Protein 6NFX (pdb70)

Solvent-accessible surface area: 20212 Å² total

Nearest PDB structures (foldseek):
  6nfx-assembly1_A  TM=1.002E+00  e=2.511E-95  Homo sapiens
  4c5i-assembly1_A  TM=9.944E-01  e=3.119E-81  Homo sapiens
  4c5i-assembly2_B  TM=9.873E-01  e=2.219E-81  Homo sapiens
  3feo-assembly1_A  TM=9.848E-01  e=4.596E-79  Homo sapiens
  3feo-assembly2_B  TM=9.878E-01  e=1.586E-76  Homo sapiens

Sequence (429 aa):
FSWGNYINSNSFIAAPVTCFKHAPMGTCWGDISENVRVEVPNTDCSLPTKVFWIAGIVKLAGYNALLRYEGFENDSGLDFWCNICGSDIHPVGWCAASGKPLVPPRTIQHKYTNWKAFLVKRLTGAKTLPPDFSQKVSESMQYPFKPCMRVEVVDKRHLCRTRVAVVESVIGGRLRLVYEESEDRTDDFWCHMHSPLIHHIGWSRSIGHRFKRSDGHFDTPPHLFAKVKEVDQSGEWFKEGMKLEAIDPLNLSTICVATIRKVLADGFLMIGIDGSDGSDWFFCYHATSPSIFPVGFCEINMIELTPPRGYTKLPFKWFDYLRETGSIAAPVKLFNKDVPNHGFRVGMKLEAVDLMEPRLICVATVTRIIHRLLRIHFDGWEEEYDQWVDCESPDLYPVGWCQLTGYQLQPPAKTLDSASAQFAASALVT

B-factor: mean 36.68, std 8.84, range [23.2, 81.95]

Secondary structure (P-SEA, 3-state):
ccaaaaaaaacccccccccccccccccccccccccbbbbcccccccccccccbbbbbcccccccccccccccccccccccccccccccccccccccccccccccccccccccccaaaaaaaaacbbbbcccaaaaaaaaaacccccccbbbbbcccccccbbbbbbbccccccccccccccccccccccccccccccccccccccccccccccccccccccccccbbbbbcccccccccccbbbbbccccccccccccccccccccccccccccccccccbbbbccccccccccccccccbbbbbcccccccccccaaaaaaaacccccccccccccccccccccbbbbbbbccccccccccccccccccccccccccccccccbbbbccccccccccccccccbbbbbcccccccaaaaaaaaccccc

Organism: Homo sapiens (NCBI:txid9606)

Radius of gyration: 26.08 Å; Cα contacts (8 Å, |Δi|>4): 891; chains: 1; bounding box: 41×86×46 Å

Structure (mmCIF, N/CA/C/O backbone):
data_6NFX
#
_entry.id   6NFX
#
_cell.length_a   68.607
_cell.length_b   124.724
_cell.length_c   70.057
_cell.angle_alpha   90.000
_cell.angle_beta   92.880
_cell.angle_gamma   90.000
#
_symmetry.space_group_name_H-M   'C 1 2 1'
#
loop_
_entity.id
_entity.type
_entity.pdbx_description
1 polymer 'MBT domain-containing protein 1,Enhancer of polycomb homolog 1'
2 non-polymer 'UNKNOWN ATOM OR ION'
3 non-polymer 'SODIUM ION'
4 non-polymer GLYCEROL
5 water water
#
loop_
_atom_site.group_PDB
_atom_site.id
_atom_site.type_symbol
_atom_site.label_atom_id
_atom_site.label_alt_id
_atom_site.label_comp_id
_atom_site.label_asym_id
_atom_site.label_entity_id
_atom_site.label_seq_id
_atom_site.pdbx_PDB_ins_code
_atom_site.Cartn_x
_atom_site.Cartn_y
_atom_site.Cartn_z
_atom_site.occupancy
_atom_site.B_iso_or_equiv
_atom_site.auth_seq_id
_atom_site.auth_comp_id
_atom_site.auth_asym_id
_atom_site.auth_atom_id
_atom_site.pdbx_PDB_model_num
ATOM 1 N N . PHE A 1 3 ? -9.886 -43.755 25.318 1.00 54.73 141 PHE A N 1
ATOM 2 C CA . PHE A 1 3 ? -9.634 -43.305 23.913 1.00 44.24 141 PHE A CA 1
ATOM 3 C C . PHE A 1 3 ? -8.534 -44.145 23.252 1.00 40.93 141 PHE A C 1
ATOM 4 O O . PHE A 1 3 ? -7.448 -44.387 23.813 1.00 41.08 141 PHE A O 1
ATOM 12 N N . SER A 1 4 ? -8.766 -44.515 22.000 1.00 37.79 142 SER A N 1
ATOM 13 C CA . SER A 1 4 ? -7.831 -45.324 21.184 1.00 38.04 142 SER A CA 1
ATOM 14 C C . SER A 1 4 ? -7.657 -44.619 19.844 1.00 34.65 142 SER A C 1
ATOM 15 O O . SER A 1 4 ? -8.651 -44.470 19.132 1.00 33.33 142 SER A O 1
ATOM 18 N N . TRP A 1 5 ? -6.455 -44.170 19.514 1.00 29.90 143 TRP A N 1
ATOM 19 C CA . TRP A 1 5 ? -6.212 -43.579 18.181 1.00 30.59 143 TRP A CA 1
ATOM 20 C C . TRP A 1 5 ? -6.652 -44.535 17.071 1.00 28.67 143 TRP A C 1
ATOM 21 O O . TRP A 1 5 ? -7.253 -44.073 16.091 1.00 28.26 143 TRP A O 1
ATOM 32 N N . GLY A 1 6 ? -6.282 -45.811 17.181 1.00 33.60 144 GLY A N 1
ATOM 33 C CA . GLY A 1 6 ? -6.554 -46.825 16.140 1.00 34.92 144 GLY A CA 1
ATOM 34 C C . GLY A 1 6 ? -8.045 -46.913 15.793 1.00 35.70 144 GLY A C 1
ATOM 35 O O . GLY A 1 6 ? -8.385 -46.859 14.575 1.00 36.70 144 GLY A O 1
ATOM 36 N N . ASN A 1 7 ? -8.895 -46.960 16.819 1.00 36.19 145 ASN A N 1
ATOM 37 C CA . ASN A 1 7 ? -10.372 -47.078 16.713 1.00 35.95 145 ASN A CA 1
ATOM 38 C C . ASN A 1 7 ? -10.948 -45.780 16.159 1.00 38.81 145 ASN A C 1
ATOM 39 O O . ASN A 1 7 ? -11.810 -45.845 15.244 1.00 31.65 145 ASN A O 1
ATOM 44 N N . TYR A 1 8 ? -10.471 -44.636 16.666 1.00 34.90 146 TYR A N 1
ATOM 45 C CA . TYR A 1 8 ? -10.869 -43.305 16.153 1.00 33.28 146 TYR A CA 1
ATOM 46 C C . TYR A 1 8 ? -10.530 -43.236 14.665 1.00 35.65 146 TYR A C 1
ATOM 47 O O . TYR A 1 8 ? -11.363 -42.775 13.868 1.00 36.74 146 TYR A O 1
ATOM 56 N N . ILE A 1 9 ? -9.327 -43.674 14.291 1.00 33.10 147 ILE A N 1
ATOM 57 C CA . ILE A 1 9 ? -8.901 -43.563 12.867 1.00 32.07 147 ILE A CA 1
ATOM 58 C C . ILE A 1 9 ? -9.707 -44.566 12.027 1.00 29.37 147 ILE A C 1
ATOM 59 O O . ILE A 1 9 ? -10.137 -44.189 10.922 1.00 33.63 147 ILE A O 1
ATOM 64 N N . ASN A 1 10 ? -9.881 -45.793 12.507 1.00 34.65 148 ASN A N 1
ATOM 65 C CA . ASN A 1 10 ? -10.546 -46.861 11.705 1.00 37.94 148 ASN A CA 1
ATOM 66 C C . ASN A 1 10 ? -12.025 -46.528 11.564 1.00 38.09 148 ASN A C 1
ATOM 67 O O . ASN A 1 10 ? -12.480 -46.545 10.426 1.00 38.12 148 ASN A O 1
ATOM 72 N N . SER A 1 11 ? -12.693 -46.111 12.639 1.00 38.36 149 SER A N 1
ATOM 73 C CA . SER A 1 11 ? -14.138 -45.742 12.618 1.00 41.50 149 SER A CA 1
ATOM 74 C C . SER A 1 11 ? -14.427 -44.582 11.674 1.00 42.61 149 SER A C 1
ATOM 75 O O . SER A 1 11 ? -15.533 -44.565 11.113 1.00 39.10 149 SER A O 1
ATOM 78 N N . ASN A 1 12 ? -13.498 -43.642 11.499 1.00 37.75 150 ASN A N 1
ATOM 79 C CA . ASN A 1 12 ? -13.810 -42.371 10.791 1.00 37.29 150 ASN A CA 1
ATOM 80 C C . ASN A 1 12 ? -13.077 -42.310 9.450 1.00 39.17 150 ASN A C 1
ATOM 81 O O . ASN A 1 12 ? -13.246 -41.301 8.764 1.00 40.13 150 ASN A O 1
ATOM 86 N N . SER A 1 13 ? -12.291 -43.331 9.101 1.00 38.32 151 SER A N 1
ATOM 87 C CA . SER A 1 13 ? -11.448 -43.359 7.874 1.00 41.57 151 SER A CA 1
ATOM 88 C C . SER A 1 13 ? -10.499 -42.150 7.874 1.00 43.18 151 SER A C 1
ATOM 89 O O . SER A 1 13 ? -10.312 -41.557 6.830 1.00 46.73 151 SER A O 1
ATOM 92 N N . PHE A 1 14 ? -9.941 -41.783 9.022 1.00 39.39 152 PHE A N 1
ATOM 93 C CA . PHE A 1 14 ? -9.013 -40.632 9.122 1.00 36.71 152 PHE A CA 1
ATOM 94 C C . PHE A 1 14 ? -7.648 -41.039 8.555 1.00 35.99 152 PHE A C 1
ATOM 95 O O . PHE A 1 14 ? -7.299 -42.244 8.572 1.00 36.32 152 PHE A O 1
ATOM 103 N N . ILE A 1 15 ? -6.874 -40.040 8.145 1.00 33.80 153 ILE A N 1
ATOM 104 C CA . ILE A 1 15 ? -5.431 -40.155 7.817 1.00 38.49 153 ILE A CA 1
ATOM 105 C C . ILE A 1 15 ? -4.623 -39.388 8.873 1.00 39.61 153 ILE A C 1
ATOM 106 O O . ILE A 1 15 ? -5.071 -38.292 9.273 1.00 35.03 153 ILE A O 1
ATOM 111 N N . ALA A 1 16 ? -3.480 -39.945 9.280 1.00 33.54 154 ALA A N 1
ATOM 112 C CA . ALA A 1 16 ? -2.504 -39.356 10.226 1.00 35.82 154 ALA A CA 1
ATOM 113 C C . ALA A 1 16 ? -1.300 -38.825 9.437 1.00 34.08 154 ALA A C 1
ATOM 114 O O . ALA A 1 16 ? -0.865 -39.465 8.473 1.00 35.52 154 ALA A O 1
ATOM 116 N N . ALA A 1 17 ? -0.709 -37.732 9.878 1.00 30.78 155 ALA A N 1
ATOM 117 C CA . ALA A 1 17 ? 0.574 -37.232 9.332 1.00 29.14 155 ALA A CA 1
ATOM 118 C C . ALA A 1 17 ? 1.670 -38.263 9.625 1.00 30.33 155 ALA A C 1
ATOM 119 O O . ALA A 1 17 ? 1.840 -38.740 10.755 1.00 27.69 155 ALA A O 1
ATOM 121 N N . PRO A 1 18 ? 2.387 -38.747 8.587 1.00 30.68 156 PRO A N 1
ATOM 122 C CA . PRO A 1 18 ? 3.516 -39.649 8.796 1.00 29.89 156 PRO A CA 1
ATOM 123 C C . PRO A 1 18 ? 4.566 -39.017 9.697 1.00 28.06 156 PRO A C 1
ATOM 124 O O . PRO A 1 18 ? 4.650 -37.776 9.740 1.00 28.66 156 PRO A O 1
ATOM 128 N N . VAL A 1 19 ? 5.327 -39.877 10.356 1.00 26.66 157 VAL A N 1
ATOM 129 C CA . VAL A 1 19 ? 6.426 -39.520 11.304 1.00 30.58 157 VAL A CA 1
ATOM 130 C C . VAL A 1 19 ? 7.410 -38.602 10.578 1.00 36.02 157 VAL A C 1
ATOM 131 O O . VAL A 1 19 ? 7.929 -37.639 11.222 1.00 33.43 157 VAL A O 1
ATOM 135 N N . THR A 1 20 ? 7.651 -38.874 9.294 1.00 33.86 158 THR A N 1
ATOM 136 C CA . THR A 1 20 ? 8.654 -38.117 8.494 1.00 34.63 158 THR A CA 1
ATOM 137 C C . THR A 1 20 ? 8.195 -36.684 8.251 1.00 37.12 158 THR A C 1
ATOM 138 O O . THR A 1 20 ? 9.059 -35.894 7.879 1.00 43.02 158 THR A O 1
ATOM 142 N N . CYS A 1 21 ? 6.931 -36.324 8.486 1.00 37.31 159 CYS A N 1
ATOM 143 C CA . CYS A 1 21 ? 6.470 -34.920 8.349 1.00 36.12 159 CYS A CA 1
ATOM 144 C C . CYS A 1 21 ? 7.102 -34.037 9.430 1.00 36.86 159 CYS A C 1
ATOM 145 O O . CYS A 1 21 ? 7.080 -32.811 9.260 1.00 41.83 159 CYS A O 1
ATOM 148 N N . PHE A 1 22 ? 7.546 -34.628 10.524 1.00 35.58 160 PHE A N 1
ATOM 149 C CA . PHE A 1 22 ? 7.876 -33.916 11.779 1.00 39.86 160 PHE A CA 1
ATOM 150 C C . PHE A 1 22 ? 9.404 -33.797 11.938 1.00 46.46 160 PHE A C 1
ATOM 151 O O . PHE A 1 22 ? 10.004 -34.791 12.420 1.00 38.49 160 PHE A O 1
ATOM 159 N N . LYS A 1 23 ? 9.957 -32.595 11.664 1.00 43.98 161 LYS A N 1
ATOM 160 C CA . LYS A 1 23 ? 11.417 -32.261 11.718 1.00 49.36 161 LYS A CA 1
ATOM 161 C C . LYS A 1 23 ? 12.061 -32.787 13.022 1.00 44.84 161 LYS A C 1
ATOM 162 O O . LYS A 1 23 ? 13.167 -33.268 12.961 1.00 47.09 161 LYS A O 1
ATOM 165 N N . HIS A 1 24 ? 11.384 -32.705 14.165 1.00 37.10 162 HIS A N 1
ATOM 166 C CA . HIS A 1 24 ? 11.939 -32.914 15.536 1.00 36.85 162 HIS A CA 1
ATOM 167 C C . HIS A 1 24 ? 11.484 -34.259 16.121 1.00 40.86 162 HIS A C 1
ATOM 168 O O . HIS A 1 24 ? 11.803 -34.564 17.283 1.00 40.69 162 HIS A O 1
ATOM 175 N N . ALA A 1 25 ? 10.707 -35.048 15.389 1.00 42.85 163 ALA A N 1
ATOM 176 C CA . ALA A 1 25 ? 10.103 -36.276 15.961 1.00 48.03 163 ALA A CA 1
ATOM 177 C C . ALA A 1 25 ? 11.173 -37.351 16.188 1.00 42.13 163 ALA A C 1
ATOM 178 O O . ALA A 1 25 ? 12.013 -37.594 15.319 1.00 37.31 163 ALA A O 1
ATOM 180 N N . PRO A 1 26 ? 11.116 -38.104 17.310 1.00 38.29 164 PRO A N 1
ATOM 181 C CA . PRO A 1 26 ? 11.898 -39.338 17.464 1.00 37.26 164 PRO A CA 1
ATOM 182 C C . PRO A 1 26 ? 11.745 -40.300 16.266 1.00 37.11 164 PRO A C 1
ATOM 183 O O . PRO A 1 26 ? 10.620 -40.538 15.830 1.00 31.39 164 PRO A O 1
ATOM 187 N N . MET A 1 27 ? 12.882 -40.734 15.711 1.00 33.66 165 MET A N 1
ATOM 188 C CA . MET A 1 27 ? 13.056 -41.621 14.525 1.00 35.14 165 MET A CA 1
ATOM 189 C C . MET A 1 27 ? 12.628 -40.931 13.218 1.00 35.51 165 MET A C 1
ATOM 190 O O . MET A 1 27 ? 12.534 -41.645 12.223 1.00 35.82 165 MET A O 1
ATOM 195 N N . GLY A 1 28 ? 12.287 -39.638 13.204 1.00 39.96 166 GLY A N 1
ATOM 196 C CA . GLY A 1 28 ? 11.956 -38.920 11.952 1.00 47.05 166 GLY A CA 1
ATOM 197 C C . GLY A 1 28 ? 12.938 -39.249 10.830 1.00 50.32 166 GLY A C 1
ATOM 198 O O . GLY A 1 28 ? 12.481 -39.515 9.693 1.00 58.27 166 GLY A O 1
ATOM 199 N N . THR A 1 29 ? 14.236 -39.294 11.154 1.00 46.86 167 THR A N 1
ATOM 200 C CA . THR A 1 29 ? 15.385 -39.446 10.219 1.00 53.17 167 THR A CA 1
ATOM 201 C C . THR A 1 29 ? 15.801 -40.924 10.110 1.00 58.02 167 THR A C 1
ATOM 202 O O . THR A 1 29 ? 16.899 -41.173 9.595 1.00 66.85 167 THR A O 1
ATOM 206 N N . CYS A 1 30 ? 14.965 -41.876 10.534 1.00 50.63 168 CYS A N 1
ATOM 207 C CA . CYS A 1 30 ? 15.247 -43.335 10.435 1.00 55.54 168 CYS A CA 1
ATOM 208 C C . CYS A 1 30 ? 13.964 -44.059 10.062 1.00 49.61 168 CYS A C 1
ATOM 209 O O . CYS A 1 30 ? 13.783 -45.219 10.499 1.00 55.78 168 CYS A O 1
ATOM 212 N N . TRP A 1 31 ? 13.100 -43.381 9.318 1.00 45.62 169 TRP A N 1
ATOM 213 C CA . TRP A 1 31 ? 11.707 -43.835 9.104 1.00 44.79 169 TRP A CA 1
ATOM 214 C C . TRP A 1 31 ? 11.550 -44.394 7.698 1.00 45.13 169 TRP A C 1
ATOM 215 O O . TRP A 1 31 ? 10.435 -44.909 7.376 1.00 45.87 169 TRP A O 1
ATOM 226 N N . GLY A 1 32 ? 12.627 -44.330 6.912 1.00 47.53 170 GLY A N 1
ATOM 227 C CA . GLY A 1 32 ? 12.659 -44.844 5.535 1.00 44.90 170 GLY A CA 1
ATOM 228 C C . GLY A 1 32 ? 12.289 -46.302 5.494 1.00 48.05 170 GLY A C 1
ATOM 229 O O . GLY A 1 32 ? 11.646 -46.678 4.534 1.00 56.63 170 GLY A O 1
ATOM 230 N N . ASP A 1 33 ? 12.670 -47.084 6.514 1.00 50.40 171 ASP A N 1
ATOM 231 C CA . ASP A 1 33 ? 12.406 -48.551 6.572 1.00 55.54 171 ASP A CA 1
ATOM 232 C C . ASP A 1 33 ? 10.932 -48.859 6.882 1.00 57.39 171 ASP A C 1
ATOM 233 O O . ASP A 1 33 ? 10.586 -50.035 6.782 1.00 61.15 171 ASP A O 1
ATOM 235 N N . ILE A 1 34 ? 10.100 -47.890 7.294 1.00 47.76 172 ILE A N 1
ATOM 236 C CA . ILE A 1 34 ? 8.749 -48.189 7.856 1.00 39.30 172 ILE A CA 1
ATOM 237 C C . ILE A 1 34 ? 7.700 -47.836 6.812 1.00 39.77 172 ILE A C 1
ATOM 238 O O . ILE A 1 34 ? 7.528 -46.659 6.520 1.00 39.62 172 ILE A O 1
ATOM 243 N N . SER A 1 35 ? 6.958 -48.817 6.308 1.00 39.77 173 SER A N 1
ATOM 244 C CA . SER A 1 35 ? 5.847 -48.565 5.356 1.00 34.19 173 SER A CA 1
ATOM 245 C C . SER A 1 35 ? 4.886 -49.738 5.425 1.00 31.63 173 SER A C 1
ATOM 246 O O . 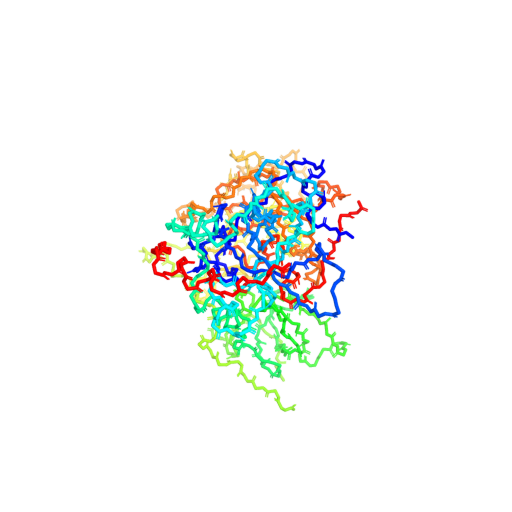SER A 1 35 ? 5.209 -50.721 6.140 1.00 30.04 173 SER A O 1
ATOM 249 N N . GLU A 1 36 ? 3.770 -49.625 4.711 1.00 27.49 174 GLU A N 1
ATOM 250 C CA . GLU A 1 36 ? 2.782 -50.714 4.555 1.00 32.39 174 GLU A CA 1
ATOM 251 C C . GLU A 1 36 ? 3.531 -51.934 3.980 1.00 33.93 174 GLU A C 1
ATOM 252 O O . GLU A 1 36 ? 4.514 -51.725 3.248 1.00 33.79 174 GLU A O 1
ATOM 258 N N . ASN A 1 37 ? 3.171 -53.145 4.402 1.00 33.32 175 ASN A N 1
ATOM 259 C CA . ASN A 1 37 ? 3.721 -54.452 3.920 1.00 39.75 175 ASN A CA 1
ATOM 260 C C . ASN A 1 37 ? 5.059 -54.816 4.574 1.00 34.99 175 ASN A C 1
ATOM 261 O O . ASN A 1 37 ? 5.481 -55.973 4.392 1.00 37.98 175 ASN A O 1
ATOM 266 N N . VAL A 1 38 ? 5.696 -53.929 5.340 1.00 28.98 176 VAL A N 1
ATOM 267 C CA . VAL A 1 38 ? 6.791 -54.341 6.252 1.00 28.21 176 VAL A CA 1
ATOM 268 C C . VAL A 1 38 ? 6.225 -55.456 7.135 1.00 27.28 176 VAL A C 1
ATOM 269 O O . VAL A 1 38 ? 5.059 -55.341 7.577 1.00 28.89 176 VAL A O 1
ATOM 273 N N . ARG A 1 39 ? 7.017 -56.482 7.389 1.00 27.92 177 ARG A N 1
ATOM 274 C CA . ARG A 1 39 ? 6.635 -57.659 8.201 1.00 29.65 177 ARG A CA 1
ATOM 275 C C . ARG A 1 39 ? 7.468 -57.585 9.454 1.00 25.95 177 ARG A C 1
ATOM 276 O O . ARG A 1 39 ? 8.667 -57.222 9.356 1.00 26.41 177 ARG A O 1
ATOM 284 N N . VAL A 1 40 ? 6.868 -58.001 10.561 1.00 24.74 178 VAL A N 1
ATOM 285 C CA . VAL A 1 40 ? 7.466 -58.012 11.921 1.00 27.66 178 VAL A CA 1
ATOM 286 C C . VAL A 1 40 ? 7.086 -59.326 12.591 1.00 29.35 178 VAL A C 1
ATOM 287 O O . VAL A 1 40 ? 6.094 -59.977 12.145 1.00 29.05 178 VAL A O 1
ATOM 291 N N . GLU A 1 41 ? 7.815 -59.657 13.647 1.00 29.11 179 GLU A N 1
ATOM 292 C CA . GLU A 1 41 ? 7.461 -60.738 14.591 1.00 32.70 179 GLU A CA 1
ATOM 293 C C . GLU A 1 41 ? 6.888 -60.061 15.831 1.00 34.87 179 GLU A C 1
ATOM 294 O O . GLU A 1 41 ? 7.484 -59.040 16.338 1.00 31.76 179 GLU A O 1
ATOM 300 N N . VAL A 1 42 ? 5.735 -60.575 16.249 1.00 29.05 180 VAL A N 1
ATOM 301 C CA . VAL A 1 42 ? 4.923 -59.962 17.343 1.00 30.55 180 VAL A CA 1
ATOM 302 C C . VAL A 1 42 ? 4.261 -61.119 18.079 1.00 28.99 180 VAL A C 1
ATOM 303 O O . VAL A 1 42 ? 4.131 -62.223 17.532 1.00 30.30 180 VAL A O 1
ATOM 307 N N . PRO A 1 43 ? 3.850 -60.908 19.339 1.00 28.78 181 PRO A N 1
ATOM 308 C CA . PRO A 1 43 ? 3.187 -61.969 20.091 1.00 29.17 181 PRO A CA 1
ATOM 309 C C . PRO A 1 43 ? 1.908 -62.405 19.364 1.00 30.62 181 PRO A C 1
ATOM 310 O O . PRO A 1 43 ? 1.206 -61.579 18.757 1.00 28.98 181 PRO A O 1
ATOM 314 N N . ASN A 1 44 ? 1.684 -63.710 19.380 1.00 29.48 182 ASN A N 1
ATOM 315 C CA . ASN A 1 44 ? 0.482 -64.344 18.827 1.00 33.57 182 ASN A CA 1
ATOM 316 C C . ASN A 1 44 ? -0.519 -64.381 19.987 1.00 31.97 182 ASN A C 1
ATOM 317 O O . ASN A 1 44 ? -0.347 -65.243 20.837 1.00 34.47 182 ASN A O 1
ATOM 322 N N . THR A 1 45 ? -1.497 -63.482 20.012 1.00 32.92 183 THR A N 1
ATOM 323 C CA . THR A 1 45 ? -2.568 -63.465 21.047 1.00 35.46 183 THR A CA 1
ATOM 324 C C . THR A 1 45 ? -3.703 -64.426 20.661 1.00 36.07 183 THR A C 1
ATOM 325 O O . THR A 1 45 ? -4.630 -64.545 21.460 1.00 38.79 183 THR A O 1
ATOM 329 N N . ASP A 1 46 ? -3.658 -65.065 19.474 1.00 35.22 184 ASP A N 1
ATOM 330 C CA . ASP A 1 46 ? -4.710 -65.999 18.997 1.00 31.28 184 ASP A CA 1
ATOM 331 C C . ASP A 1 46 ? -4.270 -67.436 19.311 1.00 33.66 184 ASP A C 1
ATOM 332 O O . ASP A 1 46 ? -4.137 -68.246 18.392 1.00 38.02 184 ASP A O 1
ATOM 337 N N . CYS A 1 47 ? -4.075 -67.732 20.591 1.00 39.88 185 CYS A N 1
ATOM 338 C CA . CYS A 1 47 ? -3.444 -68.964 21.140 1.00 45.32 185 CYS A CA 1
ATOM 339 C C . CYS A 1 47 ? -4.000 -69.163 22.556 1.00 49.51 185 CYS A C 1
ATOM 340 O O . CYS A 1 47 ? -4.174 -68.141 23.229 1.00 48.97 185 CYS A O 1
ATOM 343 N N . SER A 1 48 ? -4.239 -70.386 23.018 1.00 50.75 186 SER A N 1
ATOM 344 C CA . SER A 1 48 ? -4.494 -70.661 24.465 1.00 54.73 186 SER A CA 1
ATOM 345 C C . SER A 1 48 ? -3.368 -71.572 24.945 1.00 55.10 186 SER A C 1
ATOM 346 O O . SER A 1 48 ? -3.616 -72.745 25.179 1.00 63.52 186 SER A O 1
ATOM 348 N N . LEU A 1 49 ? -2.142 -71.066 24.954 1.00 57.92 187 LEU A N 1
ATOM 349 C CA . LEU A 1 49 ? -0.955 -71.856 25.361 1.00 56.58 187 LEU A CA 1
ATOM 350 C C . LEU A 1 49 ? -0.462 -71.307 26.685 1.00 55.68 187 LEU A C 1
ATOM 351 O O . LEU A 1 49 ? -0.616 -70.117 26.932 1.00 52.12 187 LEU A O 1
ATOM 356 N N . PRO A 1 50 ? 0.131 -72.153 27.561 1.00 67.66 188 PRO A N 1
ATOM 357 C CA . PRO A 1 50 ? 0.678 -71.682 28.836 1.00 72.13 188 PRO A CA 1
ATOM 358 C C . PRO A 1 50 ? 1.644 -70.499 28.647 1.00 73.01 188 PRO A C 1
ATOM 359 O O . PRO A 1 50 ? 1.571 -69.567 29.423 1.00 78.26 188 PRO A O 1
ATOM 363 N N . THR A 1 51 ? 2.469 -70.540 27.593 1.00 64.71 189 THR A N 1
ATOM 364 C CA . THR A 1 51 ? 3.609 -69.609 27.368 1.00 60.15 189 THR A CA 1
ATOM 365 C C . THR A 1 51 ? 3.305 -68.580 26.265 1.00 57.16 189 THR A C 1
ATOM 366 O O . THR A 1 51 ? 2.416 -68.807 25.435 1.00 48.44 189 THR A O 1
ATOM 370 N N . LYS A 1 52 ? 4.081 -67.502 26.230 1.00 48.00 190 LYS A N 1
ATOM 371 C CA . LYS A 1 52 ? 3.991 -66.456 25.190 1.00 48.95 190 LYS A CA 1
ATOM 372 C C . LYS A 1 52 ? 4.619 -66.993 23.889 1.00 50.20 190 LYS A C 1
ATOM 373 O O . LYS A 1 52 ? 5.751 -67.533 23.947 1.00 55.80 190 LYS A O 1
ATOM 379 N N . VAL A 1 53 ? 3.899 -66.908 22.764 1.00 43.33 191 VAL A N 1
ATOM 380 C CA . VAL A 1 53 ? 4.391 -67.379 21.429 1.00 41.12 191 VAL A CA 1
ATOM 381 C C . VAL A 1 53 ? 4.238 -66.238 20.419 1.00 39.98 191 VAL A C 1
ATOM 382 O O . VAL A 1 53 ? 3.533 -65.256 20.709 1.00 32.23 191 VAL A O 1
ATOM 386 N N . PHE A 1 54 ? 4.852 -66.371 19.245 1.00 36.51 192 PHE A N 1
ATOM 387 C CA . PHE A 1 54 ? 4.949 -65.250 18.285 1.00 33.42 192 PHE A CA 1
ATOM 388 C C . PHE A 1 54 ? 4.423 -65.704 16.932 1.00 30.67 192 PHE A C 1
ATOM 389 O O . PHE A 1 54 ? 4.260 -66.893 16.700 1.00 28.20 192 PHE A O 1
ATOM 397 N N . TRP A 1 55 ? 4.099 -64.718 16.097 1.00 32.13 193 TRP A N 1
ATOM 398 C CA . TRP A 1 55 ? 3.852 -64.969 14.670 1.00 29.65 193 TRP A CA 1
ATOM 399 C C . TRP A 1 55 ? 4.308 -63.765 13.855 1.00 28.71 193 TRP A C 1
ATOM 400 O O . TRP A 1 55 ? 4.693 -62.777 14.461 1.00 29.62 193 TRP A O 1
ATOM 411 N N . ILE A 1 56 ? 4.257 -63.894 12.528 1.00 27.38 194 ILE A N 1
ATOM 412 C CA . ILE A 1 56 ? 4.566 -62.818 11.552 1.00 28.95 194 ILE A CA 1
ATOM 413 C C . ILE A 1 56 ? 3.290 -62.004 11.353 1.00 26.59 194 ILE A C 1
ATOM 414 O O . ILE A 1 56 ? 2.220 -62.594 11.258 1.00 26.36 194 ILE A O 1
ATOM 419 N N . ALA A 1 57 ? 3.413 -60.693 11.263 1.00 26.12 195 ALA A N 1
ATOM 420 C CA . ALA A 1 57 ? 2.315 -59.808 10.867 1.00 28.32 195 ALA A CA 1
ATOM 421 C C . ALA A 1 57 ? 2.868 -58.756 9.913 1.00 29.46 195 ALA A C 1
ATOM 422 O O . ALA A 1 57 ? 4.075 -58.458 9.992 1.00 30.20 195 ALA A O 1
ATOM 424 N N . GLY A 1 58 ? 2.009 -58.291 9.017 1.00 27.45 196 GLY A N 1
ATOM 425 C CA . GLY A 1 58 ? 2.298 -57.239 8.033 1.00 29.03 196 GLY A CA 1
ATOM 426 C C . GLY A 1 58 ? 1.536 -55.971 8.368 1.00 28.75 196 GLY A C 1
ATOM 427 O O . GLY A 1 58 ? 0.421 -56.069 8.917 1.00 28.44 196 GLY A O 1
ATOM 428 N N . ILE A 1 59 ? 2.103 -54.821 8.013 1.00 27.95 197 ILE A N 1
ATOM 429 C CA . ILE A 1 59 ? 1.513 -53.494 8.289 1.00 29.10 197 ILE A CA 1
ATOM 430 C C . ILE A 1 59 ? 0.457 -53.268 7.202 1.00 31.74 197 ILE A C 1
ATOM 431 O O . ILE A 1 59 ? 0.837 -53.184 6.020 1.00 32.75 197 ILE A O 1
ATOM 436 N N . VAL A 1 60 ? -0.807 -53.233 7.591 1.00 27.67 198 VAL A N 1
ATOM 437 C CA . VAL A 1 60 ? -1.984 -52.954 6.716 1.00 30.84 198 VAL A CA 1
ATOM 438 C C . VAL A 1 60 ? -2.079 -51.425 6.560 1.00 34.52 198 VAL A C 1
ATOM 439 O O . VAL A 1 60 ? -2.446 -50.968 5.494 1.00 36.92 198 VAL A O 1
ATOM 443 N N . LYS A 1 61 ? -1.807 -50.682 7.642 1.00 33.92 199 LYS A N 1
ATOM 444 C CA . LYS A 1 61 ? -2.030 -49.217 7.762 1.00 35.52 199 LYS A CA 1
ATOM 445 C C . LYS A 1 61 ? -1.030 -48.658 8.767 1.00 30.92 199 LYS A C 1
ATOM 446 O O . LYS A 1 61 ? -0.775 -49.318 9.756 1.00 31.49 199 LYS A O 1
ATOM 452 N N . LEU A 1 62 ? -0.479 -47.481 8.489 1.00 33.03 200 LEU A N 1
ATOM 453 C CA . LEU A 1 62 ? 0.411 -46.717 9.390 1.00 37.12 200 LEU A CA 1
ATOM 454 C C . LEU A 1 62 ? -0.282 -45.415 9.765 1.00 33.46 200 LEU A C 1
ATOM 455 O O . LEU A 1 62 ? -0.808 -44.731 8.861 1.00 35.84 200 LEU A O 1
ATOM 460 N N . ALA A 1 63 ? -0.307 -45.103 11.049 1.00 31.80 201 ALA A N 1
ATOM 461 C CA . ALA A 1 63 ? -0.845 -43.835 11.579 1.00 30.42 201 ALA A CA 1
ATOM 462 C C . ALA A 1 63 ? 0.181 -43.267 12.557 1.00 29.00 201 ALA A C 1
ATOM 463 O O . ALA A 1 63 ? 0.215 -43.714 13.714 1.00 27.74 201 ALA A O 1
ATOM 465 N N . GLY A 1 64 ? 1.058 -42.393 12.070 1.00 27.13 202 GLY A N 1
ATOM 466 C CA . GLY A 1 64 ? 2.256 -41.994 12.825 1.00 27.35 202 GLY A CA 1
ATOM 467 C C . GLY A 1 64 ? 3.074 -43.219 13.219 1.00 27.37 202 GLY A C 1
ATOM 468 O O . GLY A 1 64 ? 3.476 -44.019 12.320 1.00 29.91 202 GLY A O 1
ATOM 469 N N . TYR A 1 65 ? 3.359 -43.351 14.512 1.00 26.91 203 TYR A N 1
ATOM 470 C CA . TYR A 1 65 ? 4.079 -44.500 15.106 1.00 31.10 203 TYR A CA 1
ATOM 471 C C . TYR A 1 65 ? 3.176 -45.749 15.217 1.00 30.74 203 TYR A C 1
ATOM 472 O O . TYR A 1 65 ? 3.708 -46.827 15.471 1.00 30.38 203 TYR A O 1
ATOM 481 N N . ASN A 1 66 ? 1.870 -45.613 15.030 1.00 29.27 204 ASN A N 1
ATOM 482 C CA . ASN A 1 66 ? 0.906 -46.723 15.228 1.00 31.32 204 ASN A CA 1
ATOM 483 C C . ASN A 1 66 ? 0.711 -47.478 13.919 1.00 29.64 204 ASN A C 1
ATOM 484 O O . ASN A 1 66 ? 0.584 -46.858 12.869 1.00 33.50 204 ASN A O 1
ATOM 489 N N . ALA A 1 67 ? 0.779 -48.791 13.993 1.00 27.17 205 ALA A N 1
ATOM 490 C CA . ALA A 1 67 ? 0.618 -49.691 12.839 1.00 29.23 205 ALA A CA 1
ATOM 491 C C . ALA A 1 67 ? -0.572 -50.611 13.094 1.00 27.54 205 ALA A C 1
ATOM 492 O O . ALA A 1 67 ? -0.664 -51.224 14.208 1.00 29.55 205 ALA A O 1
ATOM 494 N N . LEU A 1 68 ? -1.434 -50.738 12.094 1.00 29.24 206 LEU A N 1
ATOM 495 C CA . LEU A 1 68 ? -2.477 -51.781 12.059 1.00 28.65 206 LEU A CA 1
ATOM 496 C C . LEU A 1 68 ? -1.838 -53.039 11.466 1.00 29.07 206 LEU A C 1
ATOM 497 O O . LEU A 1 68 ? -1.393 -52.960 10.302 1.00 27.19 206 LEU A O 1
ATOM 502 N N . LEU A 1 69 ? -1.753 -54.115 12.259 1.00 27.11 207 LEU A N 1
ATOM 503 C CA . LEU A 1 69 ? -1.072 -55.380 11.864 1.00 29.56 207 LEU A CA 1
ATOM 504 C C . LEU A 1 69 ? -2.070 -56.482 11.517 1.00 29.61 207 LEU A C 1
ATOM 505 O O . LEU A 1 69 ? -3.148 -56.535 12.177 1.00 25.77 207 LEU A O 1
ATOM 510 N N . ARG A 1 70 ? -1.747 -57.280 10.487 1.00 26.30 208 ARG A N 1
ATOM 511 C CA . ARG A 1 70 ? -2.511 -58.490 10.144 1.00 25.85 208 ARG A CA 1
ATOM 512 C C . ARG A 1 70 ? -1.568 -59.676 10.204 1.00 28.18 208 ARG A C 1
ATOM 513 O O . ARG A 1 70 ? -0.554 -59.616 9.527 1.00 26.93 208 ARG A O 1
ATOM 521 N N . TYR A 1 71 ? -1.891 -60.697 11.017 1.00 27.39 209 TYR A N 1
ATOM 522 C CA . TYR A 1 71 ? -1.133 -61.968 11.071 1.00 25.77 209 TYR A CA 1
ATOM 523 C C . TYR A 1 71 ? -0.977 -62.533 9.658 1.00 27.64 209 TYR A C 1
ATOM 524 O O . TYR A 1 71 ? -1.979 -62.558 8.863 1.00 23.65 209 TYR A O 1
ATOM 533 N N . GLU A 1 72 ? 0.233 -63.031 9.359 1.00 26.14 210 GLU A N 1
ATOM 534 C CA . GLU A 1 72 ? 0.515 -63.677 8.048 1.00 25.76 210 GLU A CA 1
ATOM 535 C C . GLU A 1 72 ? -0.345 -64.932 7.843 1.00 27.38 210 GLU A C 1
ATOM 536 O O . GLU A 1 72 ? -0.374 -65.809 8.739 1.00 27.48 210 GLU A O 1
ATOM 542 N N . GLY A 1 73 ? -1.030 -65.018 6.696 1.00 25.63 211 GLY A N 1
ATOM 543 C CA . GLY A 1 73 ? -1.906 -66.157 6.372 1.00 26.28 211 GLY A CA 1
ATOM 544 C C . GLY A 1 73 ? -3.368 -65.795 6.490 1.00 29.51 211 GLY A C 1
ATOM 545 O O . GLY A 1 73 ? -4.192 -66.563 6.004 1.00 28.25 211 GLY A O 1
ATOM 546 N N . PHE A 1 74 ? -3.712 -64.655 7.110 1.00 30.67 212 PHE A N 1
ATOM 547 C CA . PHE A 1 74 ? -5.112 -64.154 7.074 1.00 28.93 212 PHE A CA 1
ATOM 548 C C . PHE A 1 74 ? -5.472 -63.614 5.686 1.00 27.75 212 PHE A C 1
ATOM 549 O O . PHE A 1 74 ? -6.695 -63.612 5.365 1.00 28.04 212 PHE A O 1
ATOM 557 N N . GLU A 1 75 ? -4.476 -63.218 4.881 1.00 29.08 213 GLU A N 1
ATOM 558 C CA . GLU A 1 75 ? -4.646 -62.705 3.491 1.00 31.40 213 GLU A CA 1
ATOM 559 C C . GLU A 1 75 ? -5.557 -61.464 3.553 1.00 30.59 213 GLU A C 1
ATOM 560 O O . GLU A 1 75 ? -5.116 -60.456 4.113 1.00 28.64 213 GLU A O 1
ATOM 566 N N . ASN A 1 76 ? -6.817 -61.545 3.114 1.00 33.39 214 ASN A N 1
ATOM 567 C CA . ASN A 1 76 ? -7.746 -60.369 3.074 1.00 35.57 214 ASN A CA 1
ATOM 568 C C . ASN A 1 76 ? -8.655 -60.359 4.303 1.00 33.67 214 ASN A C 1
ATOM 569 O O . ASN A 1 76 ? -9.411 -59.418 4.453 1.00 38.46 214 ASN A O 1
ATOM 574 N N . ASP A 1 77 ? -8.571 -61.359 5.171 1.00 35.61 215 ASP A N 1
ATOM 575 C CA . ASP A 1 77 ? -9.418 -61.481 6.383 1.00 32.41 215 ASP A CA 1
ATOM 576 C C . ASP A 1 77 ? -8.907 -60.518 7.469 1.00 36.09 215 ASP A C 1
ATOM 577 O O . ASP A 1 77 ? -7.814 -60.735 8.047 1.00 33.95 215 ASP A O 1
ATOM 582 N N . SER A 1 78 ? -9.686 -59.463 7.734 1.00 36.71 216 SER A N 1
ATOM 583 C CA . SER A 1 78 ? -9.318 -58.335 8.627 1.00 37.51 216 SER A CA 1
ATOM 584 C C . SER A 1 78 ? -9.844 -58.601 10.032 1.00 35.30 216 SER A C 1
ATOM 585 O O . SER A 1 78 ? -9.651 -57.754 10.851 1.00 34.15 216 SER A O 1
ATOM 588 N N . GLY A 1 79 ? -10.500 -59.735 10.276 1.00 37.09 217 GLY A N 1
ATOM 589 C CA . GLY A 1 79 ? -11.229 -59.973 11.538 1.00 38.94 217 GLY A CA 1
ATOM 590 C C . GLY A 1 79 ? -10.342 -59.912 12.766 1.00 41.34 217 GLY A C 1
ATOM 591 O O . GLY A 1 79 ? -10.869 -59.656 13.877 1.00 38.33 217 GLY A O 1
ATOM 592 N N . LEU A 1 80 ? -9.037 -60.194 12.660 1.00 37.45 218 LEU A N 1
ATOM 593 C CA . LEU A 1 80 ? -8.170 -60.110 13.860 1.00 33.99 218 LEU A CA 1
ATOM 594 C C . LEU A 1 80 ? -7.078 -59.066 13.643 1.00 32.40 218 LEU A C 1
ATOM 595 O O . LEU A 1 80 ? -5.989 -59.220 14.262 1.00 33.13 218 LEU A O 1
ATOM 600 N N . ASP A 1 81 ? -7.337 -58.056 12.814 1.00 28.90 219 ASP A N 1
ATOM 601 C CA . ASP A 1 81 ? -6.396 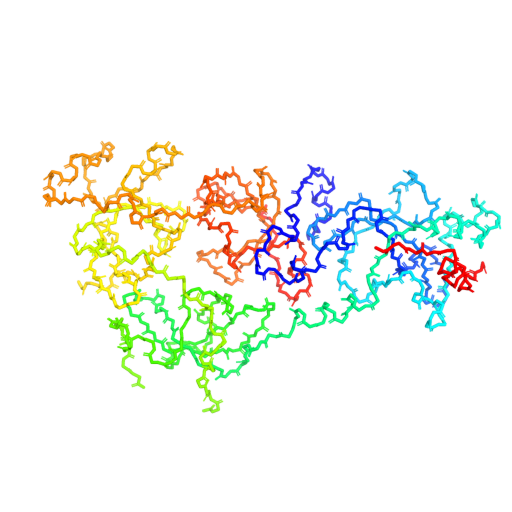-56.918 12.625 1.00 31.94 219 ASP A CA 1
ATOM 602 C C . ASP A 1 81 ? -6.243 -56.221 13.984 1.00 30.53 219 ASP A C 1
ATOM 603 O O . ASP A 1 81 ? -7.221 -56.161 14.712 1.00 30.74 219 ASP A O 1
ATOM 608 N N . PHE A 1 82 ? -5.045 -55.835 14.391 1.00 29.05 220 PHE A N 1
ATOM 609 C CA . PHE A 1 82 ? -4.808 -55.207 15.719 1.00 27.46 220 PHE A CA 1
ATOM 610 C C . PHE A 1 82 ? -3.797 -54.046 15.564 1.00 33.86 220 PHE A C 1
ATOM 611 O O . PHE A 1 82 ? -2.928 -54.073 14.671 1.00 29.56 220 PHE A O 1
ATOM 619 N N . TRP A 1 83 ? -3.964 -53.021 16.397 1.00 31.35 221 TRP A N 1
ATOM 620 C CA . TRP A 1 83 ? -3.106 -51.821 16.426 1.00 32.75 221 TRP A CA 1
ATOM 621 C C . TRP A 1 83 ? -1.970 -52.063 17.397 1.00 34.17 221 TRP A C 1
ATOM 622 O O . TRP A 1 83 ? -2.209 -52.628 18.450 1.00 33.39 221 TRP A O 1
ATOM 633 N N . CYS A 1 84 ? -0.773 -51.605 17.067 1.00 31.10 222 CYS A N 1
ATOM 634 C CA . CYS A 1 84 ? 0.364 -51.576 18.009 1.00 30.36 222 CYS A CA 1
ATOM 635 C C . CYS A 1 84 ? 1.144 -50.272 17.758 1.00 31.25 222 CYS A C 1
ATOM 636 O O . CYS A 1 84 ? 0.991 -49.628 16.676 1.00 35.41 222 CYS A O 1
ATOM 639 N N . ASN A 1 85 ? 2.013 -49.906 18.668 1.00 31.38 223 ASN A N 1
ATOM 640 C CA . ASN A 1 85 ? 3.024 -48.858 18.405 1.00 32.53 223 ASN A CA 1
ATOM 641 C C . ASN A 1 85 ? 4.213 -49.577 17.762 1.00 33.05 223 ASN A C 1
ATOM 642 O O . ASN A 1 85 ? 4.736 -50.478 18.397 1.00 30.77 223 ASN A O 1
ATOM 647 N N . ILE A 1 86 ? 4.625 -49.220 16.548 1.00 30.43 224 ILE A N 1
ATOM 648 C CA . ILE A 1 86 ? 5.657 -50.006 15.801 1.00 33.51 224 ILE A CA 1
ATOM 649 C C . ILE A 1 86 ? 6.998 -49.939 16.534 1.00 38.13 224 ILE A C 1
ATOM 650 O O . ILE A 1 86 ? 7.807 -50.847 16.320 1.00 35.18 224 ILE A O 1
ATOM 655 N N . CYS A 1 87 ? 7.177 -48.954 17.434 1.00 36.09 225 CYS A N 1
ATOM 656 C CA . CYS A 1 87 ? 8.400 -48.756 18.243 1.00 33.61 225 CYS A CA 1
ATOM 657 C C . CYS A 1 87 ? 8.275 -49.454 19.597 1.00 33.38 225 CYS A C 1
ATOM 658 O O . CYS A 1 87 ? 9.188 -49.277 20.394 1.00 38.66 225 CYS A O 1
ATOM 661 N N . GLY A 1 88 ? 7.237 -50.266 19.829 1.00 34.06 226 GLY A N 1
ATOM 662 C CA . GLY A 1 88 ? 7.069 -50.995 21.096 1.00 34.45 226 GLY A CA 1
ATOM 663 C C . GLY A 1 88 ? 8.070 -52.129 21.251 1.00 38.86 226 GLY A C 1
ATOM 664 O O . GLY A 1 88 ? 8.567 -52.676 20.254 1.00 37.91 226 GLY A O 1
ATOM 665 N N . SER A 1 89 ? 8.303 -52.576 22.472 1.00 38.71 227 SER A N 1
ATOM 666 C CA . SER A 1 89 ? 9.379 -53.543 22.758 1.00 42.81 227 SER A CA 1
ATOM 667 C C . SER A 1 89 ? 8.933 -54.955 22.363 1.00 41.61 227 SER A C 1
ATOM 668 O O . SER A 1 89 ? 9.804 -55.818 22.240 1.00 45.63 227 SER A O 1
ATOM 671 N N . ASP A 1 90 ? 7.648 -55.184 22.111 1.00 37.66 228 ASP A N 1
ATOM 672 C CA . ASP A 1 90 ? 7.160 -56.520 21.678 1.00 37.85 228 ASP A CA 1
ATOM 673 C C . ASP A 1 90 ? 7.172 -56.618 20.135 1.00 37.04 228 ASP A C 1
ATOM 674 O O . ASP A 1 90 ? 6.707 -57.619 19.598 1.00 34.78 228 ASP A O 1
ATOM 679 N N . ILE A 1 91 ? 7.689 -55.613 19.433 1.00 34.15 229 ILE A N 1
ATOM 680 C CA . ILE A 1 91 ? 7.771 -55.615 17.958 1.00 33.64 229 ILE A CA 1
ATOM 681 C C . ILE A 1 91 ? 9.197 -55.996 17.586 1.00 35.73 229 ILE A C 1
ATOM 682 O O . ILE A 1 91 ? 10.108 -55.288 18.005 1.00 33.79 229 ILE A O 1
ATOM 687 N N . HIS A 1 92 ? 9.394 -57.049 16.805 1.00 35.49 230 HIS A N 1
ATOM 688 C CA . HIS A 1 92 ? 10.750 -57.549 16.470 1.00 34.66 230 HIS A CA 1
ATOM 689 C C . HIS A 1 92 ? 10.872 -57.668 14.960 1.00 36.72 230 HIS A C 1
ATOM 690 O O . HIS A 1 92 ? 9.874 -57.796 14.248 1.00 30.64 230 HIS A O 1
ATOM 697 N N . PRO A 1 93 ? 12.114 -57.596 14.439 1.00 35.92 231 PRO A N 1
ATOM 698 C CA . PRO A 1 93 ? 12.377 -57.951 13.057 1.00 33.22 231 PRO A CA 1
ATOM 699 C C . PRO A 1 93 ? 12.126 -59.454 12.855 1.00 27.95 231 PRO A C 1
ATOM 700 O O . PRO A 1 93 ? 12.201 -60.255 13.784 1.00 28.56 231 PRO A O 1
ATOM 704 N N . VAL A 1 94 ? 11.841 -59.819 11.618 1.00 30.22 232 VAL A N 1
ATOM 705 C CA . VAL A 1 94 ? 11.748 -61.244 11.201 1.00 28.61 232 VAL A CA 1
ATOM 706 C C . VAL A 1 94 ? 13.120 -61.889 11.426 1.00 30.81 232 VAL A C 1
ATOM 707 O O . VAL A 1 94 ? 14.116 -61.275 11.097 1.00 29.33 232 VAL A O 1
ATOM 711 N N . GLY A 1 95 ? 13.155 -63.079 12.019 1.00 29.41 233 GLY A N 1
ATOM 712 C CA . GLY A 1 95 ? 14.403 -63.740 12.403 1.00 34.44 233 GLY A CA 1
ATOM 713 C C . GLY A 1 95 ? 14.655 -63.634 13.881 1.00 36.11 233 GLY A C 1
ATOM 714 O O . GLY A 1 95 ? 15.515 -64.357 14.385 1.00 36.42 233 GLY A O 1
ATOM 715 N N . TRP A 1 96 ? 13.949 -62.749 14.564 1.00 34.92 234 TRP A N 1
ATOM 716 C CA . TRP A 1 96 ? 14.213 -62.543 16.006 1.00 38.37 234 TRP A CA 1
ATOM 717 C C . TRP A 1 96 ? 13.889 -63.822 16.785 1.00 33.90 234 TRP A C 1
ATOM 718 O O . TRP A 1 96 ? 14.632 -64.154 17.719 1.00 32.46 234 TRP A O 1
ATOM 729 N N . CYS A 1 97 ? 12.798 -64.506 16.455 1.00 33.79 235 CYS A N 1
ATOM 730 C CA . CYS A 1 97 ? 12.418 -65.759 17.138 1.00 34.18 235 CYS A CA 1
ATOM 731 C C . CYS A 1 97 ? 13.530 -66.801 16.988 1.00 35.86 235 CYS A C 1
ATOM 732 O O . CYS A 1 97 ? 13.938 -67.416 18.001 1.00 37.47 235 CYS A O 1
ATOM 735 N N . ALA A 1 98 ? 13.966 -67.063 15.764 1.00 33.00 236 ALA A N 1
ATOM 736 C CA . ALA A 1 98 ? 15.009 -68.082 15.533 1.00 34.65 236 ALA A CA 1
ATOM 737 C C . ALA A 1 98 ? 16.298 -67.657 16.259 1.00 33.28 236 ALA A C 1
ATOM 738 O O . ALA A 1 98 ? 16.926 -68.490 16.914 1.00 38.39 236 ALA A O 1
ATOM 740 N N . ALA A 1 99 ? 16.666 -66.388 16.178 1.00 36.07 237 ALA A N 1
ATOM 741 C CA . ALA A 1 99 ? 17.854 -65.823 16.856 1.00 36.65 237 ALA A CA 1
ATOM 742 C C . ALA A 1 99 ? 17.722 -66.019 18.372 1.00 43.53 237 ALA A C 1
ATOM 743 O O . ALA A 1 99 ? 18.734 -66.221 19.020 1.00 45.58 237 ALA A O 1
ATOM 745 N N . SER A 1 100 ? 16.516 -65.971 18.935 1.00 42.24 238 SER A N 1
ATOM 746 C CA . SER A 1 100 ? 16.305 -65.826 20.400 1.00 40.08 238 SER A CA 1
ATOM 747 C C . SER A 1 100 ? 15.827 -67.131 21.022 1.00 37.46 238 SER A C 1
ATOM 748 O O . SER A 1 100 ? 15.592 -67.122 22.227 1.00 41.62 238 SER A O 1
ATOM 751 N N . GLY A 1 101 ? 15.651 -68.180 20.228 1.00 38.43 239 GLY A N 1
ATOM 752 C CA . GLY A 1 101 ? 15.070 -69.467 20.664 1.00 40.13 239 GLY A CA 1
ATOM 753 C C . GLY A 1 101 ? 13.614 -69.336 21.102 1.00 44.22 239 GLY A C 1
ATOM 754 O O . GLY A 1 101 ? 13.207 -70.037 22.054 1.00 53.05 239 GLY A O 1
ATOM 755 N N . LYS A 1 102 ? 12.816 -68.475 20.465 1.00 43.50 240 LYS A N 1
ATOM 756 C CA . LYS A 1 102 ? 11.371 -68.357 20.791 1.00 38.59 240 LYS A CA 1
ATOM 757 C C . LYS A 1 1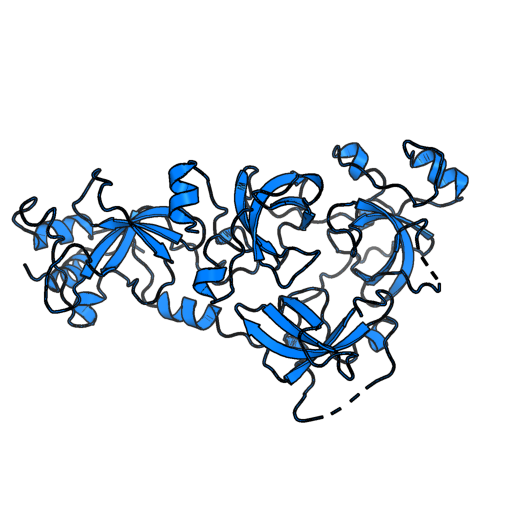02 ? 10.571 -69.028 19.686 1.00 37.69 240 LYS A C 1
ATOM 758 O O . LYS A 1 102 ? 11.037 -69.167 18.554 1.00 35.88 240 LYS A O 1
ATOM 764 N N . PRO A 1 103 ? 9.340 -69.477 19.989 1.00 37.63 241 PRO A N 1
ATOM 765 C CA . PRO A 1 103 ? 8.510 -70.172 19.013 1.00 38.88 241 PRO A CA 1
ATOM 766 C C . PRO A 1 103 ? 7.632 -69.233 18.159 1.00 35.68 241 PRO A C 1
ATOM 767 O O . PRO A 1 103 ? 7.088 -68.284 18.665 1.00 31.27 241 PRO A O 1
ATOM 771 N N . LEU A 1 104 ? 7.591 -69.520 16.866 1.00 34.18 242 LEU A N 1
ATOM 772 C CA . LEU A 1 104 ? 6.552 -69.077 15.909 1.00 36.12 242 LEU A CA 1
ATOM 773 C C . LEU A 1 104 ? 5.449 -70.135 15.849 1.00 34.66 242 LEU A C 1
ATOM 774 O O . LEU A 1 104 ? 5.709 -71.260 15.410 1.00 34.98 242 LEU A O 1
ATOM 779 N N . VAL A 1 105 ? 4.239 -69.752 16.226 1.00 33.78 243 VAL A N 1
ATOM 780 C CA . VAL A 1 105 ? 3.082 -70.672 16.302 1.00 30.59 243 VAL A CA 1
ATOM 781 C C . VAL A 1 105 ? 1.955 -70.039 15.512 1.00 29.39 243 VAL A C 1
ATOM 782 O O . VAL A 1 105 ? 1.658 -68.871 15.749 1.00 29.12 243 VAL A O 1
ATOM 786 N N . PRO A 1 106 ? 1.330 -70.788 14.575 1.00 30.71 244 PRO A N 1
ATOM 787 C CA . PRO A 1 106 ? 0.226 -70.267 13.776 1.00 32.27 244 PRO A CA 1
ATOM 788 C C . PRO A 1 106 ? -0.891 -69.769 14.684 1.00 32.67 244 PRO A C 1
ATOM 789 O O . PRO A 1 106 ? -1.234 -70.390 15.674 1.00 31.12 244 PRO A O 1
ATOM 793 N N . PRO A 1 107 ? -1.496 -68.610 14.376 1.00 33.74 245 PRO A N 1
ATOM 794 C CA . PRO A 1 107 ? -2.753 -68.250 15.015 1.00 31.55 245 PRO A CA 1
ATOM 795 C C . PRO A 1 107 ? -3.760 -69.401 14.864 1.00 32.11 245 PRO A C 1
ATOM 796 O O . PRO A 1 107 ? -3.871 -70.043 13.826 1.00 28.71 245 PRO A O 1
ATOM 800 N N . ARG A 1 108 ? -4.454 -69.664 15.965 1.00 32.86 246 ARG A N 1
ATOM 801 C CA . ARG A 1 108 ? -5.446 -70.746 16.085 1.00 33.81 246 ARG A CA 1
ATOM 802 C C . ARG A 1 108 ? -6.478 -70.647 14.961 1.00 30.62 246 ARG A C 1
ATOM 803 O O . ARG A 1 108 ? -6.822 -71.659 14.380 1.00 28.56 246 ARG A O 1
ATOM 811 N N . THR A 1 109 ? -6.927 -69.435 14.664 1.00 30.49 247 THR A N 1
ATOM 812 C CA . THR A 1 109 ? -7.938 -69.157 13.639 1.00 29.21 247 THR A CA 1
ATOM 813 C C . THR A 1 109 ? -7.547 -69.786 12.296 1.00 34.62 247 THR A C 1
ATOM 814 O O . THR A 1 109 ? -8.478 -70.175 11.548 1.00 32.43 247 THR A O 1
ATOM 818 N N . ILE A 1 110 ? -6.253 -69.838 11.947 1.00 29.94 248 ILE A N 1
ATOM 819 C CA . ILE A 1 110 ? -5.820 -70.259 10.581 1.00 31.14 248 ILE A CA 1
ATOM 820 C C . ILE A 1 110 ? -4.943 -71.504 10.701 1.00 33.13 248 ILE A C 1
ATOM 821 O O . ILE A 1 110 ? -4.294 -71.888 9.684 1.00 32.24 248 ILE A O 1
ATOM 826 N N . GLN A 1 111 ? -4.994 -72.198 11.847 1.00 33.61 249 GLN A N 1
ATOM 827 C CA . GLN A 1 111 ? -4.033 -73.307 12.120 1.00 35.74 249 GLN A CA 1
ATOM 828 C C . GLN A 1 111 ? -4.216 -74.437 11.104 1.00 32.94 249 GLN A C 1
ATOM 829 O O . GLN A 1 111 ? -3.221 -75.063 10.810 1.00 36.68 249 GLN A O 1
ATOM 835 N N . HIS A 1 112 ? -5.417 -74.671 10.563 1.00 33.28 250 HIS A N 1
ATOM 836 C CA . HIS A 1 112 ? -5.653 -75.691 9.501 1.00 37.40 250 HIS A CA 1
ATOM 837 C C . HIS A 1 112 ? -5.803 -75.062 8.105 1.00 35.74 250 HIS A C 1
ATOM 838 O O . HIS A 1 112 ? -6.284 -75.759 7.216 1.00 32.32 250 HIS A O 1
ATOM 845 N N . LYS A 1 113 ? -5.491 -73.779 7.909 1.00 33.08 251 LYS A N 1
ATOM 846 C CA . LYS A 1 113 ? -5.721 -73.125 6.598 1.00 29.66 251 LYS A CA 1
ATOM 847 C C . LYS A 1 113 ? -4.598 -73.550 5.637 1.00 30.08 251 LYS A C 1
ATOM 848 O O . LYS A 1 113 ? -4.823 -73.528 4.452 1.00 30.83 251 LYS A O 1
ATOM 854 N N . TYR A 1 114 ? -3.419 -73.898 6.149 1.00 27.57 252 TYR A N 1
ATOM 855 C CA . TYR A 1 114 ? -2.242 -74.313 5.349 1.00 31.68 252 TYR A CA 1
ATOM 856 C C . TYR A 1 114 ? -1.702 -75.571 6.019 1.00 33.31 252 TYR A C 1
ATOM 857 O O . TYR A 1 114 ? -1.922 -75.702 7.217 1.00 38.59 252 TYR A O 1
ATOM 866 N N . THR A 1 115 ? -1.082 -76.470 5.261 1.00 36.97 253 THR A N 1
ATOM 867 C CA . THR A 1 115 ? -0.548 -77.767 5.750 1.00 44.58 253 THR A CA 1
ATOM 868 C C . THR A 1 115 ? 0.977 -77.654 5.929 1.00 41.40 253 THR A C 1
ATOM 869 O O . THR A 1 115 ? 1.494 -78.136 6.943 1.00 47.90 253 THR A O 1
ATOM 873 N N . ASN A 1 116 ? 1.692 -76.984 5.033 1.00 36.59 254 ASN A N 1
ATOM 874 C CA . ASN A 1 116 ? 3.174 -76.914 5.111 1.00 33.02 254 ASN A CA 1
ATOM 875 C C . ASN A 1 116 ? 3.548 -75.507 5.562 1.00 32.47 254 ASN A C 1
ATOM 876 O O . ASN A 1 116 ? 3.752 -74.644 4.717 1.00 31.88 254 ASN A O 1
ATOM 881 N N . TRP A 1 117 ? 3.605 -75.284 6.865 1.00 34.11 255 TRP A N 1
ATOM 882 C CA . TRP A 1 117 ? 3.853 -73.950 7.439 1.00 36.30 255 TRP A CA 1
ATOM 883 C C . TRP A 1 117 ? 5.270 -73.458 7.099 1.00 34.56 255 TRP A C 1
ATOM 884 O O . TRP A 1 117 ? 5.436 -72.231 6.920 1.00 30.83 255 TRP A O 1
ATOM 895 N N . LYS A 1 118 ? 6.268 -74.323 7.036 1.00 37.07 256 LYS A N 1
ATOM 896 C CA . LYS A 1 118 ? 7.650 -73.852 6.780 1.00 35.88 256 LYS A CA 1
ATOM 897 C C . LYS A 1 118 ? 7.717 -73.331 5.341 1.00 36.09 256 LYS A C 1
ATOM 898 O O . LYS A 1 118 ? 8.286 -72.267 5.161 1.00 31.38 256 LYS A O 1
ATOM 904 N N . ALA A 1 119 ? 7.164 -74.064 4.365 1.00 31.49 257 ALA A N 1
ATOM 905 C CA . ALA A 1 119 ? 7.187 -73.665 2.947 1.00 34.83 257 ALA A CA 1
ATOM 906 C C . ALA A 1 119 ? 6.389 -72.368 2.796 1.00 30.70 257 ALA A C 1
ATOM 907 O O . ALA A 1 119 ? 6.782 -71.468 2.022 1.00 30.06 257 ALA A O 1
ATOM 909 N N . PHE A 1 120 ? 5.222 -72.308 3.423 1.00 32.17 258 PHE A N 1
ATOM 910 C CA . PHE A 1 120 ? 4.402 -71.066 3.481 1.00 30.77 258 PHE A CA 1
ATOM 911 C C . PHE A 1 120 ? 5.263 -69.876 3.941 1.00 27.73 258 PHE A C 1
ATOM 912 O O . PHE A 1 120 ? 5.274 -68.852 3.278 1.00 28.51 258 PHE A O 1
ATOM 920 N N . LEU A 1 121 ? 5.937 -69.981 5.078 1.00 27.54 259 LEU A N 1
ATOM 921 C CA . LEU A 1 121 ? 6.705 -68.835 5.630 1.00 30.63 259 LEU A CA 1
ATOM 922 C C . LEU A 1 121 ? 7.854 -68.487 4.678 1.00 31.63 259 LEU A C 1
ATOM 923 O O . LEU A 1 121 ? 8.020 -67.310 4.389 1.00 30.26 259 LEU A O 1
ATOM 928 N N . VAL A 1 122 ? 8.550 -69.492 4.147 1.00 31.24 260 VAL A N 1
ATOM 929 C CA . VAL A 1 122 ? 9.691 -69.250 3.222 1.00 29.69 260 VAL A CA 1
ATOM 930 C C . VAL A 1 122 ? 9.195 -68.462 2.008 1.00 28.30 260 VAL A C 1
ATOM 931 O O . VAL A 1 122 ? 9.841 -67.483 1.610 1.00 27.89 260 VAL A O 1
ATOM 935 N N . LYS A 1 123 ? 8.055 -68.826 1.456 1.00 30.08 261 LYS A N 1
ATOM 936 C CA . LYS A 1 123 ? 7.586 -68.179 0.200 1.00 34.67 261 LYS A CA 1
ATOM 937 C C . LYS A 1 123 ? 7.026 -66.763 0.480 1.00 30.27 261 LYS A C 1
ATOM 938 O O . LYS A 1 123 ? 7.109 -65.920 -0.420 1.00 28.51 261 LYS A O 1
ATOM 944 N N . ARG A 1 124 ? 6.513 -66.528 1.685 1.00 28.77 262 ARG A N 1
ATOM 945 C CA . ARG A 1 124 ? 6.042 -65.196 2.132 1.00 32.25 262 ARG A CA 1
ATOM 946 C C . ARG A 1 124 ? 7.210 -64.285 2.537 1.00 29.97 262 ARG A C 1
ATOM 947 O O . ARG A 1 124 ? 7.088 -63.060 2.280 1.00 31.37 262 ARG A O 1
ATOM 955 N N . LEU A 1 125 ? 8.261 -64.822 3.165 1.00 28.30 263 LEU A N 1
ATOM 956 C CA . LEU A 1 125 ? 9.323 -63.992 3.783 1.00 29.34 263 LEU A CA 1
ATOM 957 C C . LEU A 1 125 ? 10.443 -63.710 2.769 1.00 30.64 263 LEU A C 1
ATOM 958 O O . LEU A 1 125 ? 11.213 -62.758 2.976 1.00 30.79 263 LEU A O 1
ATOM 963 N N . THR A 1 126 ? 10.609 -64.567 1.769 1.00 32.03 264 THR A N 1
ATOM 964 C CA . THR A 1 126 ? 11.669 -64.402 0.761 1.00 26.90 264 THR A CA 1
ATOM 965 C C . THR A 1 126 ? 11.347 -63.114 0.005 1.00 28.19 264 THR A C 1
ATOM 966 O O . THR A 1 126 ? 10.252 -62.996 -0.543 1.00 28.44 264 THR A O 1
ATOM 970 N N . GLY A 1 127 ? 12.277 -62.169 0.046 1.00 26.67 265 GLY A N 1
ATOM 971 C CA . GLY A 1 127 ? 12.144 -60.867 -0.598 1.00 27.81 265 GLY A CA 1
ATOM 972 C C . GLY A 1 127 ? 11.275 -59.914 0.214 1.00 29.46 265 GLY A C 1
ATOM 973 O O . GLY A 1 127 ? 10.984 -58.857 -0.336 1.00 27.08 265 GLY A O 1
ATOM 974 N N . ALA A 1 128 ? 10.808 -60.267 1.428 1.00 29.74 266 ALA A N 1
ATOM 975 C CA . ALA A 1 128 ? 9.988 -59.339 2.260 1.00 29.13 266 ALA A CA 1
ATOM 976 C C . ALA A 1 128 ? 10.868 -58.197 2.817 1.00 30.58 266 ALA A C 1
ATOM 977 O O . ALA A 1 128 ? 12.081 -58.395 2.952 1.00 31.13 266 ALA A O 1
ATOM 979 N N . LYS A 1 129 ? 10.260 -57.078 3.220 1.00 27.58 267 LYS A N 1
ATOM 980 C CA . LYS A 1 129 ? 10.887 -55.978 3.992 1.00 33.07 267 LYS A CA 1
ATOM 981 C C . LYS A 1 129 ? 10.558 -56.196 5.474 1.00 31.76 267 LYS A C 1
ATOM 982 O O . LYS A 1 129 ? 9.381 -56.540 5.819 1.00 29.02 267 LYS A O 1
ATOM 984 N N . THR A 1 130 ? 11.550 -56.077 6.346 1.00 29.16 268 THR A N 1
ATOM 985 C CA . THR A 1 130 ? 11.341 -56.097 7.821 1.00 30.95 268 THR A CA 1
ATOM 986 C C . THR A 1 130 ? 12.036 -54.884 8.441 1.00 29.85 268 THR A C 1
ATOM 987 O O . THR A 1 130 ? 12.463 -53.990 7.702 1.00 35.10 268 THR A O 1
ATOM 991 N N . LEU A 1 131 ? 12.087 -54.819 9.754 1.00 30.36 269 LEU A N 1
ATOM 992 C CA . LEU A 1 131 ? 12.826 -53.745 10.452 1.00 34.07 269 LEU A CA 1
ATOM 993 C C . LEU A 1 131 ? 14.311 -54.018 10.260 1.00 37.07 269 LEU A C 1
ATOM 994 O O . LEU A 1 131 ? 14.721 -55.165 10.300 1.00 37.05 269 LEU A O 1
ATOM 999 N N . PRO A 1 132 ? 15.161 -52.981 10.168 1.00 45.58 270 PRO A N 1
ATOM 1000 C CA . PRO A 1 132 ? 16.602 -53.159 10.403 1.00 48.74 270 PRO A CA 1
ATOM 1001 C C . PRO A 1 132 ? 16.963 -53.876 11.713 1.00 50.40 270 PRO A C 1
ATOM 1002 O O . PRO A 1 132 ? 16.195 -53.885 12.681 1.00 42.97 270 PRO A O 1
ATOM 1006 N N . PRO A 1 133 ? 18.146 -54.537 11.837 1.00 59.46 271 PRO A N 1
ATOM 1007 C CA . PRO A 1 133 ? 18.448 -55.309 13.053 1.00 55.40 271 PRO A CA 1
ATOM 1008 C C . PRO A 1 133 ? 18.728 -54.393 14.269 1.00 58.84 271 PRO A C 1
ATOM 1009 O O . PRO A 1 133 ? 18.475 -54.828 15.389 1.00 61.76 271 PRO A O 1
ATOM 1013 N N . ASP A 1 134 ? 19.154 -53.142 14.026 1.00 45.03 272 ASP A N 1
ATOM 1014 C CA . ASP A 1 134 ? 19.428 -52.094 15.060 1.00 53.01 272 ASP A CA 1
ATOM 1015 C C . ASP A 1 134 ? 18.214 -51.171 15.311 1.00 51.16 272 ASP A C 1
ATOM 1016 O O . ASP A 1 134 ? 18.385 -50.112 15.982 1.00 43.72 272 ASP A O 1
ATOM 1021 N N . PHE A 1 135 ? 17.045 -51.462 14.731 1.00 46.48 273 PHE A N 1
ATOM 1022 C CA . PHE A 1 135 ? 15.862 -50.563 14.828 1.00 39.97 273 PHE A CA 1
ATOM 1023 C C . PHE A 1 135 ? 15.567 -50.261 16.301 1.00 38.28 273 PHE A C 1
ATOM 1024 O O . PHE A 1 135 ? 15.369 -49.101 16.696 1.00 39.23 273 PHE A O 1
ATOM 1032 N N . SER A 1 136 ? 15.526 -51.322 17.089 1.00 38.06 274 SER A N 1
ATOM 1033 C CA . SER A 1 136 ? 15.267 -51.357 18.540 1.00 46.28 274 SER A CA 1
ATOM 1034 C C . SER A 1 136 ? 16.231 -50.398 19.268 1.00 50.01 274 SER A C 1
ATOM 1035 O O . SER A 1 136 ? 15.842 -49.679 20.192 1.00 47.70 274 SER A O 1
ATOM 1038 N N . GLN A 1 137 ? 17.482 -50.420 18.857 1.00 44.02 275 GLN A N 1
ATOM 1039 C CA . GLN A 1 137 ? 18.567 -49.642 19.471 1.00 50.23 275 GLN A CA 1
ATOM 1040 C C . GLN A 1 137 ? 18.389 -48.187 19.026 1.00 45.30 275 GLN A C 1
ATOM 1041 O O . GLN A 1 137 ? 18.587 -47.308 19.868 1.00 45.85 275 GLN A O 1
ATOM 1047 N N . LYS A 1 138 ? 18.024 -47.936 17.758 1.00 42.69 276 LYS A N 1
ATOM 1048 C CA . LYS A 1 138 ? 17.755 -46.561 17.270 1.00 41.74 276 LYS A CA 1
ATOM 1049 C C . LYS A 1 138 ? 16.569 -46.016 18.103 1.00 45.82 276 LYS A C 1
ATOM 1050 O O . LYS A 1 138 ? 16.635 -44.856 18.536 1.00 38.66 276 LYS A O 1
ATOM 1053 N N . VAL A 1 139 ? 15.542 -46.832 18.393 1.00 40.50 277 VAL A N 1
ATOM 1054 C CA . VAL A 1 139 ? 14.357 -46.372 19.176 1.00 38.92 277 VAL A CA 1
ATOM 1055 C C . VAL A 1 139 ? 14.831 -45.958 20.579 1.00 45.06 277 VAL A C 1
ATOM 1056 O O . VAL A 1 139 ? 14.447 -44.861 21.074 1.00 34.82 277 VAL A O 1
ATOM 1060 N N . SER A 1 140 ? 15.623 -46.805 21.231 1.00 46.37 278 SER A N 1
ATOM 1061 C CA . SER A 1 140 ? 16.138 -46.528 22.595 1.00 47.20 278 SER A CA 1
ATOM 1062 C C . SER A 1 140 ? 16.980 -45.245 22.598 1.00 40.88 278 SER A C 1
ATOM 1063 O O . SER A 1 140 ? 16.787 -44.381 23.475 1.00 39.81 278 SER A O 1
ATOM 1066 N N . GLU A 1 141 ? 17.848 -45.078 21.612 1.00 41.64 279 GLU A N 1
ATOM 1067 C CA . GLU A 1 141 ? 18.679 -43.850 21.492 1.00 42.95 279 GLU A CA 1
ATOM 1068 C C . GLU A 1 141 ? 17.807 -42.615 21.250 1.00 44.52 279 GLU A C 1
ATOM 1069 O O . GLU A 1 141 ? 18.163 -41.561 21.776 1.00 41.24 279 GLU A O 1
ATOM 1075 N N . SER A 1 142 ? 16.701 -42.728 20.507 1.00 41.94 280 SER A N 1
ATOM 1076 C CA . SER A 1 142 ? 15.839 -41.564 20.166 1.00 38.65 280 SER A CA 1
ATOM 1077 C C . SER A 1 142 ? 15.162 -41.048 21.448 1.00 43.87 280 SER A C 1
ATOM 1078 O O . SER A 1 142 ? 14.599 -39.936 21.407 1.00 50.99 280 SER A O 1
ATOM 1081 N N . MET A 1 143 ? 15.216 -41.790 22.558 1.00 41.06 281 MET A N 1
ATOM 1082 C CA . MET A 1 143 ? 14.567 -41.355 23.817 1.00 46.93 281 MET A CA 1
ATOM 1083 C C . MET A 1 143 ? 15.524 -41.198 25.005 1.00 46.09 281 MET A C 1
ATOM 1084 O O . MET A 1 143 ? 15.046 -41.201 26.159 1.00 48.04 281 MET A O 1
ATOM 1089 N N . GLN A 1 144 ? 16.793 -40.966 24.708 1.00 48.20 282 GLN A N 1
ATOM 1090 C CA . GLN A 1 144 ? 17.826 -40.443 25.641 1.00 48.31 282 GLN A CA 1
ATOM 1091 C C . GLN A 1 144 ? 17.946 -38.953 25.340 1.00 48.19 282 GLN A C 1
ATOM 1092 O O . GLN A 1 144 ? 18.345 -38.618 24.235 1.00 45.75 282 GLN A O 1
ATOM 1098 N N . TYR A 1 145 ? 17.586 -38.077 26.258 1.00 41.07 283 TYR A N 1
ATOM 1099 C CA . TYR A 1 145 ? 17.624 -36.629 25.967 1.00 43.34 283 TYR A CA 1
ATOM 1100 C C . TYR A 1 145 ? 18.849 -36.075 26.676 1.00 39.00 283 TYR A C 1
ATOM 1101 O O . TYR A 1 145 ? 19.162 -36.494 27.785 1.00 35.72 283 TYR A O 1
ATOM 1110 N N . PRO A 1 146 ? 19.609 -35.166 26.040 1.00 36.67 284 PRO A N 1
ATOM 1111 C CA . PRO A 1 146 ? 20.797 -34.607 26.687 1.00 37.22 284 PRO A CA 1
ATOM 1112 C C . PRO A 1 146 ? 20.427 -33.550 27.735 1.00 38.30 284 PRO A C 1
ATOM 1113 O O . PRO A 1 146 ? 21.255 -33.233 28.561 1.00 38.30 284 PRO A O 1
ATOM 1117 N N . PHE A 1 147 ? 19.190 -33.037 27.729 1.00 40.14 285 PHE A N 1
ATOM 1118 C CA . PHE A 1 147 ? 18.707 -32.175 28.848 1.00 38.66 285 PHE A CA 1
ATOM 1119 C C . PHE A 1 147 ? 18.404 -33.078 30.037 1.00 37.63 285 PHE A C 1
ATOM 1120 O O . PHE A 1 147 ? 17.802 -34.142 29.833 1.00 42.11 285 PHE A O 1
ATOM 1128 N N . LYS A 1 148 ? 18.849 -32.653 31.218 1.00 33.68 286 LYS A N 1
ATOM 1129 C CA . LYS A 1 148 ? 18.744 -33.389 32.493 1.00 36.89 286 LYS A CA 1
ATOM 1130 C C . LYS A 1 148 ? 18.112 -32.525 33.579 1.00 40.51 286 LYS A C 1
ATOM 1131 O O . LYS A 1 148 ? 18.330 -31.308 33.643 1.00 38.12 286 LYS A O 1
ATOM 1137 N N . PRO A 1 149 ? 17.406 -33.144 34.550 1.00 39.44 287 PRO A N 1
ATOM 1138 C CA . PRO A 1 149 ? 16.974 -32.408 35.744 1.00 38.41 287 PRO A CA 1
ATOM 1139 C C . PRO A 1 149 ? 18.160 -31.620 36.334 1.00 39.10 287 PRO A C 1
ATOM 1140 O O . PRO A 1 149 ? 19.306 -32.053 36.181 1.00 36.87 287 PRO A O 1
ATOM 1144 N N . CYS A 1 150 ? 17.875 -30.436 36.890 1.00 37.38 288 CYS A N 1
ATOM 1145 C CA . CYS A 1 150 ? 18.825 -29.547 37.626 1.00 41.00 288 CYS A CA 1
ATOM 1146 C C . CYS A 1 150 ? 19.544 -28.591 36.659 1.00 40.69 288 CYS A C 1
ATOM 1147 O O . CYS A 1 150 ? 20.188 -27.657 37.171 1.00 37.15 288 CYS A O 1
ATOM 1150 N N . MET A 1 151 ? 19.393 -28.776 35.332 1.00 39.10 289 MET A N 1
ATOM 1151 C CA . MET A 1 151 ? 19.950 -27.840 34.312 1.00 35.88 289 MET A CA 1
ATOM 1152 C C . MET A 1 151 ? 19.231 -26.493 34.337 1.00 31.55 289 MET A C 1
ATOM 1153 O O . MET A 1 151 ? 17.988 -26.436 34.454 1.00 30.94 289 MET A O 1
ATOM 1158 N N . ARG A 1 152 ? 19.993 -25.416 34.251 1.00 34.11 290 ARG A N 1
ATOM 1159 C CA . ARG A 1 152 ? 19.411 -24.052 34.288 1.00 32.72 290 ARG A CA 1
ATOM 1160 C C . ARG A 1 152 ? 19.393 -23.476 32.868 1.00 35.84 290 ARG A C 1
ATOM 1161 O O . ARG A 1 152 ? 20.348 -23.701 32.084 1.00 28.89 290 ARG A O 1
ATOM 1169 N N . VAL A 1 153 ? 18.324 -22.741 32.573 1.00 31.89 291 VAL A N 1
ATOM 1170 C CA . VAL A 1 153 ? 18.159 -22.046 31.278 1.00 31.38 291 VAL A CA 1
ATOM 1171 C C . VAL A 1 153 ? 17.601 -20.664 31.566 1.00 31.24 291 VAL A C 1
ATOM 1172 O O . VAL A 1 153 ? 17.011 -20.443 32.668 1.00 27.64 291 VAL A O 1
ATOM 1176 N N . GLU A 1 154 ? 17.726 -19.796 30.562 1.00 31.76 292 GLU A N 1
ATOM 1177 C CA . GLU A 1 154 ? 17.000 -18.516 30.470 1.00 28.37 292 GLU A CA 1
ATOM 1178 C C . GLU A 1 154 ? 15.755 -18.764 29.638 1.00 27.48 292 GLU A C 1
ATOM 1179 O O . GLU A 1 154 ? 15.872 -19.439 28.590 1.00 29.96 292 GLU A O 1
ATOM 1185 N N . VAL A 1 155 ? 14.620 -18.227 30.092 1.00 27.76 293 VAL A N 1
ATOM 1186 C CA . VAL A 1 155 ? 13.342 -18.314 29.341 1.00 27.64 293 VAL A CA 1
ATOM 1187 C C . VAL A 1 155 ? 12.516 -17.075 29.674 1.00 29.79 293 VAL A C 1
ATOM 1188 O O . VAL A 1 155 ? 12.687 -16.483 30.770 1.00 28.14 293 VAL A O 1
ATOM 1192 N N . VAL A 1 156 ? 11.630 -16.710 28.755 1.00 27.64 294 VAL A N 1
ATOM 1193 C CA . VAL A 1 156 ? 10.677 -15.604 28.939 1.00 30.16 294 VAL A CA 1
ATOM 1194 C C . VAL A 1 156 ? 9.926 -15.860 30.246 1.00 33.03 294 VAL A C 1
ATOM 1195 O O . VAL A 1 156 ? 9.659 -17.001 30.594 1.00 33.09 294 VAL A O 1
ATOM 1199 N N . ASP A 1 157 ? 9.703 -14.798 30.974 1.00 30.79 295 ASP A N 1
ATOM 1200 C CA . ASP A 1 157 ? 8.817 -14.737 32.149 1.00 34.38 295 ASP A CA 1
ATOM 1201 C C . ASP A 1 157 ? 7.372 -14.682 31.654 1.00 33.74 295 ASP A C 1
ATOM 1202 O O . ASP A 1 157 ? 7.019 -13.668 31.071 1.00 33.63 295 ASP A O 1
ATOM 1207 N N . LYS A 1 158 ? 6.596 -15.748 31.830 1.00 36.40 296 LYS A N 1
ATOM 1208 C CA . LYS A 1 158 ? 5.237 -15.836 31.238 1.00 37.73 296 LYS A CA 1
ATOM 1209 C C . LYS A 1 158 ? 4.380 -14.692 31.794 1.00 35.67 296 LYS A C 1
ATOM 1210 O O . LYS A 1 158 ? 3.365 -14.409 31.174 1.00 37.35 296 LYS A O 1
ATOM 1216 N N . ARG A 1 159 ? 4.756 -14.051 32.901 1.00 35.73 297 ARG A N 1
ATOM 1217 C CA . ARG A 1 159 ? 3.929 -12.948 33.454 1.00 39.32 297 ARG A CA 1
ATOM 1218 C C . ARG A 1 159 ? 4.474 -11.578 33.031 1.00 45.81 297 ARG A C 1
ATOM 1219 O O . ARG A 1 159 ? 3.797 -10.587 33.324 1.00 42.62 297 ARG A O 1
ATOM 1223 N N . HIS A 1 160 ? 5.631 -11.514 32.351 1.00 44.31 298 HIS A N 1
ATOM 1224 C CA . HIS A 1 160 ? 6.313 -10.252 31.939 1.00 39.64 298 HIS A CA 1
ATOM 1225 C C . HIS A 1 160 ? 7.175 -10.529 30.692 1.00 34.70 298 HIS A C 1
ATOM 1226 O O . HIS A 1 160 ? 8.396 -10.770 30.844 1.00 32.54 298 HIS A O 1
ATOM 1233 N N . LEU A 1 161 ? 6.534 -10.612 29.526 1.00 33.36 299 LEU A N 1
ATOM 1234 C CA . LEU A 1 161 ? 7.131 -11.139 28.272 1.00 35.67 299 LEU A CA 1
ATOM 1235 C C . LEU A 1 161 ? 8.408 -10.367 27.914 1.00 33.63 299 LEU A C 1
ATOM 1236 O O . LEU A 1 161 ? 9.286 -10.927 27.196 1.00 33.79 299 LEU A O 1
ATOM 1241 N N . CYS A 1 162 ? 8.537 -9.123 28.367 1.00 30.52 300 CYS A N 1
ATOM 1242 C CA . CYS A 1 162 ? 9.652 -8.263 27.957 1.00 33.72 300 CYS A CA 1
ATOM 1243 C C . CYS A 1 162 ? 10.955 -8.756 28.599 1.00 34.95 300 CYS A C 1
ATOM 1244 O O . CYS A 1 162 ? 12.039 -8.342 28.140 1.00 34.65 300 CYS A O 1
ATOM 1247 N N . ARG A 1 163 ? 10.905 -9.627 29.606 1.00 33.19 301 ARG A N 1
ATOM 1248 C CA . ARG A 1 163 ? 12.152 -10.104 30.238 1.00 30.41 301 ARG A CA 1
ATOM 1249 C C . ARG A 1 163 ? 12.229 -11.619 30.271 1.00 30.69 301 ARG A C 1
ATOM 1250 O O . ARG A 1 163 ? 11.178 -12.337 30.287 1.00 32.91 301 ARG A O 1
ATOM 1258 N N . THR A 1 164 ? 13.443 -12.094 30.441 1.00 33.29 302 THR A N 1
ATOM 1259 C CA . THR A 1 164 ? 13.713 -13.502 30.793 1.00 31.28 302 THR A CA 1
ATOM 1260 C C . THR A 1 164 ? 13.947 -13.647 32.301 1.00 34.17 302 THR A C 1
ATOM 1261 O O . THR A 1 164 ? 14.208 -12.651 33.017 1.00 31.93 302 THR A O 1
ATOM 1265 N N . ARG A 1 165 ? 13.848 -14.875 32.782 1.00 35.44 303 ARG A N 1
ATOM 1266 C CA . ARG A 1 165 ? 14.414 -15.234 34.109 1.00 34.26 303 ARG A CA 1
ATOM 1267 C C . ARG A 1 165 ? 14.957 -16.642 34.021 1.00 33.42 303 ARG A C 1
ATOM 1268 O O . ARG A 1 165 ? 14.785 -17.312 32.991 1.00 33.87 303 ARG A O 1
ATOM 1276 N N . VAL A 1 166 ? 15.703 -17.024 35.030 1.00 32.11 304 VAL A N 1
ATOM 1277 C CA . VAL A 1 166 ? 16.310 -18.362 35.052 1.00 32.11 304 VAL A CA 1
ATOM 1278 C C . VAL A 1 166 ? 15.251 -19.364 35.483 1.00 32.68 304 VAL A C 1
ATOM 1279 O O . VAL A 1 166 ? 14.455 -19.056 36.394 1.00 28.77 304 VAL A O 1
ATOM 1283 N N . ALA A 1 167 ? 15.264 -20.534 34.850 1.00 29.47 305 ALA A N 1
ATOM 1284 C CA . ALA A 1 167 ? 14.369 -21.655 35.192 1.00 29.60 305 ALA A CA 1
ATOM 1285 C C . ALA A 1 167 ? 15.210 -22.917 35.266 1.00 30.75 305 ALA A C 1
ATOM 1286 O O . ALA A 1 167 ? 16.332 -22.944 34.665 1.00 28.19 305 ALA A O 1
ATOM 1288 N N . VAL A 1 168 ? 14.728 -23.893 36.034 1.00 31.69 306 VAL A N 1
ATOM 1289 C CA . VAL A 1 168 ? 15.435 -25.194 36.195 1.00 32.74 306 VAL A CA 1
ATOM 1290 C C . VAL A 1 168 ? 14.553 -26.296 35.621 1.00 30.66 306 VAL A C 1
ATOM 1291 O O . VAL A 1 168 ? 13.338 -26.242 35.830 1.00 28.55 306 VAL A O 1
ATOM 1295 N N . VAL A 1 169 ? 15.187 -27.261 34.962 1.00 28.21 307 VAL A N 1
ATOM 1296 C CA . VAL A 1 169 ? 14.536 -28.529 34.540 1.00 33.15 307 VAL A CA 1
ATOM 1297 C C . VAL A 1 169 ? 14.206 -29.381 35.778 1.00 32.05 307 VAL A C 1
ATOM 1298 O O . VAL A 1 169 ? 15.120 -29.787 36.507 1.00 31.61 307 VAL A O 1
ATOM 1302 N N . GLU A 1 170 ? 12.926 -29.666 35.957 1.00 32.17 308 GLU A N 1
ATOM 1303 C CA . GLU A 1 170 ? 12.398 -30.578 36.991 1.00 31.44 308 GLU A CA 1
ATOM 1304 C C . GLU A 1 170 ? 12.339 -31.979 36.389 1.00 35.36 308 GLU A C 1
ATOM 1305 O O . GLU A 1 170 ? 12.693 -32.902 37.065 1.00 37.16 308 GLU A O 1
ATOM 1311 N N . SER A 1 171 ? 11.862 -32.127 35.147 1.00 33.88 309 SER A N 1
ATOM 1312 C CA . SER A 1 171 ? 11.799 -33.442 34.474 1.00 37.05 309 SER A CA 1
ATOM 1313 C C . SER A 1 171 ? 11.778 -33.303 32.955 1.00 35.38 309 SER A C 1
ATOM 1314 O O . SER A 1 171 ? 11.574 -32.163 32.437 1.00 33.13 309 SER A O 1
ATOM 1317 N N . VAL A 1 172 ? 12.086 -34.422 32.292 1.00 35.27 310 VAL A N 1
ATOM 1318 C CA . VAL A 1 172 ? 12.214 -34.551 30.813 1.00 37.29 310 VAL A CA 1
ATOM 1319 C C . VAL A 1 172 ? 11.401 -35.761 30.372 1.00 37.52 310 VAL A C 1
ATOM 1320 O O . VAL A 1 172 ? 11.643 -36.819 30.944 1.00 39.40 310 VAL A O 1
ATOM 1324 N N . ILE A 1 173 ? 10.385 -35.555 29.523 1.00 34.59 311 ILE A N 1
ATOM 1325 C CA . ILE A 1 173 ? 9.487 -36.623 28.996 1.00 34.88 311 ILE A CA 1
ATOM 1326 C C . ILE A 1 173 ? 9.381 -36.403 27.488 1.00 34.68 311 ILE A C 1
ATOM 1327 O O . ILE A 1 173 ? 8.898 -35.332 27.070 1.00 30.86 311 ILE A O 1
ATOM 1332 N N . GLY A 1 174 ? 9.898 -37.333 26.697 1.00 31.43 312 GLY A N 1
ATOM 1333 C CA . GLY A 1 174 ? 9.854 -37.222 25.239 1.00 32.72 312 GLY A CA 1
ATOM 1334 C C . GLY A 1 174 ? 10.591 -35.996 24.723 1.00 36.32 312 GLY A C 1
ATOM 1335 O O . GLY A 1 174 ? 10.197 -35.504 23.669 1.00 38.82 312 GLY A O 1
ATOM 1336 N N . GLY A 1 175 ? 11.591 -35.478 25.433 1.00 34.82 313 GLY A N 1
ATOM 1337 C CA . GLY A 1 175 ? 12.311 -34.264 25.000 1.00 35.90 313 GLY A CA 1
ATOM 1338 C C . GLY A 1 175 ? 11.615 -32.969 25.406 1.00 30.58 313 GLY A C 1
ATOM 1339 O O . GLY A 1 175 ? 12.167 -31.901 25.104 1.00 38.95 313 GLY A O 1
ATOM 1340 N N . ARG A 1 176 ? 10.496 -33.051 26.122 1.00 33.97 314 ARG A N 1
ATOM 1341 C CA . ARG A 1 176 ? 9.764 -31.885 26.691 1.00 32.26 314 ARG A CA 1
ATOM 1342 C C . ARG A 1 176 ? 10.250 -31.641 28.117 1.00 33.72 314 ARG A C 1
ATOM 1343 O O . ARG A 1 176 ? 10.443 -32.617 28.858 1.00 32.78 314 ARG A O 1
ATOM 1351 N N . LEU A 1 177 ? 10.557 -30.376 28.410 1.00 33.17 315 LEU A N 1
ATOM 1352 C CA . LEU A 1 177 ? 11.061 -29.894 29.711 1.00 32.09 315 LEU A CA 1
ATOM 1353 C C . LEU A 1 177 ? 9.888 -29.391 30.556 1.00 30.37 315 LEU A C 1
ATOM 1354 O O . LEU A 1 177 ? 9.107 -28.507 30.084 1.00 29.30 315 LEU A O 1
ATOM 1359 N N . ARG A 1 178 ? 9.752 -29.946 31.754 1.00 29.49 316 ARG A N 1
ATOM 1360 C CA . ARG A 1 178 ? 8.999 -29.288 32.853 1.00 31.46 316 ARG A CA 1
ATOM 1361 C C . ARG A 1 178 ? 9.968 -28.371 33.608 1.00 28.50 316 ARG A C 1
ATOM 1362 O O . ARG A 1 178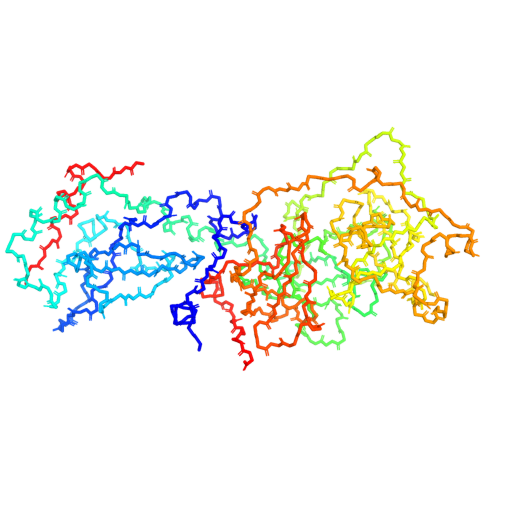 ? 10.946 -28.881 34.220 1.00 33.21 316 ARG A O 1
ATOM 1370 N N . LEU A 1 179 ? 9.706 -27.076 33.589 1.00 27.36 317 LEU A N 1
ATOM 1371 C CA . LEU A 1 179 ? 10.598 -26.066 34.207 1.00 28.36 317 LEU A CA 1
ATOM 1372 C C . LEU A 1 179 ? 9.913 -25.460 35.420 1.00 28.57 317 LEU A C 1
ATOM 1373 O O . LEU A 1 179 ? 8.674 -25.241 35.375 1.00 30.64 317 LEU A O 1
ATOM 1378 N N . VAL A 1 180 ? 10.720 -25.120 36.423 1.00 28.24 318 VAL A N 1
ATOM 1379 C CA . VAL A 1 180 ? 10.305 -24.208 37.524 1.00 29.81 318 VAL A CA 1
ATOM 1380 C C . VAL A 1 180 ? 11.227 -22.992 37.422 1.00 26.42 318 VAL A C 1
ATOM 1381 O O . VAL A 1 180 ? 12.443 -23.155 37.187 1.00 28.72 318 VAL A O 1
ATOM 1385 N N . TYR A 1 181 ? 10.677 -21.816 37.645 1.00 29.56 319 TYR A N 1
ATOM 1386 C CA . TYR A 1 181 ? 11.463 -20.561 37.760 1.00 32.73 319 TYR A CA 1
ATOM 1387 C C . TYR A 1 181 ? 12.312 -20.660 39.034 1.00 36.76 319 TYR A C 1
ATOM 1388 O O . TYR A 1 181 ? 11.819 -21.231 40.027 1.00 31.63 319 TYR A O 1
ATOM 1397 N N . GLU A 1 182 ? 13.574 -20.220 38.979 1.00 36.12 320 GLU A N 1
ATOM 1398 C CA . GLU A 1 182 ? 14.403 -20.001 40.200 1.00 38.37 320 GLU A CA 1
ATOM 1399 C C . GLU A 1 182 ? 13.714 -18.936 41.042 1.00 36.50 320 GLU A C 1
ATOM 1400 O O . GLU A 1 182 ? 13.102 -18.057 40.487 1.00 34.76 320 GLU A O 1
ATOM 1406 N N . GLU A 1 183 ? 13.659 -19.098 42.354 1.00 38.20 321 GLU A N 1
ATOM 1407 C CA . GLU A 1 183 ? 12.928 -18.110 43.183 1.00 43.32 321 GLU A CA 1
ATOM 1408 C C . GLU A 1 183 ? 11.519 -17.907 42.595 1.00 39.28 321 GLU A C 1
ATOM 1409 O O . GLU A 1 183 ? 11.069 -16.785 42.499 1.00 43.05 321 GLU A O 1
ATOM 1411 N N . SER A 1 184 ? 10.815 -18.971 42.231 1.00 38.61 322 SER A N 1
ATOM 1412 C CA . SER A 1 184 ? 9.401 -18.911 41.767 1.00 35.94 322 SER A CA 1
ATOM 1413 C C . SER A 1 184 ? 8.468 -18.402 42.881 1.00 36.04 322 SER A C 1
ATOM 1414 O O . SER A 1 184 ? 8.753 -18.654 44.055 1.00 32.62 322 SER A O 1
ATOM 1417 N N . GLU A 1 185 ? 7.332 -17.827 42.495 1.00 35.07 323 GLU A N 1
ATOM 1418 C CA . GLU A 1 185 ? 6.188 -17.526 43.373 1.00 37.56 323 GLU A CA 1
ATOM 1419 C C . GLU A 1 185 ? 5.535 -18.842 43.825 1.00 38.95 323 GLU A C 1
ATOM 1420 O O . GLU A 1 185 ? 4.828 -18.815 44.822 1.00 37.60 323 GLU A O 1
ATOM 1423 N N . ASP A 1 186 ? 5.727 -19.963 43.130 1.00 32.94 324 ASP A N 1
ATOM 1424 C CA . ASP A 1 186 ? 5.152 -21.245 43.612 1.00 34.76 324 ASP A CA 1
ATOM 1425 C C . ASP A 1 186 ? 6.294 -22.252 43.629 1.00 33.13 324 ASP A C 1
ATOM 1426 O O . ASP A 1 186 ? 7.443 -21.869 43.275 1.00 30.69 324 ASP A O 1
ATOM 1431 N N . ARG A 1 187 ? 5.981 -23.483 44.027 1.00 33.21 325 ARG A N 1
ATOM 1432 C CA . ARG A 1 187 ? 6.978 -24.538 44.297 1.00 33.44 325 ARG A CA 1
ATOM 1433 C C . ARG A 1 187 ? 7.483 -25.147 42.995 1.00 28.49 325 ARG A C 1
ATOM 1434 O O . ARG A 1 187 ? 8.636 -25.578 42.972 1.00 27.46 325 ARG A O 1
ATOM 1442 N N . THR A 1 188 ? 6.610 -25.346 42.007 1.00 29.50 326 THR A N 1
ATOM 1443 C CA . THR A 1 188 ? 6.910 -26.342 40.943 1.00 30.29 326 THR A CA 1
ATOM 1444 C C . THR A 1 188 ? 6.087 -26.049 39.694 1.00 35.22 326 THR A C 1
ATOM 1445 O O . THR A 1 188 ? 5.138 -25.230 39.780 1.00 33.09 326 THR A O 1
ATOM 1449 N N . ASP A 1 189 ? 6.488 -26.637 38.555 1.00 34.45 327 ASP A N 1
ATOM 1450 C CA . ASP A 1 189 ? 5.577 -26.773 37.381 1.00 33.40 327 ASP A CA 1
ATOM 1451 C C . ASP A 1 189 ? 5.133 -25.387 36.876 1.00 34.52 327 ASP A C 1
ATOM 1452 O O . ASP A 1 189 ? 3.897 -25.092 36.893 1.00 30.52 327 ASP A O 1
ATOM 1457 N N . ASP A 1 190 ? 6.088 -24.561 36.448 1.00 32.40 328 ASP A N 1
ATOM 1458 C CA . ASP A 1 190 ? 5.846 -23.181 35.955 1.00 33.15 328 ASP A CA 1
ATOM 1459 C C . ASP A 1 190 ? 5.784 -23.105 34.418 1.00 35.75 328 ASP A C 1
ATOM 1460 O O . ASP A 1 190 ? 5.119 -22.180 33.927 1.00 36.06 328 ASP A O 1
ATOM 1465 N N . PHE A 1 191 ? 6.442 -23.999 33.679 1.00 35.66 329 PHE A N 1
ATOM 1466 C CA . PHE A 1 191 ? 6.610 -23.846 32.208 1.00 36.97 329 PHE A CA 1
ATOM 1467 C C . PHE A 1 191 ? 6.931 -25.198 31.553 1.00 33.96 329 PHE A C 1
ATOM 1468 O O . PHE A 1 191 ? 7.736 -25.945 32.070 1.00 35.35 329 PHE A O 1
ATOM 1476 N N . TRP A 1 192 ? 6.286 -25.510 30.435 1.00 31.72 330 TRP A N 1
ATOM 1477 C CA . TRP A 1 192 ? 6.564 -26.725 29.613 1.00 30.82 330 TRP A CA 1
ATOM 1478 C C . TRP A 1 192 ? 6.989 -26.263 28.224 1.00 30.26 330 TRP A C 1
ATOM 1479 O O . TRP A 1 192 ? 6.363 -25.330 27.703 1.00 28.49 330 TRP A O 1
ATOM 1490 N N . CYS A 1 193 ? 8.079 -26.790 27.712 1.00 27.17 331 CYS A N 1
ATOM 1491 C CA . CYS A 1 193 ? 8.502 -26.479 26.333 1.00 28.94 331 CYS A CA 1
ATOM 1492 C C . CYS A 1 193 ? 9.335 -27.667 25.850 1.00 30.46 331 CYS A C 1
ATOM 1493 O O . CYS A 1 193 ? 9.844 -28.434 26.694 1.00 31.56 331 CYS A O 1
ATOM 1496 N N . HIS A 1 194 ? 9.508 -27.786 24.537 1.00 28.06 332 HIS A N 1
ATOM 1497 C CA . HIS A 1 194 ? 10.449 -28.761 23.955 1.00 29.05 332 HIS A CA 1
ATOM 1498 C C . HIS A 1 194 ? 11.898 -28.318 24.222 1.00 28.79 332 HIS A C 1
ATOM 1499 O O . HIS A 1 194 ? 12.161 -27.106 24.348 1.00 27.59 332 HIS A O 1
ATOM 1506 N N . MET A 1 195 ? 12.826 -29.270 24.312 1.00 28.99 333 MET A N 1
ATOM 1507 C CA . MET A 1 195 ? 14.250 -28.942 24.562 1.00 34.75 333 MET A CA 1
ATOM 1508 C C . MET A 1 195 ? 14.835 -28.165 23.360 1.00 36.15 333 MET A C 1
ATOM 1509 O O . MET A 1 195 ? 15.798 -27.416 23.560 1.00 34.77 333 MET A O 1
ATOM 1514 N N . HIS A 1 196 ? 14.186 -28.216 22.198 1.00 36.00 334 HIS A N 1
ATOM 1515 C CA . HIS A 1 196 ? 14.594 -27.452 20.991 1.00 37.55 334 HIS A CA 1
ATOM 1516 C C . HIS A 1 196 ? 13.704 -26.226 20.798 1.00 37.54 334 HIS A C 1
ATOM 1517 O O . HIS A 1 196 ? 13.853 -25.561 19.769 1.00 33.91 334 HIS A O 1
ATOM 1524 N N . SER A 1 197 ? 12.911 -25.852 21.809 1.00 34.42 335 SER A N 1
ATOM 1525 C CA . SER A 1 197 ? 12.082 -24.628 21.763 1.00 32.13 335 SER A CA 1
ATOM 1526 C C . SER A 1 197 ? 13.003 -23.442 21.510 1.00 33.63 335 SER A C 1
ATOM 1527 O O 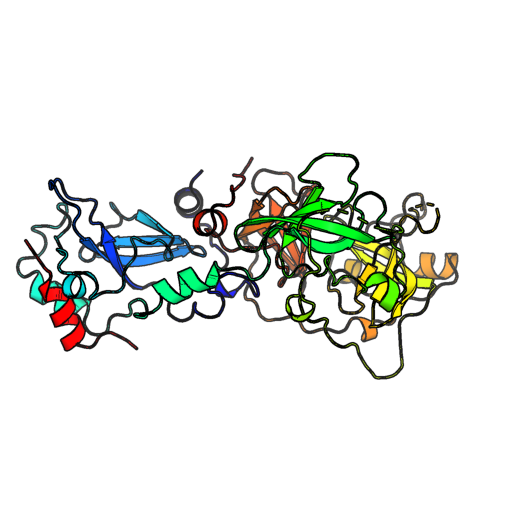. SER A 1 197 ? 14.045 -23.339 22.155 1.00 31.65 335 SER A O 1
ATOM 1530 N N . PRO A 1 198 ? 12.628 -22.483 20.637 1.00 36.08 336 PRO A N 1
ATOM 1531 C CA . PRO A 1 198 ? 13.394 -21.236 20.516 1.00 33.46 336 PRO A CA 1
ATOM 1532 C C . PRO A 1 198 ? 13.226 -20.319 21.742 1.00 34.32 336 PRO A C 1
ATOM 1533 O O . PRO A 1 198 ? 13.902 -19.309 21.791 1.00 32.20 336 PRO A O 1
ATOM 1537 N N . LEU A 1 199 ? 12.361 -20.674 22.709 1.00 27.83 337 LEU A N 1
ATOM 1538 C CA . LEU A 1 199 ? 12.133 -19.858 23.912 1.00 30.38 337 LEU A CA 1
ATOM 1539 C C . LEU A 1 199 ? 13.293 -20.000 24.919 1.00 31.95 337 LEU A C 1
ATOM 1540 O O . LEU A 1 199 ? 13.435 -19.113 25.748 1.00 33.51 337 LEU A O 1
ATOM 1545 N N . ILE A 1 200 ? 14.068 -21.076 24.911 1.00 27.79 338 ILE A N 1
ATOM 1546 C CA . ILE A 1 200 ? 15.063 -21.289 26.009 1.00 30.80 338 ILE A CA 1
ATOM 1547 C C . ILE A 1 200 ? 16.471 -20.946 25.515 1.00 28.12 338 ILE A C 1
ATOM 1548 O O . ILE A 1 200 ? 16.748 -21.154 24.329 1.00 31.54 338 ILE A O 1
ATOM 1553 N N . HIS A 1 201 ? 17.315 -20.418 26.403 1.00 30.40 339 HIS A N 1
ATOM 1554 C CA . HIS A 1 201 ? 18.690 -19.981 26.042 1.00 30.64 339 HIS A CA 1
ATOM 1555 C C . HIS A 1 201 ? 19.708 -20.309 27.138 1.00 33.81 339 HIS A C 1
ATOM 1556 O O . HIS A 1 201 ? 19.329 -20.548 28.347 1.00 28.78 339 HIS A O 1
ATOM 1563 N N . HIS A 1 202 ? 20.985 -20.261 26.748 1.00 33.71 340 HIS A N 1
ATOM 1564 C CA . HIS A 1 202 ? 22.118 -20.437 27.681 1.00 32.61 340 HIS A CA 1
ATOM 1565 C C . HIS A 1 202 ? 22.104 -19.280 28.682 1.00 28.89 340 HIS A C 1
ATOM 1566 O O . HIS A 1 202 ? 21.609 -18.177 28.371 1.00 30.09 340 HIS A O 1
ATOM 1573 N N . ILE A 1 203 ? 22.600 -19.572 29.877 1.00 32.84 341 ILE A N 1
ATOM 1574 C CA . ILE A 1 203 ? 22.887 -18.573 30.939 1.00 36.87 341 ILE A CA 1
ATOM 1575 C C . ILE A 1 203 ? 23.925 -17.589 30.372 1.00 36.14 341 ILE A C 1
ATOM 1576 O O . ILE A 1 203 ? 24.982 -18.069 29.926 1.00 36.43 341 ILE A O 1
ATOM 1581 N N . GLY A 1 204 ? 23.596 -16.288 30.364 1.00 34.81 342 GLY A N 1
ATOM 1582 C CA . GLY A 1 204 ? 24.389 -15.235 29.698 1.00 37.86 342 GLY A CA 1
ATOM 1583 C C . GLY A 1 204 ? 23.706 -14.696 28.437 1.00 34.94 342 GLY A C 1
ATOM 1584 O O . GLY A 1 204 ? 24.059 -13.584 27.982 1.00 38.16 342 GLY A O 1
ATOM 1585 N N . TRP A 1 205 ? 22.754 -15.429 27.860 1.00 38.51 343 TRP A N 1
ATOM 1586 C CA . TRP A 1 205 ? 22.131 -15.043 26.554 1.00 34.05 343 TRP A CA 1
ATOM 1587 C C . TRP A 1 205 ? 21.549 -13.639 26.640 1.00 33.23 343 TRP A C 1
ATOM 1588 O O . TRP A 1 205 ? 21.889 -12.805 25.762 1.00 33.21 343 TRP A O 1
ATOM 1599 N N . SER A 1 206 ? 20.683 -13.370 27.627 1.00 31.65 344 SER A N 1
ATOM 1600 C CA . SER A 1 206 ? 19.921 -12.092 27.702 1.00 34.34 344 SER A CA 1
ATOM 1601 C C . SER A 1 206 ? 20.890 -10.890 27.829 1.00 37.96 344 SER A C 1
ATOM 1602 O O . SER A 1 206 ? 20.690 -9.851 27.135 1.00 32.43 344 SER A O 1
ATOM 1605 N N . ARG A 1 207 ? 21.902 -11.010 28.690 1.00 39.08 345 ARG A N 1
ATOM 1606 C CA . ARG A 1 207 ? 22.911 -9.941 28.902 1.00 43.47 345 ARG A CA 1
ATOM 1607 C C . ARG A 1 207 ? 23.621 -9.777 27.568 1.00 37.55 345 ARG A C 1
ATOM 1608 O O . ARG A 1 207 ? 23.732 -8.677 27.125 1.00 36.14 345 ARG A O 1
ATOM 1611 N N . SER A 1 208 ? 23.953 -10.879 26.916 1.00 39.64 346 SER A N 1
ATOM 1612 C CA . SER A 1 208 ? 24.745 -10.852 25.673 1.00 39.29 346 SER A CA 1
ATOM 1613 C C . SER A 1 208 ? 23.979 -10.081 24.588 1.00 43.14 346 SER A C 1
ATOM 1614 O O . SER A 1 208 ? 24.590 -9.199 23.977 1.00 39.86 346 SER A O 1
ATOM 1617 N N . ILE A 1 209 ? 22.685 -10.340 24.369 1.00 39.47 347 ILE A N 1
ATOM 1618 C CA . ILE A 1 209 ? 21.977 -9.767 23.177 1.00 37.66 347 ILE A CA 1
ATOM 1619 C C . ILE A 1 209 ? 21.289 -8.450 23.516 1.00 33.59 347 ILE A C 1
ATOM 1620 O O . ILE A 1 209 ? 20.818 -7.822 22.565 1.00 36.90 347 ILE A O 1
ATOM 1625 N N . GLY A 1 210 ? 21.175 -8.061 24.787 1.00 34.35 348 GLY A N 1
ATOM 1626 C CA . GLY A 1 210 ? 20.463 -6.836 25.185 1.00 30.94 348 GLY A CA 1
ATOM 1627 C C . GLY A 1 210 ? 19.007 -7.099 25.541 1.00 36.53 348 GLY A C 1
ATOM 1628 O O . GLY A 1 210 ? 18.254 -6.144 25.583 1.00 35.75 348 GLY A O 1
ATOM 1629 N N . HIS A 1 211 ? 18.622 -8.338 25.896 1.00 32.84 349 HIS A N 1
ATOM 1630 C CA . HIS A 1 211 ? 17.246 -8.668 26.330 1.00 32.42 349 HIS A CA 1
ATOM 1631 C C . HIS A 1 211 ? 17.142 -8.349 27.829 1.00 31.22 349 HIS A C 1
ATOM 1632 O O . HIS A 1 211 ? 18.061 -8.716 28.578 1.00 31.94 349 HIS A O 1
ATOM 1639 N N . ARG A 1 212 ? 16.078 -7.683 28.265 1.00 30.48 350 ARG A N 1
ATOM 1640 C CA . ARG A 1 212 ? 15.823 -7.433 29.712 1.00 35.85 350 ARG A CA 1
ATOM 1641 C C . ARG A 1 212 ? 15.732 -8.793 30.447 1.00 36.02 350 ARG A C 1
ATOM 1642 O O . ARG A 1 212 ? 15.202 -9.769 29.845 1.00 33.87 350 ARG A O 1
ATOM 1647 N N . PHE A 1 213 ? 16.253 -8.879 31.681 1.00 34.63 351 PHE A N 1
ATOM 1648 C CA . PHE A 1 213 ? 16.249 -10.089 32.557 1.00 39.26 351 PHE A CA 1
ATOM 1649 C C . PHE A 1 213 ? 16.002 -9.688 34.014 1.00 42.38 351 PHE A C 1
ATOM 1650 O O . PHE A 1 213 ? 16.357 -8.565 34.390 1.00 48.13 351 PHE A O 1
ATOM 1658 N N . LYS A 1 214 ? 15.329 -10.554 34.770 1.00 41.65 352 LYS A N 1
ATOM 1659 C CA . LYS A 1 214 ? 15.145 -10.408 36.234 1.00 43.26 352 LYS A CA 1
ATOM 1660 C C . LYS A 1 214 ? 16.533 -10.497 36.861 1.00 43.86 352 LYS A C 1
ATOM 1661 O O . LYS A 1 214 ? 17.206 -11.478 36.576 1.00 47.80 352 LYS A O 1
ATOM 1665 N N . ARG A 1 215 ? 16.977 -9.513 37.645 1.00 57.44 353 ARG A N 1
ATOM 1666 C CA . ARG A 1 215 ? 18.351 -9.561 38.235 1.00 62.38 353 ARG A CA 1
ATOM 1667 C C . ARG A 1 215 ? 18.389 -10.794 39.157 1.00 65.32 353 ARG A C 1
ATOM 1668 O O . ARG A 1 215 ? 17.436 -10.950 39.964 1.00 59.94 353 ARG A O 1
ATOM 1670 N N . SER A 1 216 ? 19.377 -11.684 38.978 1.00 69.59 354 SER A N 1
ATOM 1671 C CA . SER A 1 216 ? 19.446 -13.018 39.645 1.00 74.75 354 SER A CA 1
ATOM 1672 C C . SER A 1 216 ? 19.962 -12.856 41.080 1.00 71.02 354 SER A C 1
ATOM 1673 O O . SER A 1 216 ? 20.245 -11.717 41.497 1.00 66.63 354 SER A O 1
ATOM 1675 N N . ASP A 1 217 ? 20.032 -13.962 41.817 1.00 81.95 355 ASP A N 1
ATOM 1676 C CA . ASP A 1 223 ? 21.506 -26.122 45.196 1.00 70.04 361 ASP A CA 1
ATOM 1677 C C . ASP A 1 223 ? 21.527 -27.439 44.402 1.00 70.41 361 ASP A C 1
ATOM 1678 O O . ASP A 1 223 ? 20.474 -28.086 44.327 1.00 71.00 361 ASP A O 1
ATOM 1679 N N . GLY A 1 224 ? 22.677 -27.811 43.816 1.00 66.25 362 GLY A N 1
ATOM 1680 C CA . GLY A 1 224 ? 22.808 -28.907 42.824 1.00 65.78 362 GLY A CA 1
ATOM 1681 C C . GLY A 1 224 ? 22.390 -28.511 41.395 1.00 64.60 362 GLY A C 1
ATOM 1682 O O . GLY A 1 224 ? 22.489 -29.364 40.505 1.00 66.56 362 GLY A O 1
ATOM 1683 N N . HIS A 1 225 ? 21.922 -27.275 41.163 1.00 57.02 363 HIS A N 1
ATOM 1684 C CA . HIS A 1 225 ? 21.551 -26.730 39.825 1.00 52.39 363 HIS A CA 1
ATOM 1685 C C . HIS A 1 225 ? 22.820 -26.357 39.054 1.00 49.27 363 HIS A C 1
ATOM 1686 O O . HIS A 1 225 ? 23.714 -25.823 39.678 1.00 46.42 363 HIS A O 1
ATOM 1693 N N . PHE A 1 226 ? 22.903 -26.618 37.748 1.00 40.93 364 PHE A N 1
ATOM 1694 C CA . PHE A 1 226 ? 24.085 -26.220 36.949 1.00 43.19 364 PHE A CA 1
ATOM 1695 C C . PHE A 1 226 ? 23.616 -25.702 35.581 1.00 43.44 364 PHE A C 1
ATOM 1696 O O . PHE A 1 226 ? 22.516 -26.085 35.096 1.00 39.24 364 PHE A O 1
ATOM 1704 N N . ASP A 1 227 ? 24.417 -24.807 35.007 1.00 44.19 365 ASP A N 1
ATOM 1705 C CA . ASP A 1 227 ? 24.151 -24.143 33.702 1.00 41.75 365 ASP A CA 1
ATOM 1706 C C . ASP A 1 227 ? 24.083 -25.233 32.628 1.00 45.02 365 ASP A C 1
ATOM 1707 O O . ASP A 1 227 ? 24.956 -26.131 32.618 1.00 44.48 365 ASP A O 1
ATOM 1712 N N . THR A 1 228 ? 23.020 -25.235 31.825 1.00 38.69 366 THR A N 1
ATOM 1713 C CA . THR A 1 228 ? 22.944 -26.128 30.644 1.00 35.36 366 THR A CA 1
ATOM 1714 C C . THR A 1 228 ? 24.167 -25.882 29.755 1.00 37.48 366 THR A C 1
ATOM 1715 O O . THR A 1 228 ? 24.408 -24.734 29.363 1.00 38.78 366 THR A O 1
ATOM 1719 N N . PRO A 1 229 ? 24.975 -26.905 29.376 1.00 40.22 367 PRO A N 1
ATOM 1720 C CA . PRO A 1 229 ? 26.036 -26.704 28.375 1.00 40.54 367 PRO A CA 1
ATOM 1721 C C . PRO A 1 229 ? 25.517 -25.933 27.157 1.00 40.59 367 PRO A C 1
ATOM 1722 O O . PRO A 1 229 ? 24.544 -26.348 26.540 1.00 45.21 367 PRO A O 1
ATOM 1726 N N . PRO A 1 230 ? 26.100 -24.780 26.766 1.00 40.82 368 PRO A N 1
ATOM 1727 C CA . PRO A 1 230 ? 25.646 -24.056 25.573 1.00 40.13 368 PRO A CA 1
ATOM 1728 C C . PRO A 1 230 ? 25.436 -24.837 24.274 1.00 40.37 368 PRO A C 1
ATOM 1729 O O . PRO A 1 230 ? 24.512 -24.505 23.583 1.00 42.86 368 PRO A O 1
ATOM 1733 N N . HIS A 1 231 ? 26.193 -25.903 24.030 1.00 43.26 369 HIS A N 1
ATOM 1734 C CA . HIS A 1 231 ? 26.130 -26.686 22.768 1.00 42.86 369 HIS A CA 1
ATOM 1735 C C . HIS A 1 231 ? 24.781 -27.419 22.681 1.00 42.21 369 HIS A C 1
ATOM 1736 O O . HIS A 1 231 ? 24.463 -27.900 21.617 1.00 39.68 369 HIS A O 1
ATOM 1743 N N . LEU A 1 232 ? 24.001 -27.530 23.763 1.00 39.43 370 LEU A N 1
ATOM 1744 C CA . LEU A 1 232 ? 22.760 -28.342 23.725 1.00 38.21 370 LEU A CA 1
ATOM 1745 C C . LEU A 1 232 ? 21.610 -27.534 23.113 1.00 36.89 370 LEU A C 1
ATOM 1746 O O . LEU A 1 232 ? 20.582 -28.131 22.838 1.00 37.24 370 LEU A O 1
ATOM 1751 N N . PHE A 1 233 ? 21.731 -26.218 23.017 1.00 40.01 371 PHE A N 1
ATOM 1752 C CA . PHE A 1 233 ? 20.621 -25.331 22.572 1.00 37.56 371 PHE A CA 1
ATOM 1753 C C . PHE A 1 233 ? 20.502 -25.382 21.035 1.00 43.46 371 PHE A C 1
ATOM 1754 O O . PHE A 1 233 ? 21.526 -25.548 20.335 1.00 33.26 371 PHE A O 1
ATOM 1762 N N . ALA A 1 234 ? 19.271 -25.291 20.520 1.00 38.86 372 ALA A N 1
ATOM 1763 C CA . ALA A 1 234 ? 18.992 -25.279 19.068 1.00 42.45 372 ALA A CA 1
ATOM 1764 C C . ALA A 1 234 ? 19.804 -24.135 18.434 1.00 41.72 372 ALA A C 1
ATOM 1765 O O . ALA A 1 234 ? 19.910 -23.075 19.072 1.00 41.09 372 ALA A O 1
ATOM 1767 N N . LYS A 1 235 ? 20.395 -24.363 17.261 1.00 44.52 373 LYS A N 1
ATOM 1768 C CA . LYS A 1 235 ? 21.107 -23.346 16.433 1.00 45.99 373 LYS A CA 1
ATOM 1769 C C . LYS A 1 235 ? 20.109 -22.260 15.988 1.00 42.31 373 LYS A C 1
ATOM 1770 O O . LYS A 1 235 ? 18.984 -22.591 15.659 1.00 48.03 373 LYS A O 1
ATOM 1773 N N . VAL A 1 236 ? 20.501 -20.998 15.976 1.00 42.70 374 VAL A N 1
ATOM 1774 C CA . VAL A 1 236 ? 19.705 -19.878 15.386 1.00 45.48 374 VAL A CA 1
ATOM 1775 C C . VAL A 1 236 ? 20.089 -19.710 13.915 1.00 37.24 374 VAL A C 1
ATOM 1776 O O . VAL A 1 236 ? 21.266 -19.683 13.633 1.00 38.16 374 VAL A O 1
ATOM 1780 N N . LYS A 1 237 ? 19.125 -19.584 13.019 1.00 39.64 375 LYS A N 1
ATOM 1781 C CA . LYS A 1 237 ? 19.367 -19.385 11.563 1.00 43.54 375 LYS A CA 1
ATOM 1782 C C . LYS A 1 237 ? 20.069 -18.029 11.382 1.00 38.20 375 LYS A C 1
ATOM 1783 O O . LYS A 1 237 ? 19.777 -17.088 12.160 1.00 35.20 375 LYS A O 1
ATOM 1786 N N . GLU A 1 238 ? 20.996 -17.938 10.441 1.00 39.26 376 GLU A N 1
ATOM 1787 C CA . GLU A 1 238 ? 21.748 -16.675 10.147 1.00 43.90 376 GLU A CA 1
ATOM 1788 C C . GLU A 1 238 ? 20.816 -15.746 9.368 1.00 41.92 376 GLU A C 1
ATOM 1789 O O . GLU A 1 238 ? 19.935 -16.224 8.635 1.00 46.31 376 GLU A O 1
ATOM 1791 N N . VAL A 1 239 ? 20.940 -14.451 9.557 1.00 47.63 377 VAL A N 1
ATOM 1792 C CA . VAL A 1 239 ? 20.018 -13.500 8.870 1.00 46.13 377 VAL A CA 1
ATOM 1793 C C . VAL A 1 239 ? 20.634 -13.079 7.528 1.00 48.73 377 VAL A C 1
ATOM 1794 O O . VAL A 1 239 ? 21.813 -13.377 7.303 1.00 43.98 377 VAL A O 1
ATOM 1798 N N . ASP A 1 240 ? 19.809 -12.496 6.652 1.00 47.73 378 ASP A N 1
ATOM 1799 C CA . ASP A 1 240 ? 20.206 -11.759 5.431 1.00 49.32 378 ASP A CA 1
ATOM 1800 C C . ASP A 1 240 ? 21.340 -10.786 5.788 1.00 45.33 378 ASP A C 1
ATOM 1801 O O . ASP A 1 240 ? 21.183 -9.936 6.729 1.00 44.13 378 ASP A O 1
ATOM 1806 N N . GLN A 1 241 ? 22.448 -10.862 5.055 1.00 42.96 379 GLN A N 1
ATOM 1807 C CA . GLN A 1 241 ? 23.674 -10.072 5.370 1.00 49.08 379 GLN A CA 1
ATOM 1808 C C . GLN A 1 241 ? 23.812 -8.856 4.412 1.00 50.02 379 GLN A C 1
ATOM 1809 O O . GLN A 1 241 ? 24.825 -8.148 4.523 1.00 47.78 379 GLN A O 1
ATOM 1815 N N . SER A 1 242 ? 22.809 -8.563 3.568 1.00 44.49 380 SER A N 1
ATOM 1816 C CA . SER A 1 242 ? 22.855 -7.460 2.567 1.00 41.07 380 SER A CA 1
ATOM 1817 C C . SER A 1 242 ? 23.370 -6.159 3.229 1.00 39.99 380 SER A C 1
ATOM 1818 O O . SER A 1 242 ? 24.137 -5.475 2.580 1.00 33.57 380 SER A O 1
ATOM 1821 N N . GLY A 1 243 ? 22.862 -5.806 4.425 1.00 35.66 381 GLY A N 1
ATOM 1822 C CA . GLY A 1 243 ? 22.977 -4.499 5.112 1.00 39.24 381 GLY A CA 1
ATOM 1823 C C . GLY A 1 243 ? 21.692 -3.667 5.126 1.00 39.54 381 GLY A C 1
ATOM 1824 O O . GLY A 1 243 ? 21.793 -2.489 5.439 1.00 42.64 381 GLY A O 1
ATOM 1825 N N . GLU A 1 244 ? 20.531 -4.207 4.730 1.00 35.94 382 GLU A N 1
ATOM 1826 C CA . GLU A 1 244 ? 19.192 -3.608 4.996 1.00 33.76 382 GLU A CA 1
ATOM 1827 C C . GLU A 1 244 ? 18.550 -4.393 6.154 1.00 36.14 382 GLU A C 1
ATOM 1828 O O . GLU A 1 244 ? 18.592 -5.645 6.127 1.00 36.67 382 GLU A O 1
ATOM 1834 N N . TRP A 1 245 ? 17.999 -3.699 7.143 1.00 31.45 383 TRP A N 1
ATOM 1835 C CA . TRP A 1 245 ? 17.555 -4.343 8.405 1.00 29.68 383 TRP A CA 1
ATOM 1836 C C . TRP A 1 245 ? 16.290 -3.677 8.935 1.00 31.26 383 TRP A C 1
ATOM 1837 O O . TRP A 1 245 ? 15.932 -2.582 8.473 1.00 30.53 383 TRP A O 1
ATOM 1848 N N . PHE A 1 246 ? 15.583 -4.401 9.796 1.00 30.02 384 PHE A N 1
ATOM 1849 C CA . PHE A 1 246 ? 14.483 -3.867 10.610 1.00 31.39 384 PHE A CA 1
ATOM 1850 C C . PHE A 1 246 ? 14.953 -2.603 11.324 1.00 31.03 384 PHE A C 1
ATOM 1851 O O . PHE A 1 246 ? 16.066 -2.581 11.873 1.00 35.21 384 PHE A O 1
ATOM 1859 N N . LYS A 1 247 ? 14.052 -1.641 11.450 1.00 32.84 385 LYS A N 1
ATOM 1860 C CA . LYS A 1 247 ? 14.231 -0.422 12.271 1.00 32.69 385 LYS A CA 1
ATOM 1861 C C . LYS A 1 247 ? 13.041 -0.298 13.241 1.00 36.40 385 LYS A C 1
ATOM 1862 O O . LYS A 1 247 ? 11.898 -0.701 12.882 1.00 33.47 385 LYS A O 1
ATOM 1865 N N . GLU A 1 248 ? 13.296 0.316 14.397 1.00 32.96 386 GLU A N 1
ATOM 1866 C CA . GLU A 1 248 ? 12.283 0.673 15.417 1.00 35.47 386 GLU A CA 1
ATOM 1867 C C . GLU A 1 248 ? 11.161 1.460 14.729 1.00 31.47 386 GLU A C 1
ATOM 1868 O O . GLU A 1 248 ? 11.441 2.298 13.834 1.00 29.44 386 GLU A O 1
ATOM 1874 N N . GLY A 1 249 ? 9.906 1.086 14.999 1.00 28.06 387 GLY A N 1
ATOM 1875 C CA . GLY A 1 249 ? 8.732 1.802 14.454 1.00 27.35 387 GLY A CA 1
ATOM 1876 C C . GLY A 1 249 ? 8.179 1.150 13.198 1.00 28.24 387 GLY A C 1
ATOM 1877 O O . GLY A 1 249 ? 7.022 1.399 12.859 1.00 27.95 387 GLY A O 1
ATOM 1878 N N . MET A 1 250 ? 8.942 0.307 12.507 1.00 28.26 388 MET A N 1
ATOM 1879 C CA . MET A 1 250 ? 8.406 -0.412 11.312 1.00 27.17 388 MET A CA 1
ATOM 1880 C C . MET A 1 250 ? 7.233 -1.310 11.717 1.00 25.38 388 MET A C 1
ATOM 1881 O O . MET A 1 250 ? 7.327 -1.987 12.747 1.00 26.12 388 MET A O 1
ATOM 1886 N N . LYS A 1 251 ? 6.229 -1.395 10.852 1.00 26.73 389 LYS A N 1
ATOM 1887 C CA . LYS A 1 251 ? 4.995 -2.182 11.105 1.00 28.67 389 LYS A CA 1
ATOM 1888 C C . LYS A 1 251 ? 5.077 -3.547 10.418 1.00 28.06 389 LYS A C 1
ATOM 1889 O O . LYS A 1 251 ? 5.699 -3.699 9.313 1.00 26.90 389 LYS A O 1
ATOM 1895 N N . LEU A 1 252 ? 4.349 -4.494 10.978 1.00 27.83 390 LEU A N 1
ATOM 1896 C CA . LEU A 1 252 ? 4.266 -5.869 10.447 1.00 27.54 390 LEU A CA 1
ATOM 1897 C C . LEU A 1 252 ? 3.078 -6.577 11.087 1.00 29.07 390 LEU A C 1
ATOM 1898 O O . LEU A 1 252 ? 2.252 -5.905 11.783 1.00 25.73 390 LEU A O 1
ATOM 1903 N N . GLU A 1 253 ? 2.931 -7.864 10.779 1.00 27.46 391 GLU A N 1
ATOM 1904 C CA . GLU A 1 253 ? 1.845 -8.690 11.347 1.00 26.96 391 GLU A CA 1
ATOM 1905 C C . GLU A 1 253 ? 2.539 -9.781 12.150 1.00 26.29 391 GLU A C 1
ATOM 1906 O O . GLU A 1 253 ? 3.591 -10.168 11.733 1.00 26.37 391 GLU A O 1
ATOM 1912 N N . ALA A 1 254 ? 2.032 -10.159 13.320 1.00 25.03 392 ALA A N 1
ATOM 1913 C CA . ALA A 1 254 ? 2.675 -11.171 14.171 1.00 27.45 392 ALA A CA 1
ATOM 1914 C C . ALA A 1 254 ? 1.636 -12.000 14.908 1.00 27.26 392 ALA A C 1
ATOM 1915 O O . ALA A 1 254 ? 0.594 -11.436 15.307 1.00 27.52 392 ALA A O 1
ATOM 1917 N N . ILE A 1 255 ? 1.974 -13.267 15.146 1.00 27.11 393 ILE A N 1
ATOM 1918 C CA . ILE A 1 255 ? 1.195 -14.143 16.059 1.00 28.14 393 ILE A CA 1
ATOM 1919 C C . ILE A 1 255 ? 1.329 -13.570 17.474 1.00 30.88 393 ILE A C 1
ATOM 1920 O O . ILE A 1 255 ? 2.420 -13.283 17.934 1.00 28.77 393 ILE A O 1
ATOM 1925 N N . ASP A 1 256 ? 0.205 -13.343 18.117 1.00 30.53 394 ASP A N 1
ATOM 1926 C CA . ASP A 1 256 ? 0.177 -12.912 19.527 1.00 27.49 394 ASP A CA 1
ATOM 1927 C C . ASP A 1 256 ? 0.685 -14.054 20.397 1.00 26.73 394 ASP A C 1
ATOM 1928 O O . ASP A 1 256 ? 0.023 -15.070 20.540 1.00 29.83 394 ASP A O 1
ATOM 1933 N N . PRO A 1 257 ? 1.827 -13.900 21.080 1.00 29.05 395 PRO A N 1
ATOM 1934 C CA . PRO A 1 257 ? 2.320 -14.944 21.975 1.00 32.43 395 PRO A CA 1
ATOM 1935 C C . PRO A 1 257 ? 1.387 -15.280 23.155 1.00 31.70 395 PRO A C 1
ATOM 1936 O O . PRO A 1 257 ? 1.539 -16.323 23.705 1.00 31.94 395 PRO A O 1
ATOM 1940 N N . LEU A 1 258 ? 0.449 -14.402 23.520 1.00 33.56 396 LEU A N 1
ATOM 1941 C CA . LEU A 1 258 ? -0.582 -14.699 24.559 1.00 35.01 396 LEU A CA 1
ATOM 1942 C C . LEU A 1 258 ? -1.898 -15.166 23.919 1.00 37.21 396 LEU A C 1
ATOM 1943 O O . LEU A 1 258 ? -2.826 -15.407 24.666 1.00 35.37 396 LEU A O 1
ATOM 1948 N N . ASN A 1 259 ? -2.023 -15.174 22.590 1.00 30.38 397 ASN A N 1
ATOM 1949 C CA . ASN A 1 259 ? -3.244 -15.680 21.912 1.00 34.58 397 ASN A CA 1
ATOM 1950 C C . ASN A 1 259 ? -2.824 -16.287 20.562 1.00 31.96 397 ASN A C 1
ATOM 1951 O O . ASN A 1 259 ? -2.801 -15.567 19.575 1.00 28.87 397 ASN A O 1
ATOM 1956 N N . LEU A 1 260 ? -2.494 -17.567 20.559 1.00 30.87 398 LEU A N 1
ATOM 1957 C CA . LEU A 1 260 ? -1.881 -18.262 19.391 1.00 29.64 398 LEU A CA 1
ATOM 1958 C C . LEU A 1 260 ? -2.927 -18.475 18.289 1.00 29.72 398 LEU A C 1
ATOM 1959 O O . LEU A 1 260 ? -2.563 -18.951 17.216 1.00 33.92 398 LEU A O 1
ATOM 1964 N N . SER A 1 261 ? -4.184 -18.096 18.513 1.00 28.81 399 SER A N 1
ATOM 1965 C CA . SER A 1 261 ? -5.267 -18.150 17.507 1.00 27.15 399 SER A CA 1
ATOM 1966 C C . SER A 1 261 ? -5.230 -16.947 16.587 1.00 29.54 399 SER A C 1
ATOM 1967 O O . SER A 1 261 ? -5.948 -17.016 15.610 1.00 28.19 399 SER A O 1
ATOM 1970 N N . THR A 1 262 ? -4.535 -15.856 16.956 1.00 28.32 400 THR A N 1
ATOM 1971 C CA . THR A 1 262 ? -4.672 -14.535 16.301 1.00 27.33 400 THR A CA 1
ATOM 1972 C C . THR A 1 262 ? -3.329 -14.123 15.716 1.00 26.23 400 THR A C 1
ATOM 1973 O O . THR A 1 262 ? -2.249 -14.445 16.326 1.00 26.84 400 THR A O 1
ATOM 1977 N N . ILE A 1 263 ? -3.410 -13.425 14.591 1.00 28.34 401 ILE A N 1
ATOM 1978 C CA . ILE A 1 263 ? -2.284 -12.676 13.965 1.00 27.26 401 ILE A CA 1
ATOM 1979 C C . ILE A 1 263 ? -2.693 -11.220 14.083 1.00 29.35 401 ILE A C 1
ATOM 1980 O O . ILE A 1 263 ? -3.860 -10.936 13.730 1.00 26.48 401 ILE A O 1
ATOM 1985 N N . CYS A 1 264 ? -1.793 -10.366 14.594 1.00 25.76 402 CYS A N 1
ATOM 1986 C CA . CYS A 1 264 ? -2.128 -8.999 15.021 1.00 28.57 402 CYS A CA 1
ATOM 1987 C C . CYS A 1 264 ? -1.261 -7.967 14.310 1.00 30.64 402 CYS A C 1
ATOM 1988 O O . CYS A 1 264 ? -0.137 -8.275 13.910 1.00 29.07 402 CYS A O 1
ATOM 1991 N N . VAL A 1 265 ? -1.748 -6.741 14.289 1.00 30.03 403 VAL A N 1
ATOM 1992 C CA . VAL A 1 265 ? -0.976 -5.531 13.905 1.00 31.17 403 VAL A CA 1
ATOM 1993 C C . VAL A 1 265 ? 0.129 -5.326 14.940 1.00 32.24 403 VAL A C 1
ATOM 1994 O O . VAL A 1 265 ? -0.149 -5.378 16.159 1.00 29.34 403 VAL A O 1
ATOM 1998 N N . ALA A 1 266 ? 1.377 -5.158 14.483 1.00 28.06 404 ALA A N 1
ATOM 1999 C CA . ALA A 1 266 ? 2.552 -5.228 15.381 1.00 25.69 404 ALA A CA 1
ATOM 2000 C C . ALA A 1 266 ? 3.576 -4.201 14.927 1.00 27.13 404 ALA A C 1
ATOM 2001 O O . ALA A 1 266 ? 3.514 -3.765 13.741 1.00 26.20 404 ALA A O 1
ATOM 2003 N N . THR A 1 267 ? 4.487 -3.865 15.829 1.00 27.95 405 THR A N 1
ATOM 2004 C CA . THR A 1 267 ? 5.505 -2.813 15.635 1.00 31.76 405 THR A CA 1
ATOM 2005 C C . THR A 1 267 ? 6.866 -3.350 16.102 1.00 29.55 405 THR A C 1
ATOM 2006 O O . THR A 1 267 ? 6.947 -3.922 17.190 1.00 29.65 405 THR A O 1
ATOM 2010 N N . ILE A 1 268 ? 7.912 -3.133 15.305 1.00 27.91 406 ILE A N 1
ATOM 2011 C CA . ILE A 1 268 ? 9.307 -3.323 15.797 1.00 27.72 406 ILE A CA 1
ATOM 2012 C C . ILE A 1 268 ? 9.547 -2.268 16.880 1.00 30.62 406 ILE A C 1
ATOM 2013 O O . ILE A 1 268 ? 9.561 -1.080 16.518 1.00 27.54 406 ILE A O 1
ATOM 2018 N N . ARG A 1 269 ? 9.737 -2.668 18.136 1.00 26.11 407 ARG A N 1
ATOM 2019 C CA . ARG A 1 269 ? 9.981 -1.725 19.247 1.00 29.82 407 ARG A CA 1
ATOM 2020 C C . ARG A 1 269 ? 11.479 -1.644 19.601 1.00 29.83 407 ARG A C 1
ATOM 2021 O O . ARG A 1 269 ? 11.899 -0.610 20.077 1.00 33.60 407 ARG A O 1
ATOM 2029 N N . LYS A 1 270 ? 12.274 -2.679 19.385 1.00 30.28 408 LYS A N 1
ATOM 2030 C CA . LYS A 1 270 ? 13.723 -2.646 19.735 1.00 34.43 408 LYS A CA 1
ATOM 2031 C C . LYS A 1 270 ? 14.458 -3.668 18.862 1.00 34.20 408 LYS A C 1
ATOM 2032 O O . LYS A 1 270 ? 14.013 -4.810 18.710 1.00 32.97 408 LYS A O 1
ATOM 2035 N N . VAL A 1 271 ? 15.558 -3.238 18.255 1.00 33.17 409 VAL A N 1
ATOM 2036 C CA . VAL A 1 271 ? 16.464 -4.135 17.521 1.00 29.83 409 VAL A CA 1
ATOM 2037 C C . VAL A 1 271 ? 17.539 -4.601 18.490 1.00 33.02 409 VAL A C 1
ATOM 2038 O O . VAL A 1 271 ? 18.310 -3.776 18.928 1.00 36.32 409 VAL A O 1
ATOM 2042 N N . LEU A 1 272 ? 17.633 -5.902 18.755 1.00 31.79 410 LEU A N 1
ATOM 2043 C CA . LEU A 1 272 ? 18.681 -6.468 19.629 1.00 31.54 410 LEU A CA 1
ATOM 2044 C C . LEU A 1 272 ? 19.804 -7.051 18.773 1.00 30.31 410 LEU A C 1
ATOM 2045 O O . LEU A 1 272 ? 19.695 -7.043 17.546 1.00 31.78 410 LEU A O 1
ATOM 2050 N N . ALA A 1 273 ? 20.813 -7.639 19.403 1.00 32.18 411 ALA A N 1
ATOM 2051 C CA . ALA A 1 273 ? 21.909 -8.336 18.690 1.00 32.55 411 ALA A CA 1
ATOM 2052 C C . ALA A 1 273 ? 21.430 -9.683 18.124 1.00 34.05 411 ALA A C 1
ATOM 2053 O O . ALA A 1 273 ? 20.359 -10.192 18.539 1.00 32.21 411 ALA A O 1
ATOM 2055 N N . ASP A 1 274 ? 22.139 -10.179 17.112 1.00 33.21 412 ASP A N 1
ATOM 2056 C CA . ASP A 1 274 ? 22.075 -11.575 16.602 1.00 33.92 412 ASP A CA 1
ATOM 2057 C C . ASP A 1 274 ? 20.696 -11.807 15.977 1.00 32.67 412 ASP A C 1
ATOM 2058 O O . ASP A 1 274 ? 20.241 -12.945 15.964 1.00 32.14 412 ASP A O 1
ATOM 2063 N N . GLY A 1 275 ? 20.078 -10.739 15.467 1.00 30.71 413 GLY A N 1
ATOM 2064 C CA . GLY A 1 275 ? 18.849 -10.800 14.667 1.00 30.19 413 GLY A CA 1
ATOM 2065 C C . GLY A 1 275 ? 17.602 -10.851 15.522 1.00 30.36 413 GLY A C 1
ATOM 2066 O O . GLY A 1 275 ? 16.530 -11.128 14.907 1.00 31.01 413 GLY A O 1
ATOM 2067 N N . PHE A 1 276 ? 17.694 -10.639 16.850 1.00 30.28 414 PHE A N 1
ATOM 2068 C CA . PHE A 1 276 ? 16.500 -10.681 17.740 1.00 30.65 414 PHE A CA 1
ATOM 2069 C C . PHE A 1 276 ? 15.822 -9.307 17.703 1.00 31.58 414 PHE A C 1
ATOM 2070 O O . PHE A 1 276 ? 16.482 -8.241 17.506 1.00 33.57 414 PHE A O 1
ATOM 2078 N N . LEU A 1 277 ? 14.501 -9.330 17.851 1.00 29.40 415 LEU A N 1
ATOM 2079 C CA . LEU A 1 277 ? 13.644 -8.138 17.787 1.00 26.52 415 LEU A CA 1
ATOM 2080 C C . LEU A 1 277 ? 12.728 -8.177 18.989 1.00 30.01 415 LEU A C 1
ATOM 2081 O O . LEU A 1 277 ? 12.171 -9.288 19.236 1.00 29.58 415 LEU A O 1
ATOM 2086 N N . MET A 1 278 ? 12.567 -7.031 19.669 1.00 31.11 416 MET A N 1
ATOM 2087 C CA . MET A 1 278 ? 11.437 -6.785 20.607 1.00 31.43 416 MET A CA 1
ATOM 2088 C C . MET A 1 278 ? 10.296 -6.205 19.768 1.00 33.72 416 MET A C 1
ATOM 2089 O O . MET A 1 278 ? 10.488 -5.223 19.005 1.00 31.99 416 MET A O 1
ATOM 2094 N N . ILE A 1 279 ? 9.164 -6.892 19.810 1.00 32.12 417 ILE A N 1
ATOM 2095 C CA . ILE A 1 279 ? 7.962 -6.537 19.024 1.00 34.36 417 ILE A CA 1
ATOM 2096 C C . ILE A 1 279 ? 6.806 -6.252 19.984 1.00 34.53 417 ILE A C 1
ATOM 2097 O O . ILE A 1 279 ? 6.639 -7.018 20.938 1.00 30.72 417 ILE A O 1
ATOM 2102 N N . GLY A 1 280 ? 6.024 -5.214 19.699 1.00 31.85 418 GLY A N 1
ATOM 2103 C CA . GLY A 1 280 ? 4.820 -4.901 20.497 1.00 32.34 418 GLY A CA 1
ATOM 2104 C C . GLY A 1 280 ? 3.595 -5.141 19.651 1.00 33.75 418 GLY A C 1
ATOM 2105 O O . GLY A 1 280 ? 3.655 -4.824 18.434 1.00 34.72 418 GLY A O 1
ATOM 2106 N N . ILE A 1 281 ? 2.537 -5.690 20.233 1.00 31.97 419 ILE A N 1
ATOM 2107 C CA . ILE A 1 281 ? 1.170 -5.709 19.617 1.00 35.24 419 ILE A CA 1
ATOM 2108 C C . ILE A 1 281 ? 0.612 -4.290 19.770 1.00 35.70 419 ILE A C 1
ATOM 2109 O O . ILE A 1 281 ? 0.406 -3.831 20.942 1.00 40.52 419 ILE A O 1
ATOM 2114 N N . ASP A 1 282 ? 0.310 -3.596 18.674 1.00 32.17 420 ASP A N 1
ATOM 2115 C CA . ASP A 1 282 ? -0.254 -2.227 18.784 1.00 32.74 420 ASP A CA 1
ATOM 2116 C C . ASP A 1 282 ? -1.554 -2.225 19.609 1.00 34.99 420 ASP A C 1
ATOM 2117 O O . ASP A 1 282 ? -2.344 -3.194 19.496 1.00 32.30 420 ASP A O 1
ATOM 2122 N N . GLY A 1 283 ? -1.743 -1.165 20.408 1.00 42.99 421 GLY A N 1
ATOM 2123 C CA . GLY A 1 283 ? -2.921 -0.904 21.265 1.00 41.25 421 GLY A CA 1
ATOM 2124 C C . GLY A 1 283 ? -2.854 -1.668 22.574 1.00 45.33 421 GLY A C 1
ATOM 2125 O O . GLY A 1 283 ? -3.804 -1.597 23.324 1.00 48.17 421 GLY A O 1
ATOM 2126 N N . SER A 1 284 ? -1.772 -2.392 22.840 1.00 52.38 422 SER A N 1
ATOM 2127 C CA . SER A 1 284 ? -1.602 -3.231 24.055 1.00 52.81 422 SER A CA 1
ATOM 2128 C C . SER A 1 284 ? -0.112 -3.315 24.397 1.00 48.50 422 SER A C 1
ATOM 2129 O O . SER A 1 284 ? 0.255 -4.256 25.109 1.00 51.55 422 SER A O 1
ATOM 2131 N N . ASP A 1 288 ? 5.182 1.027 29.700 1.00 66.28 426 ASP A N 1
ATOM 2132 C CA . ASP A 1 288 ? 6.170 0.163 30.398 1.00 61.21 426 ASP A CA 1
ATOM 2133 C C . ASP A 1 288 ? 7.236 -0.289 29.387 1.00 64.95 426 ASP A C 1
ATOM 2134 O O . ASP A 1 288 ? 8.436 -0.263 29.705 1.00 66.41 426 ASP A O 1
ATOM 2136 N N . GLY A 1 289 ? 6.801 -0.709 28.199 1.00 65.84 427 GLY A N 1
ATOM 2137 C CA . GLY A 1 289 ? 7.539 -1.676 27.373 1.00 58.38 427 GLY A CA 1
ATOM 2138 C C . GLY A 1 289 ? 7.369 -3.081 27.927 1.00 58.49 427 GLY A C 1
ATOM 2139 O O . GLY A 1 289 ? 7.907 -4.001 27.298 1.00 41.61 427 GLY A O 1
ATOM 2140 N N . SER A 1 290 ? 6.600 -3.249 29.021 1.00 57.61 428 SER A N 1
ATOM 2141 C CA . SER A 1 290 ? 6.407 -4.520 29.789 1.00 61.22 428 SER A CA 1
ATOM 2142 C C . SER A 1 290 ? 5.802 -5.616 28.884 1.00 61.65 428 SER A C 1
ATOM 2143 O O . SER A 1 290 ? 6.102 -6.834 29.138 1.00 57.75 428 SER A O 1
ATOM 2145 N N . ASP A 1 291 ? 5.013 -5.184 27.879 1.00 58.81 429 ASP A N 1
ATOM 2146 C CA . ASP A 1 291 ? 4.205 -6.000 26.913 1.00 66.70 429 ASP A CA 1
ATOM 2147 C C . ASP A 1 291 ? 5.094 -6.705 25.861 1.00 58.96 429 ASP A C 1
ATOM 2148 O O . ASP A 1 291 ? 4.769 -7.839 25.435 1.00 57.81 429 ASP A O 1
ATOM 2150 N N . TRP A 1 292 ? 6.188 -6.063 25.459 1.00 42.88 430 TRP A N 1
ATOM 2151 C CA . TRP A 1 292 ? 7.009 -6.460 24.289 1.00 37.68 430 TRP A CA 1
ATOM 2152 C C . TRP A 1 292 ? 7.478 -7.904 24.400 1.00 33.01 430 TRP A C 1
ATOM 2153 O O . TRP A 1 292 ? 7.792 -8.364 25.522 1.00 40.45 430 TRP A O 1
ATOM 2164 N N . PHE A 1 293 ? 7.564 -8.601 23.275 1.00 30.94 431 PHE A N 1
ATOM 2165 C CA A PHE A 1 293 ? 7.999 -10.032 23.218 0.60 31.30 431 PHE A CA 1
ATOM 2166 C CA B PHE A 1 293 ? 7.997 -10.017 23.220 0.40 30.68 431 PHE A CA 1
ATOM 2167 C C . PHE A 1 293 ? 9.092 -10.160 22.152 1.00 31.81 431 PHE A C 1
ATOM 2168 O O . PHE A 1 293 ? 9.103 -9.415 21.133 1.00 32.27 431 PHE A O 1
ATOM 2183 N N . CYS A 1 294 ? 10.009 -11.077 22.372 1.00 28.88 432 CYS A N 1
ATOM 2184 C CA . CYS A 1 294 ? 11.147 -11.287 21.485 1.00 30.51 432 CYS A CA 1
ATOM 2185 C C . CYS A 1 294 ? 10.854 -12.375 20.444 1.00 31.92 432 CYS A C 1
ATOM 2186 O O . CYS A 1 294 ? 10.573 -13.532 20.827 1.00 28.69 432 CYS A O 1
ATOM 2189 N N . TYR A 1 295 ? 10.951 -12.019 19.169 1.00 30.42 433 TYR A N 1
ATOM 2190 C CA . TYR A 1 295 ? 10.947 -12.928 18.001 1.00 29.07 433 TYR A CA 1
ATOM 2191 C C . TYR A 1 295 ? 12.292 -12.752 17.295 1.00 31.43 433 TYR A C 1
ATOM 2192 O O . TYR A 1 295 ? 12.737 -11.601 17.138 1.00 29.47 433 TYR A O 1
ATOM 2201 N N . HIS A 1 296 ? 12.919 -13.849 16.874 1.00 28.07 434 HIS A N 1
ATOM 2202 C CA . HIS A 1 296 ? 14.044 -13.778 15.927 1.00 32.30 434 HIS A CA 1
ATOM 2203 C C . HIS A 1 296 ? 13.519 -13.242 14.593 1.00 30.70 434 HIS A C 1
ATOM 2204 O O . HIS A 1 296 ? 12.345 -13.451 14.268 1.00 30.78 434 HIS A O 1
ATOM 2211 N N . ALA A 1 297 ? 14.370 -12.551 13.847 1.00 30.88 435 ALA A N 1
ATOM 2212 C CA . ALA A 1 297 ? 13.992 -11.965 12.543 1.00 32.63 435 ALA A CA 1
ATOM 2213 C C . ALA A 1 297 ? 13.648 -13.088 11.584 1.00 27.94 435 ALA A C 1
ATOM 2214 O O . ALA A 1 297 ? 12.912 -12.832 10.662 1.00 29.57 435 ALA A O 1
ATOM 2216 N N . THR A 1 298 ? 14.149 -14.295 11.800 1.00 30.26 436 THR A N 1
ATOM 2217 C CA . THR A 1 298 ? 13.814 -15.447 10.929 1.00 28.93 436 THR A CA 1
ATOM 2218 C C . THR A 1 298 ? 12.595 -16.212 11.474 1.00 30.90 436 THR A C 1
ATOM 2219 O O . THR A 1 298 ? 12.264 -17.259 10.885 1.00 28.67 436 THR A O 1
ATOM 2223 N N . SER A 1 299 ? 11.903 -15.718 12.500 1.00 29.14 437 SER A N 1
ATOM 2224 C CA . SER A 1 299 ? 10.701 -16.408 13.031 1.00 28.57 437 SER A CA 1
ATOM 2225 C C . SER A 1 299 ? 9.660 -16.537 11.931 1.00 26.61 437 SER A C 1
ATOM 2226 O O . SER A 1 299 ? 9.284 -15.553 11.319 1.00 27.51 437 SER A O 1
ATOM 2229 N N . PRO A 1 300 ? 9.036 -17.715 11.745 1.00 27.81 438 PRO A N 1
ATOM 2230 C CA . PRO A 1 300 ? 7.846 -17.816 10.892 1.00 30.01 438 PRO A CA 1
ATOM 2231 C C . PRO A 1 300 ? 6.546 -17.371 11.582 1.00 26.21 438 PRO A C 1
ATOM 2232 O O . PRO A 1 300 ? 5.534 -17.542 10.980 1.00 30.38 438 PRO A O 1
ATOM 2236 N N . SER A 1 301 ? 6.628 -16.723 12.753 1.00 23.45 439 SER A N 1
ATOM 2237 C CA . SER A 1 301 ? 5.492 -16.136 13.505 1.00 27.05 439 SER A CA 1
ATOM 2238 C C . SER A 1 301 ? 5.342 -14.650 13.191 1.00 28.04 439 SER A C 1
ATOM 2239 O O . SER A 1 301 ? 4.499 -14.025 13.771 1.00 26.10 439 SER A O 1
ATOM 2242 N N . ILE A 1 302 ? 6.150 -14.108 12.286 1.00 28.59 440 ILE A N 1
ATOM 2243 C CA . ILE A 1 302 ? 6.027 -12.692 11.857 1.00 25.88 440 ILE A CA 1
ATOM 2244 C C . ILE A 1 302 ? 5.912 -12.660 10.345 1.00 28.37 440 ILE A C 1
ATOM 2245 O O . ILE A 1 302 ? 6.466 -13.555 9.672 1.00 23.44 440 ILE A O 1
ATOM 2250 N N . PHE A 1 303 ? 5.195 -11.658 9.847 1.00 26.05 441 PHE A N 1
ATOM 2251 C CA . PHE A 1 303 ? 4.781 -11.604 8.437 1.00 27.17 441 PHE A CA 1
ATOM 2252 C C . PHE A 1 303 ? 4.809 -10.157 8.003 1.00 25.30 441 PHE A C 1
ATOM 2253 O O . PHE A 1 303 ? 4.577 -9.256 8.830 1.00 24.61 441 PHE A O 1
ATOM 2261 N N . PRO A 1 304 ? 5.008 -9.918 6.693 1.00 25.80 442 PRO A N 1
ATOM 2262 C CA . PRO A 1 304 ? 4.891 -8.565 6.156 1.00 25.56 442 PRO A CA 1
ATOM 2263 C C . PRO A 1 304 ? 3.454 -8.026 6.203 1.00 26.21 442 PRO A C 1
ATOM 2264 O O . PRO A 1 304 ? 2.521 -8.795 6.204 1.00 26.65 442 PRO A O 1
ATOM 2268 N N . VAL A 1 305 ? 3.307 -6.705 6.206 1.00 26.89 443 VAL A N 1
ATOM 2269 C CA . VAL A 1 305 ? 2.002 -6.037 5.988 1.00 26.66 443 VAL A CA 1
ATOM 2270 C C . VAL A 1 305 ? 1.367 -6.633 4.747 1.00 29.23 443 VAL A C 1
ATOM 2271 O O . VAL A 1 305 ? 2.061 -6.688 3.712 1.00 30.68 443 VAL A O 1
ATOM 2275 N N . GLY A 1 306 ? 0.098 -7.054 4.870 1.00 30.77 444 GLY A N 1
ATOM 2276 C CA . GLY A 1 306 ? -0.743 -7.532 3.748 1.00 33.02 444 GLY A CA 1
ATOM 2277 C C . GLY A 1 306 ? -0.746 -9.057 3.613 1.00 30.63 444 GLY A C 1
ATOM 2278 O O . GLY A 1 306 ? -1.597 -9.621 2.851 1.00 26.29 444 GLY A O 1
ATOM 2279 N N . PHE A 1 307 ? 0.104 -9.734 4.387 1.00 25.59 445 PHE A N 1
ATOM 2280 C CA . PHE A 1 307 ? 0.123 -11.211 4.447 1.00 27.72 445 PHE A CA 1
ATOM 2281 C C . PHE A 1 307 ? -1.272 -11.770 4.750 1.00 26.05 445 PHE A C 1
ATOM 2282 O O . PHE A 1 307 ? -1.711 -12.698 4.019 1.00 26.50 445 PHE A O 1
ATOM 2290 N N . CYS A 1 308 ? -1.951 -11.288 5.795 1.00 26.30 446 CYS A N 1
ATOM 2291 C CA . CYS A 1 308 ? -3.274 -11.829 6.221 1.00 27.54 446 CYS A CA 1
ATOM 2292 C C . CYS A 1 308 ? -4.317 -11.614 5.111 1.00 29.65 446 CYS A C 1
ATOM 2293 O O . CYS A 1 308 ? -4.937 -12.582 4.677 1.00 32.66 446 CYS A O 1
ATOM 2296 N N . GLU A 1 309 ? -4.408 -10.409 4.586 1.00 31.61 447 GLU A N 1
ATOM 2297 C CA . GLU A 1 309 ? -5.402 -10.036 3.560 1.00 32.63 447 GLU A CA 1
ATOM 2298 C C . GLU A 1 309 ? -5.155 -10.910 2.323 1.00 32.64 447 GLU A C 1
ATOM 2299 O O . GLU A 1 309 ? -6.104 -11.496 1.808 1.00 30.26 447 GLU A O 1
ATOM 2305 N N . ILE A 1 310 ? -3.922 -11.015 1.844 1.00 29.23 448 ILE A N 1
ATOM 2306 C CA . ILE A 1 310 ? -3.625 -11.766 0.583 1.00 29.27 448 ILE A CA 1
ATOM 2307 C C . ILE A 1 310 ? -3.927 -13.255 0.806 1.00 33.22 448 ILE A C 1
ATOM 2308 O O . ILE A 1 310 ? -4.339 -13.930 -0.115 1.00 30.54 448 ILE A O 1
ATOM 2313 N N . ASN A 1 311 ? -3.807 -13.754 2.023 1.00 31.93 449 ASN A N 1
ATOM 2314 C CA . ASN A 1 311 ? -3.901 -15.203 2.281 1.00 31.79 449 ASN A CA 1
ATOM 2315 C C . ASN A 1 311 ? -5.255 -15.514 2.913 1.00 33.88 449 ASN A C 1
ATOM 2316 O O . ASN A 1 311 ? -5.431 -16.649 3.335 1.00 36.57 449 ASN A O 1
ATOM 2321 N N . MET A 1 312 ? -6.158 -14.536 2.964 1.00 34.76 450 MET A N 1
ATOM 2322 C CA . MET A 1 312 ? -7.552 -14.714 3.447 1.00 37.25 450 MET A CA 1
ATOM 2323 C C . MET A 1 312 ? -7.503 -15.201 4.890 1.00 35.03 450 MET A C 1
ATOM 2324 O O . MET A 1 312 ? -8.187 -16.173 5.241 1.00 39.52 450 MET A O 1
ATOM 2329 N N . ILE A 1 313 ? -6.687 -14.538 5.705 1.00 33.84 451 ILE A N 1
ATOM 2330 C CA . ILE A 1 313 ? -6.606 -14.785 7.164 1.00 35.96 451 ILE A CA 1
ATOM 2331 C C . ILE A 1 313 ? -7.200 -13.577 7.860 1.00 34.04 451 ILE A C 1
ATOM 2332 O O . ILE A 1 313 ? -6.841 -12.462 7.453 1.00 35.64 451 ILE A O 1
ATOM 2337 N N . GLU A 1 314 ? -7.962 -13.774 8.925 1.00 34.64 452 GLU A N 1
ATOM 2338 C CA . GLU A 1 314 ? -8.413 -12.655 9.784 1.00 34.18 452 GLU A CA 1
ATOM 2339 C C . GLU A 1 314 ? -7.201 -12.048 10.481 1.00 32.01 452 GLU A C 1
ATOM 2340 O O . GLU A 1 314 ? -6.528 -12.785 11.200 1.00 34.68 452 GLU A O 1
ATOM 2346 N N . LEU A 1 315 ? -6.970 -10.750 10.282 1.00 31.68 453 LEU A N 1
ATOM 2347 C CA . LEU A 1 315 ? -6.014 -9.893 11.033 1.00 31.37 453 LEU A CA 1
ATOM 2348 C C . LEU A 1 315 ? -6.722 -9.291 12.260 1.00 32.50 453 LEU A C 1
ATOM 2349 O O . LEU A 1 315 ? -7.780 -8.738 12.067 1.00 29.07 453 LEU A O 1
ATOM 2354 N N . THR A 1 316 ? -6.134 -9.359 13.456 1.00 30.82 454 THR A N 1
ATOM 2355 C CA . THR A 1 316 ? -6.645 -8.704 14.693 1.00 29.17 454 THR A CA 1
ATOM 2356 C C . THR A 1 316 ? -6.057 -7.296 14.762 1.00 33.48 454 THR A C 1
ATOM 2357 O O . THR A 1 316 ? -4.818 -7.081 14.825 1.00 32.31 454 THR A O 1
ATOM 2361 N N . PRO A 1 317 ? -6.956 -6.295 14.734 1.00 32.67 455 PRO A N 1
ATOM 2362 C CA . PRO A 1 317 ? -6.558 -4.891 14.740 1.00 33.21 455 PRO A CA 1
ATOM 2363 C C . PRO A 1 317 ? -6.140 -4.406 16.122 1.00 34.14 455 PRO A C 1
ATOM 2364 O O . PRO A 1 317 ? -6.290 -5.104 17.116 1.00 31.75 455 PRO A O 1
ATOM 2368 N N . PRO A 1 318 ? -5.546 -3.210 16.239 1.00 36.76 456 PRO A N 1
ATOM 2369 C CA . PRO A 1 318 ? -5.102 -2.728 17.555 1.00 39.93 456 PRO A CA 1
ATOM 2370 C C . PRO A 1 318 ? -6.270 -2.569 18.540 1.00 38.91 456 PRO A C 1
ATOM 2371 O O . PRO A 1 318 ? -7.286 -2.025 18.139 1.00 38.73 456 PRO A O 1
ATOM 2375 N N . ARG A 1 319 ? -6.108 -3.044 19.778 1.00 43.42 457 ARG A N 1
ATOM 2376 C CA . ARG A 1 319 ? -7.134 -2.921 20.856 1.00 47.43 457 ARG A CA 1
ATOM 2377 C C . ARG A 1 319 ? -7.406 -1.433 20.997 1.00 43.72 457 ARG A C 1
ATOM 2378 O O . ARG A 1 319 ? -6.412 -0.669 20.972 1.00 39.72 457 ARG A O 1
ATOM 2380 N N . GLY A 1 320 ? -8.688 -1.040 20.898 1.00 49.36 458 GLY A N 1
ATOM 2381 C CA . GLY A 1 320 ? -9.135 0.365 21.010 1.00 42.78 458 GLY A CA 1
ATOM 2382 C C . GLY A 1 320 ? -9.136 1.131 19.703 1.00 46.12 458 GLY A C 1
ATOM 2383 O O . GLY A 1 320 ? -9.606 2.282 19.693 1.00 56.04 458 GLY A O 1
ATOM 2384 N N . TYR A 1 321 ? -8.607 0.583 18.611 1.00 45.68 459 TYR A N 1
ATOM 2385 C CA . TYR A 1 321 ? -8.659 1.288 17.304 1.00 43.12 459 TYR A CA 1
ATOM 2386 C C . TYR A 1 321 ? -10.094 1.167 16.781 1.00 41.04 459 TYR A C 1
ATOM 2387 O O . TYR A 1 321 ? -10.624 0.068 16.822 1.00 42.60 459 TYR A O 1
ATOM 2396 N N . THR A 1 322 ? -10.685 2.261 16.305 1.00 45.89 460 THR A N 1
ATOM 2397 C CA . THR A 1 322 ? -12.134 2.353 15.970 1.00 46.23 460 THR A CA 1
ATOM 2398 C C . THR A 1 322 ? -12.377 2.494 14.466 1.00 44.66 460 THR A C 1
ATOM 2399 O O . THR A 1 322 ? -13.543 2.466 14.111 1.00 46.85 460 THR A O 1
ATOM 2403 N N . LYS A 1 323 ? -11.365 2.729 13.618 1.00 44.24 461 LYS A N 1
ATOM 2404 C CA . LYS A 1 323 ? -11.601 2.806 12.154 1.00 43.43 461 LYS A CA 1
ATOM 2405 C C . LYS A 1 323 ? -11.574 1.366 11.604 1.00 40.36 461 LYS A C 1
ATOM 2406 O O . LYS A 1 323 ? -10.531 0.925 11.061 1.00 37.05 461 LYS A O 1
ATOM 2410 N N . LEU A 1 324 ? -12.681 0.654 11.756 1.00 39.59 462 LEU A N 1
ATOM 2411 C CA . LEU A 1 324 ? -12.818 -0.785 11.411 1.00 40.47 462 LEU A CA 1
ATOM 2412 C C . LEU A 1 324 ? -13.852 -0.968 10.296 1.00 42.92 462 LEU A C 1
ATOM 2413 O O . LEU A 1 324 ? -14.884 -0.309 10.301 1.00 40.66 462 LEU A O 1
ATOM 2418 N N . PRO A 1 325 ? -13.686 -1.938 9.365 1.00 44.30 463 PRO A N 1
ATOM 2419 C CA . PRO A 1 325 ? -12.585 -2.917 9.396 1.00 44.35 463 PRO A CA 1
ATOM 2420 C C . PRO A 1 325 ? -11.209 -2.279 9.162 1.00 40.84 463 PRO A C 1
ATOM 2421 O O . PRO A 1 325 ? -11.133 -1.299 8.470 1.00 33.80 463 PRO A O 1
ATOM 2425 N N . PHE A 1 326 ? -10.144 -2.849 9.749 1.00 37.90 464 PHE A N 1
ATOM 2426 C CA . PHE A 1 326 ? -8.806 -2.203 9.799 1.00 33.23 464 PHE A CA 1
ATOM 2427 C C . PHE A 1 326 ? -8.282 -2.088 8.366 1.00 31.84 464 PHE A C 1
ATOM 2428 O O . PHE A 1 326 ? -8.370 -3.057 7.658 1.00 35.79 464 PHE A O 1
ATOM 2436 N N . LYS A 1 327 ? -7.788 -0.935 7.932 1.00 36.19 465 LYS A N 1
ATOM 2437 C CA . LYS A 1 327 ? -7.101 -0.791 6.623 1.00 34.86 465 LYS A CA 1
ATOM 2438 C C . LYS A 1 327 ? -5.650 -0.313 6.842 1.00 36.38 465 LYS A C 1
ATOM 2439 O O . LYS A 1 327 ? -5.408 0.760 7.450 1.00 32.53 465 LYS A O 1
ATOM 2442 N N . TRP A 1 328 ? -4.675 -1.115 6.409 1.00 36.01 466 TRP A N 1
ATOM 2443 C CA . TRP A 1 328 ? -3.228 -0.815 6.598 1.00 35.45 466 TRP A CA 1
ATOM 2444 C C . TRP A 1 328 ? -2.855 0.542 6.003 1.00 37.26 466 TRP A C 1
ATOM 2445 O O . TRP A 1 328 ? -2.077 1.253 6.683 1.00 32.81 466 TRP A O 1
ATOM 2456 N N . PHE A 1 329 ? -3.309 0.875 4.777 1.00 44.75 467 PHE A N 1
ATOM 2457 C CA . PHE A 1 329 ? -2.912 2.139 4.084 1.00 44.70 467 PHE A C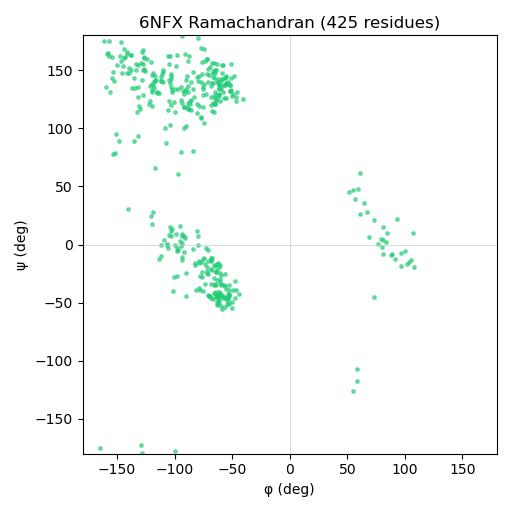A 1
ATOM 2458 C C . PHE A 1 329 ? -3.234 3.306 5.035 1.00 42.88 467 PHE A C 1
ATOM 2459 O O . PHE A 1 329 ? -2.342 4.127 5.318 1.00 44.23 467 PHE A O 1
ATOM 2462 N N . ASP A 1 330 ? -4.425 3.292 5.630 1.00 40.36 468 ASP A N 1
ATOM 2463 C CA . ASP A 1 330 ? -4.882 4.386 6.519 1.00 44.59 468 ASP A CA 1
ATOM 2464 C C . ASP A 1 330 ? -4.076 4.364 7.817 1.00 44.64 468 ASP A C 1
ATOM 2465 O O . ASP A 1 330 ? -3.667 5.430 8.283 1.00 43.64 468 ASP A O 1
ATOM 2470 N N . TYR A 1 331 ? -3.859 3.194 8.407 1.00 39.50 469 TYR A N 1
ATOM 2471 C CA . TYR A 1 331 ? -3.171 3.122 9.710 1.00 38.22 469 TYR A CA 1
ATOM 2472 C C . TYR A 1 331 ? -1.722 3.610 9.543 1.00 36.59 469 TYR A C 1
ATOM 2473 O O . TYR A 1 331 ? -1.210 4.251 10.482 1.00 36.69 469 TYR A O 1
ATOM 2482 N N . LEU A 1 332 ? -1.097 3.352 8.391 1.00 36.13 470 LEU A N 1
ATOM 2483 C CA . LEU A 1 332 ? 0.314 3.765 8.139 1.00 40.15 470 LEU A CA 1
ATOM 2484 C C . LEU A 1 332 ? 0.368 5.301 8.081 1.00 44.44 470 LEU A C 1
ATOM 2485 O O . LEU A 1 332 ? 1.219 5.900 8.792 1.00 38.13 470 LEU A O 1
ATOM 2490 N N . ARG A 1 333 ? -0.559 5.912 7.339 1.00 47.28 471 ARG A N 1
ATOM 2491 C CA . ARG A 1 333 ? -0.680 7.390 7.210 1.00 51.60 471 ARG A CA 1
ATOM 2492 C C . ARG A 1 333 ? -1.011 7.999 8.581 1.00 48.21 471 ARG A C 1
ATOM 2493 O O . ARG A 1 333 ? -0.268 8.882 9.021 1.00 51.04 471 ARG A O 1
ATOM 2496 N N . GLU A 1 334 ? -2.038 7.505 9.259 1.00 52.52 472 GLU A N 1
ATOM 2497 C CA . GLU A 1 334 ? -2.467 8.024 10.588 1.00 53.59 472 GLU A CA 1
ATOM 2498 C C . GLU A 1 334 ? -1.262 8.032 11.523 1.00 56.53 472 GLU A C 1
ATOM 2499 O O . GLU A 1 334 ? -1.094 9.048 12.203 1.00 63.35 472 GLU A O 1
ATOM 2505 N N . THR A 1 335 ? -0.451 6.966 11.549 1.00 46.89 473 THR A N 1
ATOM 2506 C CA . THR A 1 335 ? 0.625 6.796 12.565 1.00 42.67 473 THR A CA 1
ATOM 2507 C C . THR A 1 335 ? 1.955 7.321 12.029 1.00 42.58 473 THR A C 1
ATOM 2508 O O . THR A 1 335 ? 2.912 7.243 12.776 1.00 46.01 473 THR A O 1
ATOM 2512 N N . GLY A 1 336 ? 2.003 7.816 10.793 1.00 40.43 474 GLY A N 1
ATOM 2513 C CA . GLY A 1 336 ? 3.238 8.301 10.155 1.00 42.91 474 GLY A CA 1
ATOM 2514 C C . GLY A 1 336 ? 4.329 7.244 10.174 1.00 42.64 474 GLY A C 1
ATOM 2515 O O . GLY A 1 336 ? 5.454 7.565 10.527 1.00 40.63 474 GLY A O 1
ATOM 2516 N N . SER A 1 337 ? 4.016 6.003 9.802 1.00 43.32 475 SER A N 1
ATOM 2517 C CA . SER A 1 337 ? 4.942 4.853 9.957 1.00 40.46 475 SER A CA 1
ATOM 2518 C C . SER A 1 337 ? 5.065 4.130 8.618 1.00 37.23 475 SER A C 1
ATOM 2519 O O . SER A 1 337 ? 4.198 4.334 7.787 1.00 34.85 475 SER A O 1
ATOM 2522 N N . ILE A 1 338 ? 6.053 3.251 8.463 1.00 34.82 476 ILE A N 1
ATOM 2523 C CA . ILE A 1 338 ? 6.240 2.448 7.226 1.00 33.66 476 ILE A CA 1
ATOM 2524 C C . ILE A 1 338 ? 6.173 0.953 7.577 1.00 33.85 476 ILE A C 1
ATOM 2525 O O . ILE A 1 338 ? 6.319 0.580 8.757 1.00 32.52 476 ILE A O 1
ATOM 2530 N N . ALA A 1 339 ? 5.859 0.140 6.584 1.00 31.30 477 ALA A N 1
ATOM 2531 C CA . ALA A 1 339 ? 5.847 -1.331 6.674 1.00 31.20 477 ALA A CA 1
ATOM 2532 C C . ALA A 1 339 ? 7.285 -1.793 6.672 1.00 30.44 477 ALA A C 1
ATOM 2533 O O . ALA A 1 339 ? 8.089 -1.205 5.958 1.00 32.68 477 ALA A O 1
ATOM 2535 N N . ALA A 1 340 ? 7.636 -2.754 7.502 1.00 29.61 478 ALA A N 1
ATOM 2536 C CA . ALA A 1 340 ? 8.885 -3.528 7.306 1.00 31.43 478 ALA A CA 1
ATOM 2537 C C . ALA A 1 340 ? 8.894 -4.063 5.869 1.00 30.06 478 ALA A C 1
ATOM 2538 O O . ALA A 1 340 ? 7.874 -4.558 5.386 1.00 30.31 478 ALA A O 1
ATOM 2540 N N . PRO A 1 341 ? 10.017 -3.904 5.127 1.00 33.25 479 PRO A N 1
ATOM 2541 C CA . PRO A 1 341 ? 10.159 -4.420 3.761 1.00 36.28 479 PRO A CA 1
ATOM 2542 C C . PRO A 1 341 ? 9.957 -5.938 3.692 1.00 33.39 479 PRO A C 1
ATOM 2543 O O . PRO A 1 341 ? 10.538 -6.685 4.498 1.00 27.61 479 PRO A O 1
ATOM 2547 N N . VAL A 1 342 ? 9.127 -6.344 2.752 1.00 32.26 480 VAL A N 1
ATOM 2548 C CA . VAL A 1 342 ? 8.770 -7.765 2.477 1.00 37.39 480 VAL A CA 1
ATOM 2549 C C . VAL A 1 342 ? 10.017 -8.641 2.359 1.00 33.69 480 VAL A C 1
ATOM 2550 O O . VAL A 1 342 ? 9.991 -9.740 2.930 1.00 33.94 480 VAL A O 1
ATOM 2554 N N . LYS A 1 343 ? 11.083 -8.153 1.734 1.00 34.83 481 LYS A N 1
ATOM 2555 C CA . LYS A 1 343 ? 12.333 -8.922 1.513 1.00 37.71 481 LYS A CA 1
ATOM 2556 C C . LYS A 1 343 ? 12.898 -9.438 2.846 1.00 36.10 481 LYS A C 1
ATOM 2557 O O . LYS A 1 343 ? 13.423 -10.565 2.855 1.00 34.12 481 LYS A O 1
ATOM 2560 N N . LEU A 1 344 ? 12.774 -8.680 3.938 1.00 33.14 482 LEU A N 1
ATOM 2561 C CA . LEU A 1 344 ? 13.249 -9.090 5.289 1.00 33.02 482 LEU A CA 1
ATOM 2562 C C . LEU A 1 344 ? 12.527 -10.348 5.783 1.00 31.40 482 LEU A C 1
ATOM 2563 O O . LEU A 1 344 ? 13.009 -10.898 6.714 1.00 37.31 482 LEU A O 1
ATOM 2568 N N . PHE A 1 345 ? 11.402 -10.768 5.210 1.00 33.23 483 PHE A N 1
ATOM 2569 C CA . PHE A 1 345 ? 10.665 -11.982 5.665 1.00 36.26 483 PHE A CA 1
ATOM 2570 C C . PHE A 1 345 ? 10.773 -13.150 4.666 1.00 40.47 483 PHE A C 1
ATOM 2571 O O . PHE A 1 345 ? 10.088 -14.164 4.928 1.00 42.72 483 PHE A O 1
ATOM 2579 N N . ASN A 1 346 ? 11.532 -13.051 3.558 1.00 40.25 484 ASN A N 1
ATOM 2580 C CA . ASN A 1 346 ? 11.648 -14.189 2.596 1.00 42.36 484 ASN A CA 1
ATOM 2581 C C . ASN A 1 346 ? 12.223 -15.411 3.344 1.00 40.57 484 ASN A C 1
ATOM 2582 O O . ASN A 1 346 ? 13.139 -15.270 4.129 1.00 38.55 484 ASN A O 1
ATOM 2587 N N . LYS A 1 347 ? 11.669 -16.589 3.125 1.00 35.61 485 LYS A N 1
ATOM 2588 C CA . LYS A 1 347 ? 12.193 -17.805 3.767 1.00 39.36 485 LYS A CA 1
ATOM 2589 C C . LYS A 1 347 ? 11.737 -18.999 2.936 1.00 34.93 485 LYS A C 1
ATOM 2590 O O . LYS A 1 347 ? 10.866 -18.847 2.056 1.00 38.56 485 LYS A O 1
ATOM 2596 N N . ASP A 1 348 ? 12.364 -20.134 3.176 1.00 39.69 486 ASP A N 1
ATOM 2597 C CA . ASP A 1 348 ? 12.003 -21.419 2.542 1.00 41.81 486 ASP A CA 1
ATOM 2598 C C . ASP A 1 348 ? 10.674 -21.828 3.139 1.00 38.98 486 ASP A C 1
ATOM 2599 O O . ASP A 1 348 ? 10.367 -21.477 4.307 1.00 41.40 486 ASP A O 1
ATOM 2601 N N . VAL A 1 349 ? 9.905 -22.455 2.300 1.00 35.12 487 VAL A N 1
ATOM 2602 C CA . VAL A 1 349 ? 8.720 -23.246 2.658 1.00 42.04 487 VAL A CA 1
ATOM 2603 C C . VAL A 1 349 ? 9.132 -24.689 2.425 1.00 40.00 487 VAL A C 1
ATOM 2604 O O . VAL A 1 349 ? 9.221 -25.128 1.297 1.00 42.85 487 VAL A O 1
ATOM 2608 N N . PRO A 1 350 ? 9.492 -25.446 3.471 1.00 43.02 488 PRO A N 1
ATOM 2609 C CA . PRO A 1 350 ? 9.847 -26.846 3.293 1.00 40.78 488 PRO A CA 1
ATOM 2610 C C . PRO A 1 350 ? 8.688 -27.622 2.662 1.00 38.54 488 PRO A C 1
ATOM 2611 O O . PRO A 1 350 ? 7.541 -27.239 2.761 1.00 38.60 488 PRO A O 1
ATOM 2615 N N . ASN A 1 351 ? 8.998 -28.704 1.981 1.00 38.50 489 ASN A N 1
ATOM 2616 C CA . ASN A 1 351 ? 7.968 -29.611 1.423 1.00 43.98 489 ASN A CA 1
ATOM 2617 C C . ASN A 1 351 ? 7.783 -30.704 2.487 1.00 43.92 489 ASN A C 1
ATOM 2618 O O . ASN A 1 351 ? 8.367 -31.747 2.320 1.00 50.34 489 ASN A O 1
ATOM 2623 N N . HIS A 1 352 ? 7.035 -30.459 3.569 1.00 43.95 490 HIS A N 1
ATOM 2624 C CA . HIS A 1 352 ? 6.959 -31.432 4.707 1.00 45.31 490 HIS A CA 1
ATOM 2625 C C . HIS A 1 352 ? 5.800 -32.417 4.540 1.00 38.52 490 HIS A C 1
ATOM 2626 O O . HIS A 1 352 ? 5.693 -33.373 5.362 1.00 40.08 490 HIS A O 1
ATOM 2633 N N . GLY A 1 353 ? 4.962 -32.207 3.527 1.00 38.38 491 GLY A N 1
ATOM 2634 C CA . GLY A 1 353 ? 3.933 -33.182 3.125 1.00 39.94 491 GLY A CA 1
ATOM 2635 C C . GLY A 1 353 ? 2.763 -33.257 4.088 1.00 37.39 491 GLY A C 1
ATOM 2636 O O . GLY A 1 353 ? 2.009 -34.212 3.990 1.00 39.29 491 GLY A O 1
ATOM 2637 N N . PHE A 1 354 ? 2.522 -32.242 4.914 1.00 35.16 492 PHE A N 1
ATOM 2638 C CA . PHE A 1 354 ? 1.233 -32.113 5.621 1.00 31.43 492 PHE A CA 1
ATOM 2639 C C . PHE A 1 354 ? 0.125 -31.891 4.605 1.00 32.56 492 PHE A C 1
ATOM 2640 O O . PHE A 1 354 ? 0.299 -31.161 3.614 1.00 34.67 492 PHE A O 1
ATOM 2648 N N . ARG A 1 355 ? -1.056 -32.402 4.923 1.00 30.94 493 ARG A N 1
ATOM 2649 C CA . ARG A 1 355 ? -2.283 -32.176 4.129 1.00 31.08 493 ARG A CA 1
ATOM 2650 C C . ARG A 1 355 ? -3.449 -31.858 5.068 1.00 32.30 493 ARG A C 1
ATOM 2651 O O . ARG A 1 355 ? -3.515 -32.458 6.168 1.00 30.18 493 ARG A O 1
ATOM 2659 N N . VAL A 1 356 ? -4.338 -30.953 4.656 1.00 31.02 494 VAL A N 1
ATOM 2660 C CA . VAL A 1 356 ? -5.589 -30.644 5.400 1.00 35.19 494 VAL A CA 1
ATOM 2661 C C . VAL A 1 356 ? -6.319 -31.966 5.708 1.00 35.25 494 VAL A C 1
ATOM 2662 O O . VAL A 1 356 ? -6.399 -32.796 4.800 1.00 32.71 494 VAL A O 1
ATOM 2666 N N . GLY A 1 357 ? -6.778 -32.158 6.956 1.00 31.50 495 GLY A N 1
ATOM 2667 C CA . GLY A 1 357 ? -7.516 -33.352 7.440 1.00 28.93 495 GLY A CA 1
ATOM 2668 C C . GLY A 1 357 ? -6.632 -34.305 8.233 1.00 27.68 495 GLY A C 1
ATOM 2669 O O . GLY A 1 357 ? -7.164 -35.184 8.932 1.00 31.64 495 GLY A O 1
ATOM 2670 N N . MET A 1 358 ? -5.305 -34.188 8.122 1.00 30.55 496 MET A N 1
ATOM 2671 C CA . MET A 1 358 ? -4.371 -35.104 8.819 1.00 27.33 496 MET A CA 1
ATOM 2672 C C . MET A 1 358 ? -4.438 -34.889 10.347 1.00 28.06 496 MET A C 1
ATOM 2673 O O . MET A 1 358 ? -4.457 -33.711 10.846 1.00 24.71 496 MET A O 1
ATOM 2678 N N . LYS A 1 359 ? -4.405 -36.009 11.044 1.00 27.00 497 LYS A N 1
ATOM 2679 C CA . LYS A 1 359 ? -4.389 -36.167 12.508 1.00 30.53 497 LYS A CA 1
ATOM 2680 C C . LYS A 1 359 ? -2.959 -36.161 13.033 1.00 29.67 497 LYS A C 1
ATOM 2681 O O . LYS A 1 359 ? -2.018 -36.635 12.334 1.00 27.14 497 LYS A O 1
ATOM 2687 N N . LEU A 1 360 ? -2.815 -35.583 14.214 1.00 25.44 498 LEU A N 1
ATOM 2688 C CA . LEU A 1 360 ? -1.512 -35.484 14.900 1.00 28.36 498 LEU A CA 1
ATOM 2689 C C . LEU A 1 360 ? -1.764 -35.212 16.380 1.00 27.51 498 LEU A C 1
ATOM 2690 O O . LEU A 1 360 ? -2.923 -35.039 16.781 1.00 25.76 498 LEU A O 1
ATOM 2695 N N . GLU A 1 361 ? -0.693 -35.201 17.154 1.00 27.27 499 GLU A N 1
ATOM 2696 C CA . GLU A 1 361 ? -0.752 -34.845 18.572 1.00 27.85 499 GLU A CA 1
ATOM 2697 C C . GLU A 1 361 ? -0.171 -33.444 18.675 1.00 26.92 499 GLU A C 1
ATOM 2698 O O . GLU A 1 361 ? 0.946 -33.218 18.185 1.00 27.88 499 GLU A O 1
ATOM 2704 N N . ALA A 1 362 ? -0.949 -32.518 19.223 1.00 23.20 500 ALA A N 1
ATOM 2705 C CA . ALA A 1 362 ? -0.545 -31.096 19.292 1.00 26.05 500 ALA A CA 1
ATOM 2706 C C . ALA A 1 362 ? -0.515 -30.613 20.731 1.00 25.52 500 ALA A C 1
ATOM 2707 O O . ALA A 1 362 ? -1.511 -30.812 21.434 1.00 28.16 500 ALA A O 1
ATOM 2709 N N . VAL A 1 363 ? 0.538 -29.869 21.063 1.00 27.09 501 VAL A N 1
ATOM 2710 C CA . VAL A 1 363 ? 0.616 -29.018 22.286 1.00 25.86 501 VAL A CA 1
ATOM 2711 C C . VAL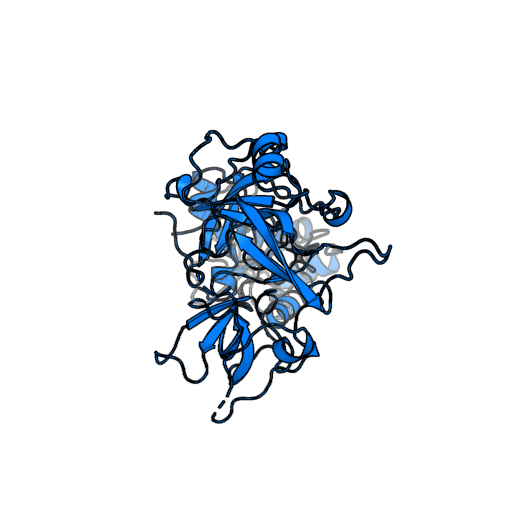 A 1 363 ? -0.487 -27.974 22.185 1.00 26.42 501 VAL A C 1
ATOM 2712 O O . VAL A 1 363 ? -0.609 -27.322 21.159 1.00 23.43 501 VAL A O 1
ATOM 2716 N N . ASP A 1 364 ? -1.282 -27.833 23.241 1.00 26.93 502 ASP A N 1
ATOM 2717 C CA . ASP A 1 364 ? -2.140 -26.631 23.416 1.00 27.74 502 ASP A CA 1
ATOM 2718 C C . ASP A 1 364 ? -1.225 -25.480 23.822 1.00 28.78 502 ASP A C 1
ATOM 2719 O O . ASP A 1 364 ? -0.869 -25.409 25.021 1.00 25.25 502 ASP A O 1
ATOM 2724 N N . LEU A 1 365 ? -0.922 -24.555 22.921 1.00 27.02 503 LEU A N 1
ATOM 2725 C CA . LEU A 1 365 ? 0.104 -23.524 23.221 1.00 31.02 503 LEU A CA 1
ATOM 2726 C C . LEU A 1 365 ? -0.469 -22.496 24.224 1.00 27.83 503 LEU A C 1
ATOM 2727 O O . LEU A 1 365 ? 0.322 -21.797 24.808 1.00 27.49 503 LEU A O 1
ATOM 2732 N N . MET A 1 366 ? -1.784 -22.412 24.426 1.00 28.55 504 MET A N 1
ATOM 2733 C CA . MET A 1 366 ? -2.372 -21.616 25.546 1.00 29.90 504 MET A CA 1
ATOM 2734 C C . MET A 1 366 ? -2.274 -22.380 26.886 1.00 38.39 504 MET A C 1
ATOM 2735 O O . MET A 1 366 ? -2.443 -21.743 27.941 1.00 34.76 504 MET A O 1
ATOM 2740 N N . GLU A 1 367 ? -2.012 -23.696 26.888 1.00 29.94 505 GLU A N 1
ATOM 2741 C CA . GLU A 1 367 ? -1.796 -24.459 28.142 1.00 30.32 505 GLU A CA 1
ATOM 2742 C C . GLU A 1 367 ? -0.882 -25.629 27.811 1.00 29.93 505 GLU A C 1
ATOM 2743 O O . GLU A 1 367 ? -1.366 -26.746 27.596 1.00 27.79 505 GLU A O 1
ATOM 2749 N N . PRO A 1 368 ? 0.427 -25.359 27.706 1.00 30.49 506 PRO A N 1
ATOM 2750 C CA . PRO A 1 368 ? 1.376 -26.253 27.038 1.00 31.30 506 PRO A CA 1
ATOM 2751 C C . PRO A 1 368 ? 1.644 -27.587 27.734 1.00 30.79 506 PRO A C 1
ATOM 2752 O O . PRO A 1 368 ? 2.278 -28.459 27.132 1.00 33.11 506 PRO A O 1
ATOM 2756 N N . ARG A 1 369 ? 1.193 -27.734 28.977 1.00 30.68 507 ARG A N 1
ATOM 2757 C CA . ARG A 1 369 ? 1.202 -29.038 29.680 1.00 30.21 507 ARG A CA 1
ATOM 2758 C C . ARG A 1 369 ? 0.350 -30.020 28.874 1.00 25.80 507 ARG A C 1
ATOM 2759 O O . ARG A 1 369 ? 0.678 -31.213 28.944 1.00 28.56 507 ARG A O 1
ATOM 2773 N N . LEU A 1 370 ? -0.730 -29.560 28.229 1.00 25.28 508 LEU A N 1
ATOM 2774 C CA . LEU A 1 370 ? -1.670 -30.449 27.509 1.00 27.18 508 LEU A CA 1
ATOM 2775 C C . LEU A 1 370 ? -1.152 -30.781 26.086 1.00 27.88 508 LEU A C 1
ATOM 2776 O O . LEU A 1 370 ? -0.941 -29.870 25.289 1.00 26.68 508 LEU A O 1
ATOM 2781 N N . ILE A 1 371 ? -1.065 -32.069 25.758 1.00 27.47 509 ILE A N 1
ATOM 2782 C CA . ILE A 1 371 ? -0.883 -32.528 24.353 1.00 27.11 509 ILE A CA 1
ATOM 2783 C C . ILE A 1 371 ? -2.141 -33.323 23.968 1.00 27.21 509 ILE A C 1
ATOM 2784 O O . ILE A 1 371 ? -2.630 -34.194 24.754 1.00 27.28 509 ILE A O 1
ATOM 2789 N N . CYS A 1 372 ? -2.697 -32.980 22.817 1.00 24.41 510 CYS A N 1
ATOM 2790 C CA . CYS A 1 372 ? -4.098 -33.231 22.448 1.00 24.40 510 CYS A CA 1
ATOM 2791 C C . CYS A 1 372 ? -4.212 -33.917 21.075 1.00 27.42 510 CYS A C 1
ATOM 2792 O O . CYS A 1 372 ? -3.365 -33.690 20.188 1.00 29.33 510 CYS A O 1
ATOM 2795 N N . VAL A 1 373 ? -5.328 -34.609 20.891 1.00 28.22 511 VAL A N 1
ATOM 2796 C CA . VAL A 1 373 ? -5.835 -35.094 19.588 1.00 27.60 511 VAL A CA 1
ATOM 2797 C C . VAL A 1 373 ? -6.182 -33.878 18.728 1.00 26.96 511 VAL A C 1
ATOM 2798 O O . VAL A 1 373 ? -7.033 -33.063 19.107 1.00 27.13 511 VAL A O 1
ATOM 2802 N N . ALA A 1 374 ? -5.551 -33.762 17.560 1.00 26.71 512 ALA A N 1
ATOM 2803 C CA . ALA A 1 374 ? -5.660 -32.546 16.746 1.00 26.65 512 ALA A CA 1
ATOM 2804 C C . ALA A 1 374 ? -5.595 -32.867 15.251 1.00 25.39 512 ALA A C 1
ATOM 2805 O O . ALA A 1 374 ? -5.200 -33.960 14.885 1.00 24.93 512 ALA A O 1
ATOM 2807 N N . THR A 1 375 ? -6.052 -31.908 14.463 1.00 26.14 513 THR A N 1
ATOM 2808 C CA . THR A 1 375 ? -6.180 -31.998 12.999 1.00 27.85 513 THR A CA 1
ATOM 2809 C C . THR A 1 375 ? -5.491 -30.780 12.395 1.00 26.05 513 THR A C 1
ATOM 2810 O O . THR A 1 375 ? -5.699 -29.681 12.900 1.00 25.08 513 THR A O 1
ATOM 2814 N N . VAL A 1 376 ? -4.805 -30.966 11.281 1.00 25.13 514 VAL A N 1
ATOM 2815 C CA . VAL A 1 376 ? -4.405 -29.830 10.404 1.00 27.94 514 VAL A CA 1
ATOM 2816 C C . VAL A 1 376 ? -5.621 -29.431 9.567 1.00 29.41 514 VAL A C 1
ATOM 2817 O O . VAL A 1 376 ? -6.091 -30.302 8.797 1.00 31.60 514 VAL A O 1
ATOM 2821 N N . THR A 1 377 ? -6.123 -28.195 9.674 1.00 27.43 515 THR A N 1
ATOM 2822 C CA . THR A 1 377 ? -7.373 -27.782 8.964 1.00 29.66 515 THR A CA 1
ATOM 2823 C C . THR A 1 377 ? -7.119 -26.729 7.892 1.00 30.53 515 THR A C 1
ATOM 2824 O O . THR A 1 377 ? -8.086 -26.420 7.182 1.00 30.90 515 THR A O 1
ATOM 2828 N N . ARG A 1 378 ? -5.947 -26.108 7.861 1.00 30.62 516 ARG A N 1
ATOM 2829 C CA . ARG A 1 378 ? -5.542 -25.149 6.803 1.00 33.77 516 ARG A CA 1
ATOM 2830 C C . ARG A 1 378 ? -4.021 -25.172 6.733 1.00 32.99 516 ARG A C 1
ATOM 2831 O O . ARG A 1 378 ? -3.373 -25.360 7.805 1.00 28.64 516 ARG A O 1
ATOM 2839 N N . ILE A 1 379 ? -3.486 -24.941 5.538 1.00 29.56 517 ILE A N 1
ATOM 2840 C CA . ILE A 1 379 ? -2.019 -24.821 5.302 1.00 30.01 517 ILE A CA 1
ATOM 2841 C C . ILE A 1 379 ? -1.826 -23.565 4.464 1.00 33.28 517 ILE A C 1
ATOM 2842 O O . ILE A 1 379 ? -2.532 -23.435 3.476 1.00 33.82 517 ILE A O 1
ATOM 2847 N N . ILE A 1 380 ? -0.970 -22.657 4.897 1.00 31.37 518 ILE A N 1
ATOM 2848 C CA . ILE A 1 380 ? -0.681 -21.397 4.179 1.00 32.71 518 ILE A CA 1
ATOM 2849 C C . ILE A 1 380 ? 0.826 -21.258 4.205 1.00 33.25 518 ILE A C 1
ATOM 2850 O O . ILE A 1 380 ? 1.351 -20.702 5.217 1.00 30.59 518 ILE A O 1
ATOM 2855 N N . HIS A 1 381 ? 1.474 -21.827 3.185 1.00 36.68 519 HIS A N 1
ATOM 2856 C CA . HIS A 1 381 ? 2.951 -21.970 3.108 1.00 41.37 519 HIS A CA 1
ATOM 2857 C C . HIS A 1 381 ? 3.425 -22.768 4.336 1.00 35.44 519 HIS A C 1
ATOM 2858 O O . HIS A 1 381 ? 2.986 -23.925 4.497 1.00 39.02 519 HIS A O 1
ATOM 2865 N N . ARG A 1 382 ? 4.241 -22.150 5.192 1.00 32.35 520 ARG A N 1
ATOM 2866 C CA . ARG A 1 382 ? 4.810 -22.749 6.432 1.00 35.05 520 ARG A CA 1
ATOM 2867 C C . ARG A 1 382 ? 3.741 -22.948 7.533 1.00 32.42 520 ARG A C 1
ATOM 2868 O O . ARG A 1 382 ? 3.952 -23.792 8.408 1.00 33.98 520 ARG A O 1
ATOM 2876 N N . LEU A 1 383 ? 2.662 -22.171 7.513 1.00 31.89 521 LEU A N 1
ATOM 2877 C CA . LEU A 1 383 ? 1.724 -21.967 8.656 1.00 30.77 521 LEU A CA 1
ATOM 2878 C C . LEU A 1 383 ? 0.677 -23.086 8.619 1.00 29.49 521 LEU A C 1
ATOM 2879 O O . LEU A 1 383 ? 0.039 -23.289 7.551 1.00 28.57 521 LEU A O 1
ATOM 2884 N N . LEU A 1 384 ? 0.521 -23.846 9.704 1.00 26.62 522 LEU A N 1
ATOM 2885 C CA . LEU A 1 384 ? -0.602 -24.804 9.859 1.00 25.81 522 LEU A CA 1
ATOM 2886 C C . LEU A 1 384 ? -1.632 -24.193 10.801 1.00 27.21 522 LEU A C 1
ATOM 2887 O O . LEU A 1 384 ? -1.238 -23.546 11.787 1.00 29.74 522 LEU A O 1
ATOM 2892 N N . ARG A 1 385 ? -2.901 -24.296 10.445 1.00 26.79 523 ARG A N 1
ATOM 2893 C CA . ARG A 1 385 ? -4.024 -24.057 11.381 1.00 27.71 523 ARG A CA 1
ATOM 2894 C C . ARG A 1 385 ? -4.310 -25.391 12.067 1.00 29.72 523 ARG A C 1
ATOM 2895 O O . ARG A 1 385 ? -4.659 -26.341 11.344 1.00 28.26 523 ARG A O 1
ATOM 2903 N N . ILE A 1 386 ? -4.126 -25.455 13.386 1.00 26.37 524 ILE A N 1
ATOM 2904 C CA . ILE A 1 386 ? -4.284 -26.699 14.206 1.00 27.01 524 ILE A CA 1
ATOM 2905 C C . ILE A 1 386 ? -5.624 -26.638 14.970 1.00 28.25 524 ILE A C 1
ATOM 2906 O O . ILE A 1 386 ? -5.850 -25.673 15.730 1.00 26.40 524 ILE A O 1
ATOM 2911 N N . HIS A 1 387 ? -6.500 -27.616 14.711 1.00 25.24 525 HIS A N 1
ATOM 2912 C CA . HIS A 1 387 ? -7.827 -27.763 15.330 1.00 27.78 525 HIS A CA 1
ATOM 2913 C C . HIS A 1 387 ? -7.725 -28.801 16.445 1.00 27.08 525 HIS A C 1
ATOM 2914 O O . HIS A 1 387 ? -7.167 -29.889 16.194 1.00 28.00 525 HIS A O 1
ATOM 2921 N N . PHE A 1 388 ? -8.292 -28.509 17.624 1.00 29.20 526 PHE A N 1
ATOM 2922 C CA . PHE A 1 388 ? -8.384 -29.458 18.770 1.00 26.29 526 PHE A CA 1
ATOM 2923 C C . PHE A 1 388 ? -9.718 -30.216 18.661 1.00 28.45 526 PHE A C 1
ATOM 2924 O O . PHE A 1 388 ? -10.764 -29.625 18.964 1.00 27.40 526 PHE A O 1
ATOM 2932 N N . ASP A 1 389 ? -9.688 -31.457 18.153 1.00 24.99 527 ASP A N 1
ATOM 2933 C CA . ASP A 1 389 ? -10.916 -32.259 17.892 1.00 27.86 527 ASP A CA 1
ATOM 2934 C C . ASP A 1 389 ? -11.867 -32.163 19.102 1.00 27.53 527 ASP A C 1
ATOM 2935 O O . ASP A 1 389 ? -11.419 -32.395 20.254 1.00 25.07 527 ASP A O 1
ATOM 2940 N N . GLY A 1 390 ? -13.133 -31.872 18.828 1.00 31.34 528 GLY A N 1
ATOM 2941 C CA . GLY A 1 390 ? -14.203 -31.763 19.824 1.00 32.56 528 GLY A CA 1
ATOM 2942 C C . GLY A 1 390 ? -14.362 -30.337 20.355 1.00 40.38 528 GLY A C 1
ATOM 2943 O O . GLY A 1 390 ? -15.382 -30.087 20.980 1.00 35.03 528 GLY A O 1
ATOM 2944 N N . TRP A 1 391 ? -13.421 -29.412 20.109 1.00 35.79 529 TRP A N 1
ATOM 2945 C CA . TRP A 1 391 ? -13.547 -28.007 20.564 1.00 35.68 529 TRP A CA 1
ATOM 2946 C C . TRP A 1 391 ? -13.920 -27.116 19.391 1.00 35.84 529 TRP A C 1
ATOM 2947 O O . TRP A 1 391 ? -13.707 -27.522 18.267 1.00 35.58 529 TRP A O 1
ATOM 2958 N N . GLU A 1 392 ? -14.412 -25.917 19.689 1.00 36.14 530 GLU A N 1
ATOM 2959 C CA . GLU A 1 392 ? -14.861 -24.925 18.682 1.00 37.24 530 GLU A CA 1
ATOM 2960 C C . GLU A 1 392 ? -13.624 -24.400 17.931 1.00 38.25 530 GLU A C 1
ATOM 2961 O O . GLU A 1 392 ? -12.510 -24.325 18.537 1.00 34.26 530 GLU A O 1
ATOM 2965 N N . GLU A 1 393 ? -13.842 -23.968 16.689 1.00 37.71 531 GLU A N 1
ATOM 2966 C CA . GLU A 1 393 ? -12.808 -23.482 15.745 1.00 42.01 531 GLU A CA 1
ATOM 2967 C C . GLU A 1 393 ? -12.182 -22.212 16.310 1.00 39.31 531 GLU A C 1
ATOM 2968 O O . GLU A 1 393 ? -11.031 -21.902 15.923 1.00 31.42 531 GLU A O 1
ATOM 2974 N N . GLU A 1 394 ? -12.882 -21.489 17.188 1.00 33.12 532 GLU A N 1
ATOM 2975 C CA . GLU A 1 394 ? -12.321 -20.218 17.710 1.00 34.60 532 GLU A CA 1
ATOM 2976 C C . GLU A 1 394 ? -11.035 -20.533 18.500 1.00 32.69 532 GLU A C 1
ATOM 2977 O O . GLU A 1 394 ? -10.272 -19.627 18.679 1.00 30.30 532 GLU A O 1
ATOM 2983 N N . TYR A 1 395 ? -10.789 -21.789 18.912 1.00 29.54 533 TYR A N 1
ATOM 2984 C CA . TYR A 1 395 ? -9.638 -22.186 19.755 1.00 29.81 533 TYR A CA 1
ATOM 2985 C C . TYR A 1 395 ? -8.520 -22.786 18.893 1.00 30.21 533 TYR A C 1
ATOM 2986 O O . TYR A 1 395 ? -7.463 -23.183 19.492 1.00 27.68 533 TYR A O 1
ATOM 2995 N N . ASP A 1 396 ? -8.737 -22.868 17.567 1.00 28.40 534 ASP A N 1
ATOM 2996 C CA . ASP A 1 396 ? -7.680 -23.258 16.605 1.00 28.33 534 ASP A CA 1
ATOM 2997 C C . ASP A 1 396 ? -6.457 -22.334 16.764 1.00 29.28 534 ASP A C 1
ATOM 2998 O O . ASP A 1 396 ? -6.626 -21.144 17.046 1.00 29.50 534 ASP A O 1
ATOM 3003 N N . GLN A 1 397 ? -5.251 -22.878 16.599 1.00 26.18 535 GLN A N 1
ATOM 3004 C CA . GLN A 1 397 ? -3.970 -22.147 16.765 1.00 26.54 535 GLN A CA 1
ATOM 3005 C C . GLN A 1 397 ? -3.175 -22.124 15.465 1.00 26.37 535 GLN A C 1
ATOM 3006 O O . GLN A 1 397 ? -3.268 -23.097 14.671 1.00 24.25 535 GLN A O 1
ATOM 3012 N N . TRP A 1 398 ? -2.440 -21.029 15.275 1.00 24.45 536 TRP A N 1
ATOM 3013 C CA . TRP A 1 398 ? -1.459 -20.925 14.188 1.00 25.48 536 TRP A CA 1
ATOM 3014 C C . TRP A 1 398 ? -0.132 -21.509 14.665 1.00 27.45 536 TRP A C 1
ATOM 3015 O O . TRP A 1 398 ? 0.391 -21.023 15.676 1.00 28.84 536 TRP A O 1
ATOM 3026 N N . VAL A 1 399 ? 0.387 -22.503 13.937 1.00 23.47 537 VAL A N 1
ATOM 3027 C CA . VAL A 1 399 ? 1.619 -23.238 14.294 1.00 26.42 537 VAL A CA 1
ATOM 3028 C C . VAL A 1 399 ? 2.473 -23.426 13.037 1.00 28.67 537 VAL A C 1
ATOM 3029 O O . VAL A 1 399 ? 1.932 -23.948 12.027 1.00 25.16 537 VAL A O 1
ATOM 3033 N N . ASP A 1 400 ? 3.775 -23.166 13.160 1.00 25.69 538 ASP A N 1
ATOM 3034 C CA . ASP A 1 400 ? 4.728 -23.408 12.052 1.00 25.40 538 ASP A CA 1
ATOM 3035 C C . ASP A 1 400 ? 4.845 -24.920 11.770 1.00 24.36 538 ASP A C 1
ATOM 3036 O O . ASP A 1 400 ? 4.941 -25.739 12.708 1.00 24.54 538 ASP A O 1
ATOM 3041 N N . CYS A 1 401 ? 5.009 -25.282 10.505 1.00 25.11 539 CYS A N 1
ATOM 3042 C CA . CYS A 1 401 ? 5.162 -26.676 10.054 1.00 30.49 539 CYS A CA 1
ATOM 3043 C C . CYS A 1 401 ? 6.406 -27.326 10.675 1.00 29.02 539 CYS A C 1
ATOM 3044 O O . CYS A 1 401 ? 6.395 -28.532 10.818 1.00 28.20 539 CYS A O 1
ATOM 3047 N N . GLU A 1 402 ? 7.425 -26.589 11.086 1.00 25.59 540 GLU A N 1
ATOM 3048 C CA . GLU A 1 402 ? 8.590 -27.241 11.722 1.00 27.68 540 GLU A CA 1
ATOM 3049 C C . GLU A 1 402 ? 8.554 -27.025 13.242 1.00 29.67 540 GLU A C 1
ATOM 3050 O O . GLU A 1 402 ? 9.572 -27.226 13.866 1.00 29.74 540 GLU A O 1
ATOM 3056 N N . SER A 1 403 ? 7.430 -26.597 13.815 1.00 27.52 541 SER A N 1
ATOM 3057 C CA . SER A 1 403 ? 7.337 -26.398 15.286 1.00 28.00 541 SER A CA 1
ATOM 3058 C C . SER A 1 403 ? 7.714 -27.700 15.999 1.00 27.22 541 SER A C 1
ATOM 3059 O O . SER A 1 403 ? 7.289 -28.790 15.600 1.00 26.03 541 SER A O 1
ATOM 3062 N N . PRO A 1 404 ? 8.493 -27.631 17.105 1.00 28.52 542 PRO A N 1
ATOM 3063 C CA . PRO A 1 404 ? 8.739 -28.821 17.929 1.00 28.97 542 PRO A CA 1
ATOM 3064 C C . PRO A 1 404 ? 7.602 -29.184 18.893 1.00 26.69 542 PRO A C 1
ATOM 3065 O O . PRO A 1 404 ? 7.792 -30.100 19.699 1.00 30.10 542 PRO A O 1
ATOM 3069 N N . ASP A 1 405 ? 6.463 -28.490 18.782 1.00 27.19 543 ASP A N 1
ATOM 3070 C CA . ASP A 1 405 ? 5.247 -28.695 19.595 1.00 26.89 543 ASP A CA 1
ATOM 3071 C C . ASP A 1 405 ? 4.185 -29.540 18.861 1.00 27.11 543 ASP A C 1
ATOM 3072 O O . ASP A 1 405 ? 3.045 -29.582 19.349 1.00 24.99 543 ASP A O 1
ATOM 3077 N N . LEU A 1 406 ? 4.524 -30.134 17.718 1.00 24.66 544 LEU A N 1
ATOM 3078 C CA . LEU A 1 406 ? 3.616 -30.992 16.928 1.00 27.70 544 LEU A CA 1
ATOM 3079 C C . LEU A 1 406 ? 4.263 -32.367 16.895 1.00 26.85 544 LEU A C 1
ATOM 3080 O O . LEU A 1 406 ? 5.469 -32.428 16.709 1.00 27.64 544 LEU A O 1
ATOM 3085 N N . TYR A 1 407 ? 3.483 -33.406 17.119 1.00 27.21 545 TYR A N 1
ATOM 3086 C CA . TYR A 1 407 ? 3.991 -34.782 17.196 1.00 25.98 545 TYR A CA 1
ATOM 3087 C C . TYR A 1 407 ? 3.137 -35.701 16.328 1.00 25.44 545 TYR A C 1
ATOM 3088 O O . TYR A 1 407 ? 1.951 -35.470 16.081 1.00 25.93 545 TYR A O 1
ATOM 3097 N N . PRO A 1 408 ? 3.738 -36.806 15.864 1.00 25.65 546 PRO A N 1
ATOM 3098 C CA . PRO A 1 408 ? 2.980 -37.854 15.177 1.00 28.06 546 PRO A CA 1
ATOM 3099 C C . PRO A 1 408 ? 1.994 -38.560 16.114 1.00 27.39 546 PRO A C 1
ATOM 3100 O O . PRO A 1 408 ? 2.264 -38.710 17.295 1.00 25.97 546 PRO A O 1
ATOM 3104 N N . VAL A 1 409 ? 0.868 -38.988 15.552 1.00 26.84 547 VAL A N 1
ATOM 3105 C CA . VAL A 1 409 ? -0.009 -39.991 16.218 1.00 25.19 547 VAL A CA 1
ATOM 3106 C C . VAL A 1 409 ? 0.864 -41.060 16.871 1.00 29.83 547 VAL A C 1
ATOM 3107 O O . VAL A 1 409 ? 1.734 -41.656 16.177 1.00 28.54 547 VAL A O 1
ATOM 3111 N N . GLY A 1 410 ? 0.669 -41.287 18.167 1.00 27.55 548 GLY A N 1
ATOM 3112 C CA . GLY A 1 410 ? 1.358 -42.372 18.885 1.00 29.15 548 GLY A CA 1
ATOM 3113 C C . GLY A 1 410 ? 2.529 -41.866 19.673 1.00 29.30 548 GLY A C 1
ATOM 3114 O O . GLY A 1 410 ? 3.099 -42.689 20.403 1.00 31.24 548 GLY A O 1
ATOM 3115 N N . TRP A 1 411 ? 2.877 -40.570 19.545 1.00 28.20 549 TRP A N 1
ATOM 3116 C CA . TRP A 1 411 ? 4.056 -39.993 20.257 1.00 30.74 549 TRP A CA 1
ATOM 3117 C C . TRP A 1 411 ? 3.841 -40.063 21.790 1.00 29.70 549 TRP A C 1
ATOM 3118 O O . TRP A 1 411 ? 4.776 -40.446 22.521 1.00 27.60 549 TRP A O 1
ATOM 3129 N N . CYS A 1 412 ? 2.669 -39.693 22.299 1.00 28.86 550 CYS A N 1
ATOM 3130 C CA . CYS A 1 412 ? 2.381 -39.742 23.759 1.00 29.98 550 CYS A CA 1
ATOM 3131 C C . CYS A 1 412 ? 2.577 -41.178 24.290 1.00 34.51 550 CYS A C 1
ATOM 3132 O O . CYS A 1 412 ? 3.225 -41.353 25.341 1.00 32.64 550 CYS A O 1
ATOM 3135 N N . GLN A 1 413 ? 2.058 -42.172 23.561 1.00 34.21 551 GLN A N 1
ATOM 3136 C CA . GLN A 1 413 ? 2.195 -43.604 23.936 1.00 34.53 551 GLN A CA 1
ATOM 3137 C C . GLN A 1 413 ? 3.682 -43.991 23.936 1.00 34.85 551 GLN A C 1
ATOM 3138 O O . GLN A 1 413 ? 4.145 -44.581 24.913 1.00 33.73 551 GLN A O 1
ATOM 3144 N N . LEU A 1 414 ? 4.408 -43.703 22.859 1.00 32.91 552 LEU A N 1
ATOM 3145 C CA . LEU A 1 414 ? 5.871 -43.960 22.802 1.00 33.67 552 LEU A CA 1
ATOM 3146 C C . LEU A 1 414 ? 6.587 -43.395 24.032 1.00 32.74 552 LEU A C 1
ATOM 3147 O O . LEU A 1 414 ? 7.421 -44.096 24.581 1.00 30.71 552 LEU A O 1
ATOM 3152 N N . THR A 1 415 ? 6.356 -42.135 24.404 1.00 31.60 553 THR A N 1
ATOM 3153 C CA . THR A 1 415 ? 7.241 -41.384 25.348 1.00 32.33 553 THR A CA 1
ATOM 3154 C C . THR A 1 415 ? 6.723 -41.504 26.780 1.00 35.94 553 THR A C 1
ATOM 3155 O O . THR A 1 415 ? 7.424 -41.038 27.696 1.00 35.91 553 THR A O 1
ATOM 3159 N N . GLY A 1 416 ? 5.492 -41.986 26.952 1.00 34.73 554 GLY A N 1
ATOM 3160 C CA . GLY A 1 416 ? 4.844 -41.994 28.276 1.00 35.68 554 GLY A CA 1
ATOM 3161 C C . GLY A 1 416 ? 4.226 -40.652 28.646 1.00 35.62 554 GLY A C 1
ATOM 3162 O O . GLY A 1 416 ? 3.917 -40.474 29.803 1.00 34.57 554 GLY A O 1
ATOM 3163 N N . TYR A 1 417 ? 4.032 -39.722 27.716 1.00 30.06 555 TYR A N 1
ATOM 3164 C CA . TYR A 1 417 ? 3.309 -38.453 28.003 1.00 29.68 555 TYR A CA 1
ATOM 3165 C C . TYR A 1 417 ? 1.808 -38.739 27.960 1.00 30.49 555 TYR A C 1
ATOM 3166 O O . TYR A 1 417 ? 1.343 -39.540 27.111 1.00 32.27 555 TYR A O 1
ATOM 3175 N N . GLN A 1 418 ? 1.009 -38.095 28.803 1.00 31.71 556 GLN A N 1
ATOM 3176 C CA . GLN A 1 418 ? -0.468 -38.246 28.774 1.00 30.54 556 GLN A CA 1
ATOM 3177 C C . GLN A 1 418 ? -1.076 -37.529 27.552 1.00 28.92 556 GLN A C 1
ATOM 3178 O O . GLN A 1 418 ? -0.846 -36.306 27.334 1.00 29.59 556 GLN A O 1
ATOM 3181 N N . LEU A 1 419 ? -1.909 -38.234 26.805 1.00 28.58 557 LEU A N 1
ATOM 3182 C CA . LEU A 1 419 ? -2.663 -37.667 25.677 1.00 30.80 557 LEU A CA 1
ATOM 3183 C C . LEU A 1 419 ? -4.041 -37.171 26.143 1.00 32.06 557 LEU A C 1
ATOM 3184 O O . LEU A 1 419 ? -4.733 -37.938 26.723 1.00 28.33 557 LEU A O 1
ATOM 3189 N N . GLN A 1 420 ? -4.434 -35.937 25.817 1.00 32.58 558 GLN A N 1
ATOM 3190 C CA . GLN A 1 420 ? -5.830 -35.453 25.975 1.00 33.43 558 GLN A CA 1
ATOM 3191 C C . GLN A 1 420 ? -6.672 -35.947 24.802 1.00 33.91 558 GLN A C 1
ATOM 3192 O O . GLN A 1 420 ? -6.402 -35.631 23.634 1.00 29.16 558 GLN A O 1
ATOM 3198 N N . PRO A 1 421 ? -7.741 -36.715 25.091 1.00 31.34 559 PRO A N 1
ATOM 3199 C CA . PRO A 1 421 ? -8.653 -37.184 24.053 1.00 37.14 559 PRO A CA 1
ATOM 3200 C C . PRO A 1 421 ? -9.546 -36.050 23.573 1.00 33.20 559 PRO A C 1
ATOM 3201 O O . PRO A 1 421 ? -9.679 -35.022 24.227 1.00 31.90 559 PRO A O 1
ATOM 3205 N N . PRO A 1 422 ? -10.268 -36.253 22.464 1.00 32.23 560 PRO A N 1
ATOM 3206 C CA . PRO A 1 422 ? -11.230 -35.258 22.003 1.00 35.69 560 PRO A CA 1
ATOM 3207 C C . PRO A 1 422 ? -12.311 -34.982 23.067 1.00 37.28 560 PRO A C 1
ATOM 3208 O O . PRO A 1 422 ? -12.626 -35.842 23.857 1.00 37.13 560 PRO A O 1
ATOM 3212 N N . ALA A 1 423 ? -12.804 -33.750 23.123 1.00 40.83 561 ALA A N 1
ATOM 3213 C CA . ALA A 1 423 ? -13.896 -33.344 24.033 1.00 46.40 561 ALA A CA 1
ATOM 3214 C C . ALA A 1 423 ? -15.074 -34.293 23.793 1.00 47.60 561 ALA A C 1
ATOM 3215 O O . ALA A 1 423 ? -15.547 -34.873 24.777 1.00 59.61 561 ALA A O 1
ATOM 3217 N N . SER A 1 424 ? -15.473 -34.456 22.524 1.00 46.92 562 SER A N 1
ATOM 3218 N N . LYS A 1 448 ? 16.809 -53.018 1.573 1.00 61.35 586 LYS A N 1
ATOM 3219 C CA . LYS A 1 448 ? 17.390 -54.378 1.735 1.00 60.80 586 LYS A CA 1
ATOM 3220 C C . LYS A 1 448 ? 16.293 -55.336 2.223 1.00 63.23 586 LYS A C 1
ATOM 3221 O O . LYS A 1 448 ? 15.911 -55.286 3.412 1.00 70.37 586 LYS A O 1
ATOM 3223 N N . THR A 1 449 ? 15.824 -56.208 1.341 1.00 48.76 587 THR A N 1
ATOM 3224 C CA . THR A 1 449 ? 14.808 -57.237 1.661 1.00 44.72 587 THR A CA 1
ATOM 3225 C C . THR A 1 449 ? 15.479 -58.520 2.199 1.00 43.03 587 THR A C 1
ATOM 3226 O O . THR A 1 449 ? 16.701 -58.692 2.057 1.00 42.48 587 THR A O 1
ATOM 3230 N N . LEU A 1 450 ? 14.721 -59.390 2.865 1.00 35.31 588 LEU A N 1
ATOM 3231 C CA . LEU A 1 450 ? 15.186 -60.749 3.259 1.00 33.91 588 LEU A CA 1
ATOM 3232 C C . LEU A 1 450 ? 15.508 -61.565 1.992 1.00 33.04 588 LEU A C 1
ATOM 3233 O O . LEU A 1 450 ? 14.742 -61.481 1.004 1.00 29.09 588 LEU A O 1
ATOM 3238 N N . ASP A 1 451 ? 16.590 -62.330 2.013 1.00 29.06 589 ASP A N 1
ATOM 3239 C CA . ASP A 1 451 ? 16.903 -63.341 0.962 1.00 32.50 589 ASP A CA 1
ATOM 3240 C C . ASP A 1 451 ? 16.345 -64.691 1.422 1.00 31.14 589 ASP A C 1
ATOM 3241 O O . ASP A 1 451 ? 15.724 -64.709 2.492 1.00 29.72 589 ASP A O 1
ATOM 3246 N N . SER A 1 452 ? 16.482 -65.766 0.637 1.00 30.93 590 SER A N 1
ATOM 3247 C CA . SER A 1 452 ? 15.853 -67.064 0.983 1.00 34.64 590 SER A CA 1
ATOM 3248 C C . SER A 1 452 ? 16.545 -67.652 2.214 1.00 31.94 590 SER A C 1
ATOM 3249 O O . SER A 1 452 ? 15.865 -68.327 2.984 1.00 33.57 590 SER A O 1
ATOM 3252 N N . ALA A 1 453 ? 17.850 -67.446 2.389 1.00 32.79 591 ALA A N 1
ATOM 3253 C CA . ALA A 1 453 ? 18.555 -67.926 3.600 1.00 34.70 591 ALA A CA 1
ATOM 3254 C C . ALA A 1 453 ? 17.925 -67.254 4.829 1.00 31.92 591 ALA A C 1
ATOM 3255 O O . ALA A 1 453 ? 17.717 -67.941 5.817 1.00 35.05 591 ALA A O 1
ATOM 3257 N N . SER A 1 454 ? 17.613 -65.958 4.775 1.00 32.88 592 SER A N 1
ATOM 3258 C CA . SER A 1 454 ? 16.974 -65.248 5.919 1.00 34.23 592 SER A CA 1
ATOM 3259 C C . SER A 1 454 ? 15.579 -65.802 6.142 1.00 29.59 592 SER A C 1
ATOM 3260 O O . SER A 1 454 ? 15.234 -66.058 7.305 1.00 33.93 592 SER A O 1
ATOM 3263 N N . ALA A 1 455 ? 14.844 -66.048 5.064 1.00 30.51 593 ALA A N 1
ATOM 3264 C CA . ALA A 1 455 ? 13.470 -66.584 5.158 1.00 30.21 593 ALA A CA 1
ATOM 3265 C C . ALA A 1 455 ? 13.503 -67.967 5.819 1.00 32.08 593 ALA A C 1
ATOM 3266 O O . ALA A 1 455 ? 12.649 -68.227 6.708 1.00 28.97 593 ALA A O 1
ATOM 3268 N N . GLN A 1 456 ? 14.439 -68.817 5.390 1.00 32.50 594 GLN A N 1
ATOM 3269 C CA . GLN A 1 456 ? 14.660 -70.186 5.930 1.00 38.79 594 GLN A CA 1
ATOM 3270 C C . GLN A 1 456 ? 15.079 -70.104 7.397 1.00 33.39 594 GLN A C 1
ATOM 3271 O O . GLN A 1 456 ? 14.539 -70.856 8.198 1.00 29.76 594 GLN A O 1
ATOM 3277 N N . PHE A 1 457 ? 15.975 -69.182 7.738 1.00 35.80 595 PHE A N 1
ATOM 3278 C CA . PHE A 1 457 ? 16.409 -68.974 9.143 1.00 34.62 595 PHE A CA 1
ATOM 3279 C C . PHE A 1 457 ? 15.192 -68.635 10.016 1.00 32.83 595 PHE A C 1
ATOM 3280 O O . PHE A 1 457 ? 14.937 -69.333 10.990 1.00 32.12 595 PHE A O 1
ATOM 3288 N N . ALA A 1 458 ? 14.443 -67.600 9.649 1.00 31.21 596 ALA A N 1
ATOM 3289 C CA . ALA A 1 458 ? 13.236 -67.139 10.372 1.00 30.00 596 ALA A CA 1
ATOM 3290 C C . ALA A 1 458 ? 12.251 -68.295 10.583 1.00 32.31 596 ALA A C 1
ATOM 3291 O O . ALA A 1 458 ? 11.719 -68.481 11.729 1.00 29.81 596 ALA A O 1
ATOM 3293 N N . ALA A 1 459 ? 12.050 -69.101 9.533 1.00 32.09 597 ALA A N 1
ATOM 3294 C CA . ALA A 1 459 ? 11.058 -70.189 9.491 1.00 32.21 597 ALA A CA 1
ATOM 3295 C C . ALA A 1 459 ? 11.491 -71.368 10.381 1.00 31.52 597 ALA A C 1
ATOM 3296 O O . ALA A 1 459 ? 10.624 -72.173 10.756 1.00 30.83 597 ALA A O 1
ATOM 3298 N N . SER A 1 460 ? 12.773 -71.469 10.733 1.00 32.69 598 SER A N 1
ATOM 3299 C CA . SER A 1 460 ? 13.294 -72.571 11.594 1.00 34.00 598 SER A CA 1
ATOM 3300 C C . SER A 1 460 ? 12.660 -72.513 13.001 1.00 37.65 598 SER A C 1
ATOM 3301 O O . SER A 1 460 ? 12.654 -73.556 13.644 1.00 37.70 598 SER A O 1
ATOM 3304 N N . ALA A 1 461 ? 12.136 -71.353 13.447 1.00 32.62 599 ALA A N 1
ATOM 3305 C CA . ALA A 1 461 ? 11.518 -71.141 14.781 1.00 31.62 599 ALA A CA 1
ATOM 3306 C C . ALA A 1 461 ? 10.077 -71.664 14.821 1.00 30.16 599 ALA A C 1
ATOM 3307 O O . ALA A 1 461 ? 9.431 -71.523 15.885 1.00 34.48 599 ALA A O 1
ATOM 3309 N N . LEU A 1 462 ? 9.572 -72.207 13.712 1.00 30.93 600 LEU A N 1
ATOM 3310 C CA . LEU A 1 462 ? 8.168 -72.630 13.611 1.00 34.50 600 LEU A CA 1
ATOM 3311 C C . LEU A 1 462 ? 7.965 -73.826 14.532 1.00 38.96 600 LEU A C 1
ATOM 3312 O O . LEU A 1 462 ? 8.742 -74.761 14.416 1.00 36.11 600 LEU A O 1
ATOM 3317 N N . VAL A 1 463 ? 6.973 -73.749 15.422 1.00 41.86 601 VAL A N 1
ATOM 3318 C CA . VAL A 1 463 ? 6.436 -74.886 16.229 1.00 42.03 601 VAL A CA 1
ATOM 3319 C C . VAL A 1 463 ? 4.941 -74.974 15.909 1.00 43.96 601 VAL A C 1
ATOM 3320 O O . VAL A 1 463 ? 4.235 -73.973 16.138 1.00 41.17 601 VAL A O 1
ATOM 3324 N N . THR A 1 464 ? 4.467 -76.103 15.403 1.00 45.21 602 THR A N 1
ATOM 3325 C CA . THR A 1 464 ? 3.014 -76.377 15.199 1.00 58.13 602 THR A CA 1
ATOM 3326 C C . THR A 1 464 ? 2.391 -76.994 16.461 1.00 61.34 602 THR A C 1
ATOM 3327 O O . THR A 1 464 ? 3.135 -77.574 17.281 1.00 57.13 602 THR A O 1
ATOM 3331 N N . SER A 1 465 ? 1.069 -76.877 16.601 1.00 67.02 603 SER A N 1
#

Foldseek 3Di:
DDPVCVCVVVVFAAQAQCLAQLFQCVVVCVLDDFQAKWKAWQPLDPDPDTAIFIWTFHDDFHQKGFTDGPPCVPPCPPTDIDRCLDPRTGWQLVCLVPVGFHEDRPVCNVVDDDLLVSLLVSQAQGRYDPRCSNVSLVVSQDALQDFLAKWWFADPVQQQATAIWTFHDAFSQKGQIDGDVHPDDGRRDIDGQAAPGIAWDCVCVVFVGHYDDDDDHDTDPRVSYHDDDQFDPPPDADDFQAWWWFQQLLAQLAIEIKTFHDQTPRQKTFMARAQHVSSRTHIDRLQDPRIAWPCLCVVQVHDYHYHVPDDPPPDDPVVVCVVSVGHIDDRVSHDDDQDPSPDDFRHWWWFQQSNHRLATETWTFHDDDRQWTFIGHAQDDSSSTGIDGSNGPRIGTPCSCVSRVRDYHYHCPGHHSVSSSSSSVSYDD

InterPro domains:
  IPR009607 Enhancer of polycomb, C-terminal [PF06752] (582-836)
  IPR019542 Enhancer of polycomb-like, N-terminal [PF10513] (7-148)
  IPR024943 Enhancer of polycomb protein [PTHR14898] (1-807)

GO terms:
  GO:0035861 site of double-strand break (C, IDA)
  GO:0031965 nuclear membrane (C, IDA)
  GO:0005634 nucleus (C, IDA)
  GO:0005654 nucleoplasm (C, IDA)
  GO:0045814 negative regulation of gene expression, epigenetic (P, IDA)
  GO:0045944 positive regulation of transcription by RNA polymerase II (P, IDA)
  GO:0000122 negative regulation of transcription by RNA polymerase II (P, IDA)
  GO:0035267 NuA4 histone acetyltransferase complex (C, IDA)
  GO:0140463 chromatin-protein adaptor activity (F, IDA)
  GO:0000724 double-strand break repair via homologous recombination (P, IDA)
  GO:0005515 protein binding (F, IPI)
  GO:0005654 nucleoplasm (C, TAS)
  GO:0005730 nucleolus (C, IDA)
  GO:0016604 nuclear body (C, IDA)
  GO:0140767 enzyme-substrate adaptor activity (F, IDA)
  GO:0035092 sperm DNA condensation (P, IMP)
  GO:0007286 spermatid development (P, IMP)
  GO:1905168 positive regulation of double-strand break repair via homologous recombination (P, IDA)
  GO:0051726 regulation of cell cycle (P, IMP)
  GO:0045892 negative regulation of DNA-templated transcription (P, IDA)

=== Feature glossary ===
Annotated list of the representations used here:

Nearest PDB structures. The Foldseek neighbor list gives the closest experimentally determined structures in the PDB, ranked by structural alignment. TM-score near 1 means near-identical fold; near 0.3 means only rough topology match. This is how one finds what a novel AlphaFold prediction most resembles in the solved-structure universe.

Foldseek 3Di. Foldseek's 3Di representation compresses backbone geometry into a per-residue letter drawn from a learned twenty-state alphabet. It captures the tertiary interaction pattern around each residue — which residues are packed against it in space, regardless of where they are in sequence.

Radius of gyration, Cα contacts, bounding box. Radius of gyration (Rg) is the root-mean-square distance of Cα atoms from their centroid — a single number for overall size and compactness. A globular domain of N residues has Rg ≈ 2.2·N^0.38 Å; an extended or disordered chain has a much large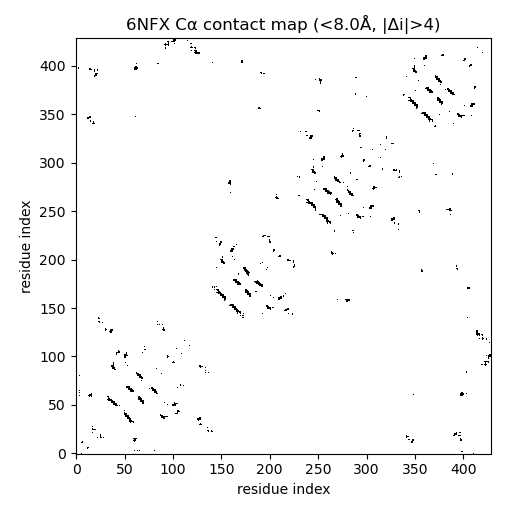r Rg. The Cα contact count is the number of residue pairs whose Cα atoms are within 8 Å and are more than four positions apart in sequence — a standard proxy for tertiary packing density. The bounding box is the smallest axis-aligned box enclosing all Cα atoms.

InterPro / GO / CATH / organism. The annotation block draws on four external resources. InterPro: which protein families and domains the sequence belongs to. GO: standardized terms for what the protein does, what process it participates in, and where in the cell it acts. CATH: which structural fold it has in the CATH hierarchy. Organism: the species of origin.

mmCIF coordinates. The mmCIF block holds the 3D Cartesian coordinates of each backbone atom (N, Cα, C, O) in ångströms. mmCIF is the PDB's canonical archive format — a tagged-loop text representation of the atomic model.

pLDDT. pLDDT is the predicted lDDT-Cα score: AlphaFold's confidence that the local environment of each residue (all inter-atomic distances within 15 Å) is correctly placed. It is a per-residue number between 0 and 100, with higher meaning more reliable.

Backbone torsions (φ/ψ). φ (phi) and ψ (psi) are the two rotatable backbone dihedrals per residue: φ is the C(i-1)–N–Cα–C torsion, ψ is the N–Cα–C–N(i+1) torsion, both in degrees on (−180°, 180°]. α-helical residues cluster near (−60°, −45°); β-strand residues near (−120°, +130°). A Ramachandran plot is simply a scatter of (φ, ψ) for every residue.

B-factor. For experimental (PDB) structures, the B-factor (temperature factor) quantifies the positional spread of each atom in the crystal — a combination of thermal vibration and static disorder — in units of Å². High B-factors mark flexible loops or poorly resolved regions; low B-factors mark the rigid, well-ordered core.

Secondary structure (3-state, P-SEA). SS3 is a coarse helix/strand/coil call (letters a/b/c) made by the P-SEA algorithm from inter-Cα distances and dihedrals. It is less detailed than DSSP but needs only Cα positions.

Predicted aligned error. Predicted aligned error is AlphaFold's pairwise confidence. Unlike pLDDT (per-residue), PAE is per-residue-pair and captures whether two parts of the structure are correctly placed relative to each other. Units are ångströms of expected positional error.

Solvent-accessible surface area. Solvent-accessible surface area (SASA) is the area in Å² traced out by the centre of a 1.4 Å probe sphere (a water molecule) rolled over the protein's van der Waals surface (Shrake–Rupley / Lee–Richards construction). Buried residues have near-zero SASA; fully exposed residues can exceed 200 Å². The total SASA scales roughly with the number of surface residues.

Secondary structure (8-state, DSSP). The SS8 string is DSSP's per-residue secondary-structure call. α-helix (H) means an i→i+4 H-bond ladder; β-strand (E) means the residue participates in a β-sheet; 3₁₀ (G) and π (I) are tighter and wider helices; T/S are turns/bends; '-' is loop.

Rendered structure images. Structure images are PyMOL renders from six orthogonal camera directions. Cartoon representation draws helices as coils and strands as arrows; sticks shows the backbone as bonds; surface shows the solvent-excluded envelope. Rainbow coloring maps sequence position to hue (blue→red, N→C); chain coloring assigns a distinct color per polypeptide.

Sequence. The amino-acid sequence is the protein's primary structure: the linear order of residues from the N-terminus to the C-terminus, written in one-letter code. Everything else here — the 3D coordinates, the secondary structure, the domain annotations — is ultimately a consequence of this string.

Contact-map, Ramachandran, and PAE plots. Three diagnostic plots accompany the record. The Cα contact map visualizes the tertiary structure as a 2D adjacency matrix (8 Å cutoff, sequence-local contacts suppressed). The Ramachandran plot shows the distribution of backbone (φ, ψ) torsions, with points in the α and β basins reflecting secondary structure content. The PAE plot shows AlphaFold's inter-residue confidence as a color matrix.